Protein AF-A0A1G0E3M0-F1 (afdb_monomer)

Foldseek 3Di:
DDDDPDQDPLNLVVLVCLQQFAAQLLHPDPPVQDDQLVPRHDDDPDPPDPDPGDPSAAEEQEPADCQVVNCHRSVHHHLHHPVGHQLADPVNQAGNLCLQLDLDLVSNVVNRVVSRHFKYKYFPVNLVPNQVSCVVSPNNPFQKDWDWDWDDAPVDIDTDTDIEGGPSSCSGPSNCCFQVQVAAPQFKHWQAATDAWWKKKWKKFFPPPHTDIDIDIDTHRDQVVQQVVQVVLCVWDQPDPNSGIIIHHITHTGGRMIMMGGWLFAKEKEFEDPPQDWFFKKKKWWWKAALVGDIDIRIHIDTDDPRMDMGGHQDFQAFQDDDSRGGRMHIDAFMWMDGPNFTAGDGGDNVSRRVHHYDYDYNVRRCDDDDDDDD

Structure (mmCIF, N/CA/C/O backbone):
data_AF-A0A1G0E3M0-F1
#
_entry.id   AF-A0A1G0E3M0-F1
#
loop_
_atom_site.group_PDB
_atom_site.id
_atom_site.type_symbol
_atom_site.label_atom_id
_atom_site.label_alt_id
_atom_site.label_comp_id
_atom_site.label_asym_id
_atom_site.label_entity_id
_atom_site.label_seq_id
_atom_site.pdbx_PDB_ins_code
_atom_site.Cartn_x
_atom_site.Cartn_y
_atom_site.Cartn_z
_atom_site.occupancy
_atom_site.B_iso_or_equiv
_atom_site.auth_seq_id
_atom_site.auth_comp_id
_atom_site.auth_asym_id
_atom_site.auth_atom_id
_atom_site.pdbx_PDB_model_num
ATOM 1 N N . MET A 1 1 ? 30.347 -0.326 -20.381 1.00 42.47 1 MET A N 1
ATOM 2 C CA . MET A 1 1 ? 29.406 -1.311 -19.801 1.00 42.47 1 MET A CA 1
ATOM 3 C C . MET A 1 1 ? 28.032 -1.027 -20.376 1.00 42.47 1 MET A C 1
ATOM 5 O O . MET A 1 1 ? 27.659 0.142 -20.360 1.00 42.47 1 MET A O 1
ATOM 9 N N . PRO A 1 2 ? 27.300 -2.015 -20.911 1.00 45.75 2 PRO A N 1
ATOM 10 C CA . PRO A 1 2 ? 25.930 -1.775 -21.346 1.00 45.75 2 PRO A CA 1
ATOM 11 C C . PRO A 1 2 ? 25.078 -1.313 -20.154 1.00 45.75 2 PRO A C 1
ATOM 13 O O . PRO A 1 2 ? 25.079 -1.933 -19.091 1.00 45.75 2 PRO A O 1
ATOM 16 N N . SER A 1 3 ? 24.388 -0.186 -20.321 1.00 45.59 3 SER A N 1
ATOM 17 C CA . SER A 1 3 ? 23.486 0.404 -19.332 1.00 45.59 3 SER A CA 1
ATOM 18 C C . SER A 1 3 ? 22.111 -0.268 -19.421 1.00 45.59 3 SER A C 1
ATOM 20 O O . SER A 1 3 ? 21.230 0.200 -20.136 1.00 45.59 3 SER A O 1
ATOM 22 N N . GLY A 1 4 ? 21.939 -1.400 -18.739 1.00 54.94 4 GLY A N 1
ATOM 23 C CA . GLY A 1 4 ? 20.647 -2.079 -18.586 1.00 54.94 4 GLY A CA 1
ATOM 24 C C . GLY A 1 4 ? 20.090 -1.942 -17.167 1.00 54.94 4 GLY A C 1
ATOM 25 O O . GLY A 1 4 ? 20.835 -1.659 -16.227 1.00 54.94 4 GLY A O 1
ATOM 26 N N . ILE A 1 5 ? 18.783 -2.167 -16.991 1.00 60.44 5 ILE A N 1
ATOM 27 C CA . ILE A 1 5 ? 18.184 -2.298 -15.653 1.00 60.44 5 ILE A CA 1
ATOM 28 C C . ILE A 1 5 ? 18.837 -3.496 -14.956 1.00 60.44 5 ILE A C 1
ATOM 30 O O . ILE A 1 5 ? 18.666 -4.639 -15.377 1.00 60.44 5 ILE A O 1
ATOM 34 N N . GLN A 1 6 ? 19.573 -3.236 -13.876 1.00 70.19 6 GLN A N 1
ATOM 35 C CA . GLN A 1 6 ? 20.101 -4.292 -13.018 1.00 70.19 6 GLN A CA 1
ATOM 36 C C . GLN A 1 6 ? 18.959 -4.904 -12.203 1.00 70.19 6 GLN A C 1
ATOM 38 O O . GLN A 1 6 ? 18.204 -4.194 -11.536 1.00 70.19 6 GLN A O 1
ATOM 43 N N . ILE A 1 7 ? 18.839 -6.230 -12.245 1.00 83.62 7 ILE A N 1
ATOM 44 C CA . ILE A 1 7 ? 17.888 -6.974 -11.418 1.00 83.62 7 ILE A CA 1
ATOM 45 C C . ILE A 1 7 ? 18.633 -7.454 -10.180 1.00 83.62 7 ILE A C 1
ATOM 47 O O . ILE A 1 7 ? 19.535 -8.284 -10.266 1.00 83.62 7 ILE A O 1
ATOM 51 N N . THR A 1 8 ? 18.263 -6.928 -9.016 1.00 89.19 8 THR A N 1
ATOM 52 C CA . THR A 1 8 ? 18.783 -7.447 -7.748 1.00 89.19 8 THR A CA 1
ATOM 53 C C . THR A 1 8 ? 18.213 -8.840 -7.485 1.00 89.19 8 THR A C 1
ATOM 55 O O . THR A 1 8 ? 17.106 -9.163 -7.922 1.00 89.19 8 THR A O 1
ATOM 58 N N . ARG A 1 9 ? 18.926 -9.666 -6.708 1.00 91.06 9 ARG A N 1
ATOM 59 C CA . ARG A 1 9 ? 18.417 -10.993 -6.327 1.00 91.06 9 ARG A CA 1
ATOM 60 C C . ARG A 1 9 ? 17.053 -10.910 -5.637 1.00 91.06 9 ARG A C 1
ATOM 62 O O . ARG A 1 9 ? 16.149 -11.660 -5.976 1.00 91.06 9 ARG A O 1
ATOM 69 N N . GLN A 1 10 ? 16.887 -9.936 -4.746 1.00 91.69 10 GLN A N 1
ATOM 70 C CA . GLN A 1 10 ? 15.624 -9.671 -4.061 1.00 91.69 10 GLN A CA 1
ATOM 71 C C . GLN A 1 10 ? 14.475 -9.378 -5.036 1.00 91.69 10 GLN A C 1
ATOM 73 O O . GLN A 1 10 ? 13.381 -9.907 -4.863 1.00 91.69 10 GLN A O 1
ATOM 78 N N . ARG A 1 11 ? 14.719 -8.564 -6.072 1.00 93.94 11 ARG A N 1
ATOM 79 C CA . ARG A 1 11 ? 13.712 -8.269 -7.096 1.00 93.94 11 ARG A CA 1
ATOM 80 C C . ARG A 1 11 ? 13.359 -9.516 -7.909 1.00 93.94 11 ARG A C 1
ATOM 82 O O . ARG A 1 11 ? 12.184 -9.754 -8.177 1.00 93.94 11 ARG A O 1
ATOM 89 N N . TYR A 1 12 ? 14.356 -10.322 -8.272 1.00 95.81 12 TYR A N 1
ATOM 90 C CA . TYR A 1 12 ? 14.132 -11.600 -8.949 1.00 95.81 12 TYR A CA 1
ATOM 91 C C . TYR A 1 12 ? 13.267 -12.545 -8.103 1.00 95.81 12 TYR A C 1
ATOM 93 O O . TYR A 1 12 ? 12.285 -13.091 -8.601 1.00 95.81 12 TYR A O 1
ATOM 101 N N . ASP A 1 13 ? 13.574 -12.680 -6.810 1.00 97.12 13 ASP A N 1
ATOM 102 C CA . ASP A 1 13 ? 12.799 -13.515 -5.890 1.00 97.12 13 ASP A CA 1
ATOM 103 C C . ASP A 1 13 ? 11.342 -13.023 -5.771 1.00 97.12 13 ASP A C 1
ATOM 105 O O . ASP A 1 13 ? 10.429 -13.846 -5.726 1.00 97.12 13 ASP A O 1
ATOM 109 N N . THR A 1 14 ? 11.0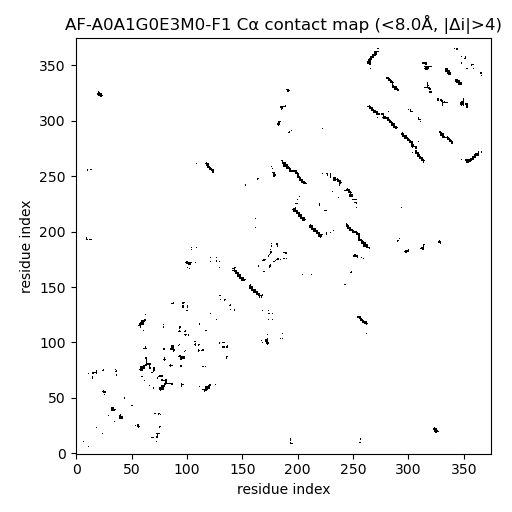96 -11.705 -5.817 1.00 98.00 14 THR A N 1
ATOM 110 C CA . THR A 1 14 ? 9.738 -11.133 -5.895 1.00 98.00 14 THR A CA 1
ATOM 111 C C . THR A 1 14 ? 8.990 -11.571 -7.159 1.00 98.00 14 THR A C 1
ATOM 113 O O . THR A 1 14 ? 7.824 -11.957 -7.074 1.00 98.00 14 THR A O 1
ATOM 116 N N . TYR A 1 15 ? 9.628 -11.554 -8.334 1.00 97.75 15 TYR A N 1
ATOM 117 C CA . TYR A 1 15 ? 8.990 -12.030 -9.569 1.00 97.75 15 TYR A CA 1
ATOM 118 C C . TYR A 1 15 ? 8.707 -13.533 -9.528 1.00 97.75 15 TYR A C 1
ATOM 120 O O . TYR A 1 15 ? 7.616 -13.967 -9.894 1.00 97.75 15 TYR A O 1
ATOM 128 N N . MET A 1 16 ? 9.650 -14.325 -9.014 1.00 97.81 16 MET A N 1
ATOM 129 C CA . MET A 1 16 ? 9.453 -15.763 -8.830 1.00 97.81 16 MET A CA 1
ATOM 130 C C . MET A 1 16 ? 8.342 -16.067 -7.826 1.00 97.81 16 MET A C 1
ATOM 132 O O . MET A 1 16 ? 7.603 -17.035 -8.005 1.00 97.81 16 MET A O 1
ATOM 136 N N . TRP A 1 17 ? 8.205 -15.247 -6.783 1.00 98.25 17 TRP A N 1
ATOM 137 C CA . TRP A 1 17 ? 7.080 -15.334 -5.864 1.00 98.25 17 TRP A CA 1
ATOM 138 C C . TRP A 1 17 ? 5.767 -15.053 -6.601 1.00 98.25 17 TRP A C 1
ATOM 140 O O . TRP A 1 17 ? 4.863 -15.882 -6.558 1.00 98.25 17 TRP A O 1
ATOM 150 N N . LEU A 1 18 ? 5.689 -13.953 -7.361 1.00 97.75 18 LEU A N 1
ATOM 151 C CA . LEU A 1 18 ? 4.491 -13.593 -8.126 1.00 97.75 18 LEU A CA 1
ATOM 152 C C . LEU A 1 18 ? 4.070 -14.723 -9.083 1.00 97.75 18 LEU A C 1
ATOM 154 O O . LEU A 1 18 ? 2.888 -15.068 -9.125 1.00 97.75 18 LEU A O 1
ATOM 158 N N . LYS A 1 19 ? 5.037 -15.359 -9.760 1.00 95.19 19 LYS A N 1
ATOM 159 C CA . LYS A 1 19 ? 4.818 -16.522 -10.635 1.00 95.19 19 LYS A CA 1
ATOM 160 C C . LYS A 1 19 ? 4.211 -17.726 -9.910 1.00 95.19 19 LYS A C 1
ATOM 162 O O . LYS A 1 19 ? 3.342 -18.396 -10.459 1.00 95.19 19 LYS A O 1
ATOM 167 N N . LYS A 1 20 ? 4.690 -18.037 -8.703 1.00 96.06 20 LYS A N 1
ATOM 168 C CA . LYS A 1 20 ? 4.331 -19.264 -7.965 1.00 96.06 20 LYS A CA 1
ATOM 169 C C . LYS A 1 20 ? 3.098 -19.117 -7.076 1.00 96.06 20 LYS A C 1
ATOM 171 O O . LYS A 1 20 ? 2.479 -20.118 -6.734 1.00 96.06 20 LYS A O 1
ATOM 176 N N . HIS A 1 21 ? 2.784 -17.893 -6.660 1.00 97.31 21 HIS A N 1
ATOM 177 C CA . HIS A 1 21 ? 1.814 -17.622 -5.598 1.00 97.31 21 HIS A CA 1
ATOM 178 C C . HIS A 1 21 ? 0.545 -16.912 -6.074 1.00 97.31 21 HIS A C 1
ATOM 180 O O . HIS A 1 21 ? -0.322 -16.623 -5.251 1.00 97.31 21 HIS A O 1
ATOM 186 N N . THR A 1 22 ? 0.410 -16.653 -7.376 1.00 96.62 22 THR A N 1
ATOM 187 C CA . THR A 1 22 ? -0.825 -16.136 -7.985 1.00 96.62 22 THR A CA 1
ATOM 188 C C . THR A 1 22 ? -1.350 -17.111 -9.036 1.00 96.62 22 THR A C 1
ATOM 190 O O . THR A 1 22 ? -0.533 -17.825 -9.621 1.00 96.62 22 THR A O 1
ATOM 193 N N . PRO A 1 23 ? -2.668 -17.155 -9.312 1.00 93.50 23 PRO A N 1
ATOM 194 C CA . PRO A 1 23 ? -3.218 -18.092 -10.287 1.00 93.50 23 PRO A CA 1
ATOM 195 C C . PRO A 1 23 ? -2.594 -17.871 -11.662 1.00 93.50 23 PRO A C 1
ATOM 197 O O . PRO A 1 23 ? -2.203 -16.757 -11.991 1.00 93.50 23 PRO A O 1
ATOM 200 N N . ASP A 1 24 ? -2.507 -18.899 -12.494 1.00 89.88 24 ASP A N 1
ATOM 201 C CA . ASP A 1 24 ? -2.136 -18.659 -13.886 1.00 89.88 24 ASP A CA 1
ATOM 202 C C . ASP A 1 24 ? -3.253 -17.829 -14.558 1.00 89.88 24 ASP A C 1
ATOM 204 O O . ASP A 1 24 ? -4.427 -18.210 -14.450 1.00 89.88 24 ASP A O 1
ATOM 208 N N . PRO A 1 25 ? -2.958 -16.698 -15.227 1.00 87.19 25 PRO A N 1
ATOM 209 C CA . PRO A 1 25 ? -3.977 -15.917 -15.930 1.00 87.19 25 PRO A CA 1
ATOM 210 C C . PRO A 1 25 ? -4.657 -16.714 -17.065 1.00 87.19 25 PRO A C 1
ATOM 212 O O . PRO A 1 25 ? -5.733 -16.342 -17.524 1.00 87.19 25 PRO A O 1
ATOM 215 N N . GLN A 1 26 ? -4.113 -17.853 -17.493 1.00 78.50 26 GLN A N 1
ATOM 216 C CA . GLN A 1 26 ? -4.742 -18.781 -18.445 1.00 78.50 26 GLN A CA 1
ATOM 217 C C . GLN A 1 26 ? -5.612 -19.852 -17.770 1.00 78.50 26 GLN A C 1
ATOM 219 O O . GLN A 1 26 ? -6.312 -20.604 -18.448 1.00 78.50 26 GLN A O 1
ATOM 224 N N . GLY A 1 27 ? -5.601 -19.941 -16.439 1.00 75.38 27 GLY A N 1
ATOM 225 C CA . GLY A 1 27 ? -6.255 -21.023 -15.708 1.00 75.38 27 GLY A CA 1
ATOM 226 C C . GLY A 1 27 ? -5.544 -22.371 -15.897 1.00 75.38 27 GLY A C 1
ATOM 227 O O . GLY A 1 27 ? -4.321 -22.438 -15.925 1.00 75.38 27 GLY A O 1
ATOM 228 N N . LYS A 1 28 ? -6.315 -23.467 -15.980 1.00 68.19 28 LYS A N 1
ATOM 229 C CA . LYS A 1 28 ? -5.797 -24.852 -16.085 1.00 68.19 28 LYS A CA 1
ATOM 230 C C . LYS A 1 28 ? -5.697 -25.382 -17.524 1.00 68.19 28 LYS A C 1
ATOM 232 O O . LYS A 1 28 ? -5.116 -26.441 -17.730 1.00 68.19 28 LYS A O 1
ATOM 237 N N . ILE A 1 29 ? -6.283 -24.687 -18.504 1.00 51.84 29 ILE A N 1
ATOM 238 C CA . ILE A 1 29 ? -6.385 -25.145 -19.897 1.00 51.84 29 ILE A CA 1
ATOM 239 C C . ILE A 1 29 ? -5.775 -24.075 -20.795 1.00 51.84 29 ILE A C 1
ATOM 241 O O . ILE A 1 29 ? -6.421 -23.081 -21.124 1.00 51.84 29 ILE A O 1
ATOM 245 N N . ILE A 1 30 ? -4.537 -24.307 -21.220 1.00 54.28 30 ILE A N 1
ATOM 246 C CA . ILE A 1 30 ? -3.961 -23.580 -22.343 1.00 54.28 30 ILE A CA 1
ATOM 247 C C . ILE A 1 30 ? -4.745 -24.019 -23.578 1.00 54.28 30 ILE A C 1
ATOM 249 O O . ILE A 1 30 ? -4.616 -25.137 -24.080 1.00 54.28 30 ILE A O 1
ATOM 253 N N . LYS A 1 31 ? -5.613 -23.128 -24.051 1.00 55.97 31 LYS A N 1
ATOM 254 C CA . LYS A 1 31 ? -5.917 -23.045 -25.475 1.00 55.97 31 LYS A CA 1
ATOM 255 C C . LYS A 1 31 ? -4.585 -23.178 -26.219 1.00 55.97 31 LYS A C 1
ATOM 257 O O . LYS A 1 31 ? -3.720 -22.343 -25.998 1.00 55.97 31 LYS A O 1
ATOM 262 N N . LYS A 1 32 ? -4.383 -24.221 -27.040 1.00 59.56 32 LYS A N 1
ATOM 263 C CA . LYS A 1 32 ? -3.099 -24.454 -27.747 1.00 59.56 32 LYS A CA 1
ATOM 264 C C . LYS A 1 32 ? -2.611 -23.218 -28.526 1.00 59.56 32 LYS A C 1
ATOM 266 O O . LYS A 1 32 ? -1.435 -23.128 -28.844 1.00 59.56 32 LYS A O 1
ATOM 271 N N . ASP A 1 33 ? -3.523 -22.304 -28.843 1.00 60.94 33 ASP A N 1
ATOM 272 C CA . ASP A 1 33 ? -3.331 -21.053 -29.565 1.00 60.94 33 ASP A CA 1
ATOM 273 C C . ASP A 1 33 ? -3.079 -19.812 -28.684 1.00 60.94 33 ASP A C 1
ATOM 275 O O . ASP A 1 33 ? -2.881 -18.742 -29.243 1.00 60.94 33 ASP A O 1
ATOM 279 N N . PHE A 1 34 ? -3.068 -19.900 -27.350 1.00 64.12 34 PHE A N 1
ATOM 280 C CA . PHE A 1 34 ? -2.730 -18.780 -26.459 1.00 64.12 34 PHE A CA 1
ATOM 281 C C . PHE A 1 34 ? -1.693 -19.242 -25.438 1.00 64.12 34 PHE A C 1
ATOM 283 O O . PHE A 1 34 ? -2.060 -19.918 -24.487 1.00 64.12 34 PHE A O 1
ATOM 290 N N . ASP A 1 35 ? -0.423 -18.885 -25.652 1.00 71.75 35 ASP A N 1
ATOM 291 C CA . ASP A 1 35 ? 0.666 -19.065 -24.687 1.00 71.75 35 ASP A CA 1
ATOM 292 C C . ASP A 1 35 ? 1.406 -17.734 -24.526 1.00 71.75 35 ASP A C 1
ATOM 294 O O . ASP A 1 35 ? 2.365 -17.407 -25.234 1.00 71.75 35 ASP A O 1
ATOM 298 N N . TYR A 1 36 ? 0.923 -16.933 -23.578 1.00 69.62 36 TYR A N 1
ATOM 299 C CA . TYR A 1 36 ? 1.452 -15.591 -23.348 1.00 69.62 36 TYR A CA 1
ATOM 300 C C . TYR A 1 36 ? 2.896 -15.607 -22.815 1.00 69.62 36 TYR A C 1
ATOM 302 O O . TYR A 1 36 ? 3.627 -14.631 -23.007 1.00 69.62 36 TYR A O 1
ATOM 310 N N . ALA A 1 37 ? 3.303 -16.698 -22.153 1.00 64.56 37 ALA A N 1
ATOM 311 C CA . ALA A 1 37 ? 4.621 -16.855 -21.549 1.00 64.56 37 ALA A CA 1
ATOM 312 C C . ALA A 1 37 ? 5.678 -17.221 -22.602 1.00 64.56 37 ALA A C 1
ATOM 314 O O . ALA A 1 37 ? 6.778 -16.671 -22.575 1.00 64.56 37 ALA A O 1
ATOM 315 N N . ALA A 1 38 ? 5.328 -18.067 -23.578 1.00 69.00 38 ALA A N 1
ATOM 316 C CA . ALA A 1 38 ? 6.173 -18.351 -24.741 1.00 69.00 38 ALA A CA 1
ATOM 317 C C . ALA A 1 38 ? 6.133 -17.244 -25.814 1.00 69.00 38 ALA A C 1
ATOM 319 O O . ALA A 1 38 ? 6.845 -17.324 -26.815 1.00 69.00 38 ALA A O 1
ATOM 320 N N . GLY A 1 39 ? 5.302 -16.212 -25.624 1.00 62.56 39 GLY A N 1
ATOM 321 C CA . GLY A 1 39 ? 5.119 -15.128 -26.590 1.00 62.56 39 GLY A CA 1
ATOM 322 C C . GLY A 1 39 ? 4.296 -15.531 -27.817 1.00 62.56 39 GLY A C 1
ATOM 323 O O . GLY A 1 39 ? 4.317 -14.822 -28.823 1.00 62.56 39 GLY A O 1
ATOM 324 N N . TYR A 1 40 ? 3.571 -16.651 -27.749 1.00 65.12 40 TYR A N 1
ATOM 325 C CA . TYR A 1 40 ? 2.723 -17.121 -28.834 1.00 65.12 40 TYR A CA 1
ATOM 326 C C . TYR A 1 40 ? 1.311 -16.551 -28.680 1.00 65.12 40 TYR A C 1
ATOM 328 O O . TYR A 1 40 ? 0.509 -17.006 -27.860 1.00 65.12 40 TYR A O 1
ATOM 336 N N . TYR A 1 41 ? 1.010 -15.547 -29.502 1.00 70.06 41 TYR A N 1
ATOM 337 C CA . TYR A 1 41 ? -0.324 -14.973 -29.627 1.00 70.06 41 TYR A CA 1
ATOM 338 C C . TYR A 1 41 ? -0.768 -15.048 -31.089 1.00 70.06 41 TYR A C 1
ATOM 340 O O . TYR A 1 41 ? 0.009 -14.682 -31.976 1.00 70.06 41 TYR A O 1
ATOM 348 N N . PRO A 1 42 ? -2.024 -15.424 -31.374 1.00 70.44 42 PRO A N 1
ATOM 349 C CA . PRO A 1 42 ? -2.624 -15.159 -32.664 1.00 70.44 42 PRO A CA 1
ATOM 350 C C . PRO A 1 42 ? -2.600 -13.649 -32.882 1.00 70.44 42 PRO A C 1
ATOM 352 O O . PRO A 1 42 ? -3.006 -12.878 -32.004 1.00 70.44 42 PRO A O 1
ATOM 355 N N . ILE A 1 43 ? -2.121 -13.230 -34.050 1.00 73.19 43 ILE A N 1
ATOM 356 C CA . ILE A 1 43 ? -2.145 -11.825 -34.447 1.00 73.19 43 ILE A CA 1
ATOM 357 C C . ILE A 1 43 ? -3.614 -11.366 -34.426 1.00 73.19 43 ILE A C 1
ATOM 359 O O . ILE A 1 43 ? -4.457 -12.007 -35.066 1.00 73.19 43 ILE A O 1
ATOM 363 N N . PRO A 1 44 ? -3.959 -10.296 -33.684 1.00 76.06 44 PRO A N 1
ATOM 364 C CA . PRO A 1 44 ? -5.319 -9.774 -33.668 1.00 76.06 44 PRO A CA 1
ATOM 365 C C . PRO A 1 44 ? -5.777 -9.409 -35.078 1.00 76.06 44 PRO A C 1
ATOM 367 O O . PRO A 1 44 ? -5.026 -8.799 -35.836 1.00 76.06 44 PRO A O 1
ATOM 370 N N . LYS A 1 45 ? -7.032 -9.732 -35.416 1.00 78.56 45 LYS A N 1
ATOM 371 C CA . LYS A 1 45 ? -7.627 -9.329 -36.703 1.00 78.56 45 LYS A CA 1
ATOM 372 C C . LYS A 1 45 ? -7.690 -7.805 -36.859 1.00 78.56 45 LYS A C 1
ATOM 374 O O . LYS A 1 45 ? -7.571 -7.310 -37.972 1.00 78.56 45 LYS A O 1
ATOM 379 N N . ASP A 1 46 ? -7.864 -7.089 -35.748 1.00 84.62 46 ASP A N 1
ATOM 380 C CA . ASP A 1 46 ? -7.769 -5.633 -35.675 1.00 84.62 46 ASP A CA 1
ATOM 381 C C . ASP A 1 46 ? -6.798 -5.248 -34.542 1.00 84.62 46 ASP A C 1
ATOM 383 O O . ASP A 1 46 ? -7.106 -5.495 -33.371 1.00 84.62 46 ASP A O 1
ATOM 387 N N . PRO A 1 47 ? -5.630 -4.654 -34.851 1.00 78.69 47 PRO A N 1
ATOM 388 C CA . PRO A 1 47 ? -4.655 -4.238 -33.845 1.00 78.69 47 PRO A CA 1
ATOM 389 C C . PRO A 1 47 ? -5.124 -3.043 -32.994 1.00 78.69 47 PRO A C 1
ATOM 391 O O . PRO A 1 47 ? -4.458 -2.693 -32.020 1.00 78.69 47 PRO A O 1
ATOM 394 N N . ASN A 1 48 ? -6.243 -2.395 -33.340 1.00 78.81 48 ASN A N 1
ATOM 395 C CA . ASN A 1 48 ? -6.800 -1.276 -32.580 1.00 78.81 48 ASN A CA 1
ATOM 396 C C . ASN A 1 48 ? -7.800 -1.693 -31.499 1.00 78.81 48 ASN A C 1
ATOM 398 O O . ASN A 1 48 ? -8.147 -0.855 -30.661 1.00 78.81 48 ASN A O 1
ATOM 402 N N . LEU A 1 49 ? -8.253 -2.949 -31.501 1.00 80.31 49 LEU A N 1
ATOM 403 C CA . LEU A 1 49 ? -9.177 -3.473 -30.500 1.00 80.31 49 LEU A CA 1
ATOM 404 C C . LEU A 1 49 ? -8.430 -4.121 -29.326 1.00 80.31 49 LEU A C 1
ATOM 406 O O . LEU A 1 49 ? -7.318 -4.627 -29.499 1.00 80.31 49 LEU A O 1
ATOM 410 N N . PRO A 1 50 ? -9.039 -4.150 -28.124 1.00 80.12 50 PRO A N 1
ATOM 411 C CA . PRO A 1 50 ? -8.529 -4.957 -27.027 1.00 80.12 50 PRO A CA 1
ATOM 412 C C . PRO A 1 50 ? -8.353 -6.414 -27.457 1.00 80.12 50 PRO A C 1
ATOM 414 O O . PRO A 1 50 ? -9.217 -6.996 -28.117 1.00 80.12 50 PRO A O 1
ATOM 417 N N . TYR A 1 51 ? -7.238 -7.012 -27.051 1.00 83.62 51 TYR A N 1
ATOM 418 C CA . TYR A 1 51 ? -6.983 -8.423 -27.299 1.00 83.62 51 TYR A CA 1
ATOM 419 C C . TYR A 1 51 ? -8.050 -9.294 -26.609 1.00 83.62 51 TYR A C 1
ATOM 421 O O . TYR A 1 51 ? -8.424 -9.045 -25.461 1.00 83.62 51 TYR A O 1
ATOM 429 N N . ASN A 1 52 ? -8.534 -10.333 -27.297 1.00 83.62 52 ASN A N 1
ATOM 430 C CA . ASN A 1 52 ? -9.567 -11.233 -26.781 1.00 83.62 52 ASN A CA 1
ATOM 431 C C . ASN A 1 52 ? -8.975 -12.275 -25.817 1.00 83.62 52 ASN A C 1
ATOM 433 O O . ASN A 1 52 ? -8.785 -13.441 -26.166 1.00 83.62 52 ASN A O 1
ATOM 437 N N . TYR A 1 53 ? -8.650 -11.829 -24.607 1.00 85.44 53 TYR A N 1
ATOM 438 C CA . TYR A 1 53 ? -8.099 -12.675 -23.556 1.00 85.44 53 TYR A CA 1
ATOM 439 C C . TYR A 1 53 ? -9.108 -13.725 -23.049 1.00 85.44 53 TYR A C 1
ATOM 441 O O . TYR A 1 53 ? -10.321 -13.490 -23.068 1.00 85.44 53 TYR A O 1
ATOM 449 N N . PRO A 1 54 ? -8.642 -14.881 -22.533 1.00 84.25 54 PRO A N 1
ATOM 450 C CA . PRO A 1 54 ? -9.519 -15.803 -21.819 1.00 84.25 54 PRO A CA 1
ATOM 451 C C . PRO A 1 54 ? -10.123 -15.131 -20.576 1.00 84.25 54 PRO A C 1
ATOM 453 O O . PRO A 1 54 ? -9.505 -14.265 -19.964 1.00 84.25 54 PRO A O 1
ATOM 456 N N . LYS A 1 55 ? -11.315 -15.571 -20.146 1.00 87.25 55 LYS A N 1
ATOM 457 C CA . LYS A 1 55 ? -12.021 -14.998 -18.977 1.00 87.25 55 LYS A CA 1
ATOM 458 C C . LYS A 1 55 ? -11.225 -15.066 -17.665 1.00 87.25 55 LYS A C 1
ATOM 460 O O . LYS A 1 55 ? -11.523 -14.320 -16.740 1.00 87.25 55 LYS A O 1
ATOM 465 N N . SER A 1 56 ? -10.265 -15.983 -17.567 1.00 87.19 56 SER A N 1
ATOM 466 C CA . SER A 1 56 ? -9.361 -16.124 -16.422 1.00 87.19 56 SER A CA 1
ATOM 467 C C . SER A 1 56 ? -8.256 -15.066 -16.383 1.00 87.19 56 SER A C 1
ATOM 469 O O . SER A 1 56 ? -7.619 -14.908 -15.340 1.00 87.19 56 SER A O 1
ATOM 471 N N . ALA A 1 57 ? -8.002 -14.376 -17.501 1.00 90.56 57 ALA A N 1
ATOM 472 C CA . ALA A 1 57 ? -6.880 -13.464 -17.625 1.00 90.56 57 ALA A CA 1
ATOM 473 C C . ALA A 1 57 ? -7.036 -12.259 -16.711 1.00 90.56 57 ALA A C 1
ATOM 475 O O . ALA A 1 57 ? -8.129 -11.737 -16.489 1.00 90.56 57 ALA A O 1
ATOM 476 N N . TYR A 1 58 ? -5.898 -11.802 -16.211 1.00 95.12 58 TYR A N 1
ATOM 477 C CA . TYR A 1 58 ? -5.809 -10.607 -15.402 1.00 95.12 58 TYR A CA 1
ATOM 478 C C . TYR A 1 58 ? -4.464 -9.918 -15.628 1.00 95.12 58 TYR A C 1
ATOM 480 O O . TYR A 1 58 ? -3.460 -10.560 -15.945 1.00 95.12 58 TYR A O 1
ATOM 488 N N . GLY A 1 59 ? -4.446 -8.607 -15.410 1.00 96.38 59 GLY A N 1
ATOM 489 C CA . GLY A 1 59 ? -3.251 -7.778 -15.461 1.00 96.38 59 GLY A CA 1
ATOM 490 C C . GLY A 1 59 ? -2.590 -7.554 -14.097 1.00 96.38 59 GLY A C 1
ATOM 491 O O . GLY A 1 59 ? -3.232 -7.624 -13.038 1.00 96.38 59 GLY A O 1
ATOM 492 N N . ILE A 1 60 ? -1.296 -7.240 -14.142 1.00 98.44 60 ILE A N 1
ATOM 493 C CA . ILE A 1 60 ? -0.519 -6.668 -13.042 1.00 98.44 60 ILE A CA 1
ATOM 494 C C . ILE A 1 60 ? -0.364 -5.167 -13.297 1.00 98.44 60 ILE A C 1
ATOM 496 O O . ILE A 1 60 ? 0.361 -4.750 -14.206 1.00 98.44 60 ILE A O 1
ATOM 500 N N . MET A 1 61 ? -1.006 -4.347 -12.468 1.00 98.81 61 MET A N 1
ATOM 501 C CA . MET A 1 61 ? -0.794 -2.906 -12.471 1.00 98.81 61 MET A CA 1
ATOM 502 C C . MET A 1 61 ? 0.567 -2.593 -11.849 1.00 98.81 61 MET A C 1
ATOM 504 O O . MET A 1 61 ? 0.802 -2.854 -10.671 1.00 98.81 61 MET A O 1
ATOM 508 N N . ALA A 1 62 ? 1.466 -2.020 -12.635 1.00 98.31 62 ALA A N 1
ATOM 509 C CA . ALA A 1 62 ? 2.802 -1.638 -12.204 1.00 98.31 62 ALA A CA 1
ATOM 510 C C . ALA A 1 62 ? 3.236 -0.357 -12.916 1.00 98.31 62 ALA A C 1
ATOM 512 O O . ALA A 1 62 ? 2.597 0.084 -13.877 1.00 98.31 62 ALA A O 1
ATOM 513 N N . TRP A 1 63 ? 4.330 0.250 -12.460 1.00 97.56 63 TRP A N 1
ATOM 514 C CA . TRP A 1 63 ? 4.971 1.294 -13.250 1.00 97.56 63 TRP A CA 1
ATOM 515 C C . TRP A 1 63 ? 5.713 0.688 -14.441 1.00 97.56 63 TRP A C 1
ATOM 517 O O . TRP A 1 63 ? 6.255 -0.414 -14.359 1.00 97.56 63 TRP A O 1
ATOM 527 N N . TRP A 1 64 ? 5.727 1.419 -15.551 1.00 95.75 64 TRP A N 1
ATOM 528 C CA . TRP A 1 64 ? 6.081 0.897 -16.871 1.00 95.75 64 TRP A CA 1
ATOM 529 C C . TRP A 1 64 ? 7.482 0.279 -16.955 1.00 95.75 64 TRP A C 1
ATOM 531 O O . TRP A 1 64 ? 7.695 -0.657 -17.722 1.00 95.75 64 TRP A O 1
ATOM 541 N N . GLU A 1 65 ? 8.426 0.752 -16.137 1.00 92.56 65 GLU A N 1
ATOM 542 C CA . GLU A 1 65 ? 9.829 0.315 -16.148 1.00 92.56 65 GLU A CA 1
ATOM 543 C C . GLU A 1 65 ? 10.002 -1.193 -15.898 1.00 92.56 65 GLU A C 1
ATOM 545 O O . GLU A 1 65 ? 10.965 -1.785 -16.381 1.00 92.56 65 GLU A O 1
ATOM 550 N N . ILE A 1 66 ? 9.077 -1.827 -15.166 1.00 94.00 66 ILE A N 1
ATOM 551 C CA . ILE A 1 66 ? 9.190 -3.239 -14.761 1.00 94.00 66 ILE A CA 1
ATOM 552 C C . ILE A 1 66 ? 8.321 -4.189 -15.594 1.00 94.00 66 ILE A C 1
ATOM 554 O O . ILE A 1 66 ? 8.348 -5.398 -15.368 1.00 94.00 66 ILE A O 1
ATOM 558 N N . GLY A 1 67 ? 7.587 -3.680 -16.590 1.00 94.81 67 GLY A N 1
ATOM 559 C CA . GLY A 1 67 ? 6.635 -4.477 -17.371 1.00 94.81 67 GLY A CA 1
ATOM 560 C C . GLY A 1 67 ? 7.258 -5.697 -18.053 1.00 94.81 67 GLY A C 1
ATOM 561 O O . GLY A 1 67 ? 6.767 -6.807 -17.884 1.00 94.81 67 GLY A O 1
ATOM 562 N N . HIS A 1 68 ? 8.397 -5.541 -18.739 1.00 92.19 68 HIS A N 1
ATOM 563 C CA . HIS A 1 68 ? 9.071 -6.685 -19.372 1.00 92.19 68 HIS A CA 1
ATOM 564 C C . HIS A 1 68 ? 9.503 -7.748 -18.357 1.00 92.19 68 HIS A C 1
ATOM 566 O O . HIS A 1 68 ? 9.419 -8.936 -18.640 1.00 92.19 68 HIS A O 1
ATOM 572 N N . GLN A 1 69 ? 9.929 -7.352 -17.159 1.00 93.25 69 GLN A N 1
ATOM 573 C CA . GLN A 1 69 ? 10.339 -8.309 -16.129 1.00 93.25 69 GLN A CA 1
ATOM 574 C C . GLN A 1 69 ? 9.133 -9.068 -15.558 1.00 93.25 69 GLN A C 1
ATOM 576 O O . GLN A 1 69 ? 9.231 -10.266 -15.296 1.00 93.25 69 GLN A O 1
ATOM 581 N N . ILE A 1 70 ? 7.980 -8.402 -15.429 1.00 94.88 70 ILE A N 1
ATOM 582 C CA . ILE A 1 70 ? 6.711 -9.062 -15.095 1.00 94.88 70 ILE A CA 1
ATOM 583 C C . ILE A 1 70 ? 6.348 -10.099 -16.170 1.00 94.88 70 ILE A C 1
ATOM 585 O O . ILE A 1 70 ? 5.979 -11.218 -15.822 1.00 94.88 70 ILE A O 1
ATOM 589 N N . THR A 1 71 ? 6.506 -9.772 -17.455 1.00 91.81 71 THR A N 1
ATOM 590 C CA . THR A 1 71 ? 6.259 -10.722 -18.550 1.00 91.81 71 THR A CA 1
ATOM 591 C C . THR A 1 71 ? 7.231 -11.896 -18.527 1.00 91.81 71 THR A C 1
ATOM 593 O O . THR A 1 71 ? 6.796 -13.036 -18.462 1.00 91.81 71 THR A O 1
ATOM 596 N N . TYR A 1 72 ? 8.539 -11.644 -18.559 1.00 89.94 72 TYR A N 1
ATOM 597 C CA . TYR A 1 72 ? 9.528 -12.691 -18.843 1.00 89.94 72 TYR A CA 1
ATOM 598 C C . TYR A 1 72 ? 10.006 -13.474 -17.617 1.00 89.94 72 TYR A C 1
ATOM 600 O O . TYR A 1 72 ? 10.549 -14.561 -17.773 1.00 89.94 72 TYR A O 1
ATOM 608 N N . ILE A 1 73 ? 9.854 -12.935 -16.403 1.00 92.62 73 ILE A N 1
ATOM 609 C CA . ILE A 1 73 ? 10.315 -13.602 -15.173 1.00 92.62 73 ILE A CA 1
ATOM 610 C C . ILE A 1 73 ? 9.125 -14.068 -14.347 1.00 92.62 73 ILE A C 1
ATOM 612 O O . ILE A 1 73 ? 9.049 -15.234 -13.961 1.00 92.62 73 ILE A O 1
ATOM 616 N N . ALA A 1 74 ? 8.191 -13.155 -14.064 1.00 93.94 74 ALA A N 1
ATOM 617 C CA . ALA A 1 74 ? 7.003 -13.517 -13.301 1.00 93.94 74 ALA A CA 1
ATOM 618 C C . ALA A 1 74 ? 5.985 -14.294 -14.142 1.00 93.94 74 ALA A C 1
ATOM 620 O O . ALA A 1 74 ? 5.055 -14.856 -13.566 1.00 93.94 74 ALA A O 1
ATOM 621 N N . GLU A 1 75 ? 6.147 -14.311 -15.472 1.00 93.00 75 GLU A N 1
ATOM 622 C CA . GLU A 1 75 ? 5.179 -14.874 -16.408 1.00 93.00 75 GLU A CA 1
ATOM 623 C C . GLU A 1 75 ? 3.789 -14.375 -16.040 1.00 93.00 75 GLU A C 1
ATOM 625 O O . GLU A 1 75 ? 2.908 -15.153 -15.707 1.00 93.00 75 GLU A O 1
ATOM 630 N N . ARG A 1 76 ? 3.581 -13.059 -16.008 1.00 93.56 76 ARG A N 1
ATOM 631 C CA . ARG A 1 76 ? 2.254 -12.446 -15.853 1.00 93.56 76 ARG A CA 1
ATOM 632 C C . ARG A 1 76 ? 2.071 -11.339 -16.882 1.00 93.56 76 ARG A C 1
ATOM 634 O O . ARG A 1 76 ? 3.035 -10.866 -17.474 1.00 93.56 76 ARG A O 1
ATOM 641 N N . ILE A 1 77 ? 0.828 -10.921 -17.092 1.00 94.00 77 ILE A N 1
ATOM 642 C CA . ILE A 1 77 ? 0.481 -9.893 -18.077 1.00 94.00 77 ILE A CA 1
ATOM 643 C C . ILE A 1 77 ? 0.618 -8.521 -17.401 1.00 94.00 77 ILE A C 1
ATOM 645 O O . ILE A 1 77 ? -0.179 -8.209 -16.515 1.00 94.00 77 ILE A O 1
ATOM 649 N N . PRO A 1 78 ? 1.614 -7.687 -17.738 1.00 95.94 78 PRO A N 1
ATOM 650 C CA . PRO A 1 78 ? 1.697 -6.352 -17.173 1.00 95.94 78 PRO A CA 1
ATOM 651 C C . PRO A 1 78 ? 0.699 -5.423 -17.872 1.00 95.94 78 PRO A C 1
ATOM 653 O O . PRO A 1 78 ? 0.523 -5.475 -19.087 1.00 95.94 78 PRO A O 1
ATOM 656 N N . ASN A 1 79 ? 0.076 -4.522 -17.117 1.00 96.44 79 ASN A N 1
ATOM 657 C CA . ASN A 1 79 ? -0.764 -3.479 -17.710 1.00 96.44 79 ASN A CA 1
ATOM 658 C C . ASN A 1 79 ? 0.044 -2.359 -18.371 1.00 96.44 79 ASN A C 1
ATOM 660 O O . ASN A 1 79 ? -0.508 -1.600 -19.159 1.00 96.44 79 ASN A O 1
ATOM 664 N N . THR A 1 80 ? 1.327 -2.236 -18.030 1.00 96.44 80 THR A N 1
ATOM 665 C CA . THR A 1 80 ? 2.238 -1.218 -18.562 1.00 96.44 80 THR A CA 1
ATOM 666 C C . THR A 1 80 ? 3.568 -1.838 -18.953 1.00 96.44 80 THR A C 1
ATOM 668 O O . THR A 1 80 ? 3.963 -2.866 -18.406 1.00 96.44 80 THR A O 1
ATOM 671 N N . ASN A 1 81 ? 4.287 -1.235 -19.899 1.00 94.19 81 ASN A N 1
ATOM 672 C CA . ASN A 1 81 ? 5.556 -1.794 -20.363 1.00 94.19 81 ASN A CA 1
ATOM 673 C C . ASN A 1 81 ? 6.602 -0.725 -20.731 1.00 94.19 81 ASN A C 1
ATOM 675 O O . ASN A 1 81 ? 6.255 0.443 -20.908 1.00 94.19 81 ASN A O 1
ATOM 679 N N . PRO A 1 82 ? 7.882 -1.114 -20.890 1.00 94.88 82 PRO A N 1
ATOM 680 C CA . PRO A 1 82 ? 8.958 -0.223 -21.331 1.00 94.88 82 PRO A CA 1
ATOM 681 C C . PRO A 1 82 ? 8.796 0.486 -22.675 1.00 94.88 82 PRO A C 1
ATOM 683 O O . PRO A 1 82 ? 9.515 1.451 -22.917 1.00 94.88 82 PRO A O 1
ATOM 686 N N . PHE A 1 83 ? 7.804 0.120 -23.488 1.00 94.62 83 PHE A N 1
ATOM 687 C CA . PHE A 1 83 ? 7.385 0.909 -24.651 1.00 94.62 83 PHE A CA 1
ATOM 688 C C . PHE A 1 83 ? 6.438 2.064 -24.287 1.00 94.62 83 PHE A C 1
ATOM 690 O O . PHE A 1 83 ? 5.836 2.671 -25.167 1.00 94.62 83 PHE A O 1
ATOM 697 N N . GLN A 1 84 ? 6.307 2.375 -22.992 1.00 94.31 84 GLN A N 1
ATOM 698 C CA . GLN A 1 84 ? 5.506 3.472 -22.438 1.00 94.31 84 GLN A CA 1
ATOM 699 C C . GLN A 1 84 ? 3.993 3.321 -22.660 1.00 94.31 84 GLN A C 1
ATOM 701 O O . GLN A 1 84 ? 3.226 4.271 -22.496 1.00 94.31 84 GLN A O 1
ATOM 706 N N . GLN A 1 85 ? 3.542 2.107 -22.969 1.00 93.25 85 GLN A N 1
ATOM 707 C CA . GLN A 1 85 ? 2.124 1.777 -23.072 1.00 93.25 85 GLN A CA 1
ATOM 708 C C . GLN A 1 85 ? 1.513 1.577 -21.681 1.00 93.25 85 GLN A C 1
ATOM 710 O O . GLN A 1 85 ? 2.203 1.185 -20.733 1.00 93.25 85 GLN A O 1
ATOM 715 N N . GLY A 1 86 ? 0.217 1.868 -21.544 1.00 95.25 86 GLY A N 1
ATOM 716 C CA . GLY A 1 86 ? -0.521 1.709 -20.289 1.00 95.25 86 GLY A CA 1
ATOM 717 C C . GLY A 1 86 ? -0.264 2.776 -19.224 1.00 95.25 86 GLY A C 1
ATOM 718 O O . GLY A 1 86 ? -0.885 2.744 -18.159 1.00 95.25 86 GLY A O 1
ATOM 719 N N . ILE A 1 87 ? 0.627 3.743 -19.478 1.00 97.56 87 ILE A N 1
ATOM 720 C CA . ILE A 1 87 ? 0.858 4.858 -18.547 1.00 97.56 87 ILE A CA 1
ATOM 721 C C . ILE A 1 87 ? -0.399 5.732 -18.459 1.00 97.56 87 ILE A C 1
ATOM 723 O O . ILE A 1 87 ? -0.892 5.988 -17.359 1.00 97.56 87 ILE A O 1
ATOM 727 N N . ILE A 1 88 ? -0.911 6.134 -19.624 1.00 96.94 88 ILE A N 1
ATOM 728 C CA . ILE A 1 88 ? -2.215 6.758 -19.854 1.00 96.94 88 ILE A CA 1
ATOM 729 C C . ILE A 1 88 ? -2.813 6.073 -21.083 1.00 96.94 88 ILE A C 1
ATOM 731 O O . ILE A 1 88 ? -2.166 6.011 -22.128 1.00 96.94 88 ILE A O 1
ATOM 735 N N . GLU A 1 89 ? -4.030 5.558 -20.961 1.00 93.62 89 GLU A N 1
ATOM 736 C CA . GLU A 1 89 ? -4.732 4.902 -22.064 1.00 93.62 89 GLU A CA 1
ATOM 737 C C . GLU A 1 89 ? -5.304 5.902 -23.076 1.00 93.62 89 GLU A C 1
ATOM 739 O O . GLU A 1 89 ? -5.455 7.093 -22.794 1.00 93.62 89 GLU A O 1
ATOM 744 N N . LYS A 1 90 ? -5.692 5.410 -24.262 1.00 89.06 90 LYS A N 1
ATOM 745 C CA . LYS A 1 90 ? -6.294 6.241 -25.329 1.00 89.06 90 LYS A CA 1
ATOM 746 C C . LYS A 1 90 ? -7.531 7.019 -24.855 1.00 89.06 90 LYS A C 1
ATOM 748 O O . LYS A 1 90 ? -7.777 8.125 -25.331 1.00 89.06 90 LYS A O 1
ATOM 753 N N . ASN A 1 91 ? -8.277 6.470 -23.894 1.00 89.44 91 ASN A N 1
ATOM 754 C CA . ASN A 1 91 ? -9.438 7.121 -23.277 1.00 89.44 91 ASN A CA 1
ATOM 755 C C . ASN A 1 91 ? -9.075 8.317 -22.369 1.00 89.44 91 ASN A C 1
ATOM 757 O O . ASN A 1 91 ? -9.971 9.036 -21.937 1.00 89.44 91 ASN A O 1
ATOM 761 N N . LYS A 1 92 ? -7.784 8.524 -22.061 1.00 91.75 92 LYS A N 1
ATOM 762 C CA . LYS A 1 92 ? -7.242 9.558 -21.159 1.00 91.75 92 LYS A CA 1
ATOM 763 C C . LYS A 1 92 ? -7.798 9.534 -19.726 1.00 91.75 92 LYS A C 1
ATOM 765 O O . LYS A 1 92 ? -7.555 10.468 -18.967 1.00 91.75 92 LYS A O 1
ATOM 770 N N . ALA A 1 93 ? -8.520 8.482 -19.354 1.00 92.94 93 ALA A N 1
ATOM 771 C CA . ALA A 1 93 ? -9.208 8.328 -18.075 1.00 92.94 93 ALA A CA 1
ATOM 772 C C . ALA A 1 93 ? -8.649 7.167 -17.237 1.00 92.94 93 ALA A C 1
ATOM 774 O O . ALA A 1 93 ? -8.854 7.135 -16.024 1.00 92.94 93 ALA A O 1
ATOM 775 N N . THR A 1 94 ? -7.914 6.238 -17.856 1.00 96.38 94 THR A N 1
ATOM 776 C CA . THR A 1 94 ? -7.301 5.081 -17.187 1.00 96.38 94 THR A CA 1
ATOM 777 C C . THR A 1 94 ? -5.812 4.954 -17.499 1.00 96.38 94 THR A C 1
ATOM 779 O O . THR A 1 94 ? -5.265 5.677 -18.333 1.00 96.38 94 THR A O 1
ATOM 782 N N . GLY A 1 95 ? -5.137 4.055 -16.784 1.00 98.00 95 GLY A N 1
ATOM 783 C CA . GLY A 1 95 ? -3.694 3.836 -16.886 1.00 98.00 95 GLY A CA 1
ATOM 784 C C . GLY A 1 95 ? -2.983 3.988 -15.544 1.00 98.00 95 GLY A C 1
ATOM 785 O O . GLY A 1 95 ? -3.550 4.493 -14.566 1.00 98.00 95 GLY A O 1
ATOM 786 N N . ALA A 1 96 ? -1.727 3.545 -15.495 1.00 98.56 96 ALA A N 1
ATOM 787 C CA . ALA A 1 96 ? -0.942 3.483 -14.265 1.00 98.56 96 ALA A CA 1
ATOM 788 C C . ALA A 1 96 ? -0.741 4.847 -13.606 1.00 98.56 96 ALA A C 1
ATOM 790 O O . ALA A 1 96 ? -0.815 4.946 -12.382 1.00 98.56 96 ALA A O 1
ATOM 791 N N . ALA A 1 97 ? -0.515 5.907 -14.390 1.00 98.44 97 ALA A N 1
ATOM 792 C CA . ALA A 1 97 ? -0.288 7.226 -13.814 1.00 98.44 97 ALA A CA 1
ATOM 793 C C . ALA A 1 97 ? -1.532 7.737 -13.077 1.00 98.44 97 ALA A C 1
ATOM 795 O O . ALA A 1 97 ? -1.403 8.192 -11.945 1.00 98.44 97 ALA A O 1
ATOM 796 N N . LEU A 1 98 ? -2.723 7.584 -13.666 1.00 98.44 98 LEU A N 1
ATOM 797 C CA . LEU A 1 98 ? -3.992 7.978 -13.042 1.00 98.44 98 LEU A CA 1
ATOM 798 C C . LEU A 1 98 ? -4.372 7.072 -11.867 1.00 98.44 98 LEU A C 1
ATOM 800 O O . LEU A 1 98 ? -4.944 7.547 -10.890 1.00 98.44 98 LEU A O 1
ATOM 804 N N . PHE A 1 99 ? -4.035 5.780 -11.929 1.00 98.75 99 PHE A N 1
ATOM 805 C CA . PHE A 1 99 ? -4.254 4.863 -10.813 1.00 98.75 99 PHE A CA 1
ATOM 806 C C . PHE A 1 99 ? -3.408 5.267 -9.600 1.00 98.75 99 PHE A C 1
ATOM 808 O O . PHE A 1 99 ? -3.952 5.518 -8.525 1.00 98.75 99 PHE A O 1
ATOM 815 N N . PHE A 1 100 ? -2.086 5.381 -9.770 1.00 98.75 100 PHE A N 1
ATOM 816 C CA . PHE A 1 100 ? -1.167 5.652 -8.663 1.00 98.75 100 PHE A CA 1
ATOM 817 C C . PHE A 1 100 ? -1.370 7.037 -8.039 1.00 98.75 100 PHE A C 1
ATOM 819 O O . PHE A 1 100 ? -1.156 7.191 -6.835 1.00 98.75 100 PHE A O 1
ATOM 826 N N . THR A 1 101 ? -1.807 8.033 -8.814 1.00 98.56 101 THR A N 1
ATOM 827 C CA . THR A 1 101 ? -2.068 9.389 -8.308 1.00 98.56 101 THR A CA 1
ATOM 828 C C . THR A 1 101 ? -3.498 9.615 -7.820 1.00 98.56 101 THR A C 1
ATOM 830 O O . THR A 1 101 ? -3.765 10.675 -7.249 1.00 98.56 101 THR A O 1
ATOM 833 N N . SER A 1 102 ? -4.412 8.652 -7.986 1.00 98.31 102 SER A N 1
ATOM 834 C CA . SER A 1 102 ? -5.796 8.805 -7.527 1.00 98.31 102 SER A CA 1
ATOM 835 C C . SER A 1 102 ? -5.861 8.980 -6.009 1.00 98.31 102 SER A C 1
ATOM 837 O O . SER A 1 102 ? -5.258 8.209 -5.266 1.00 98.31 102 SER A O 1
ATOM 839 N N . ALA A 1 103 ? -6.626 9.970 -5.546 1.00 97.69 103 ALA A N 1
ATOM 840 C CA . ALA A 1 103 ? -6.989 10.130 -4.135 1.00 97.69 103 ALA A CA 1
ATOM 841 C C . ALA A 1 103 ? -8.272 9.363 -3.757 1.00 97.69 103 ALA A C 1
ATOM 843 O O . ALA A 1 103 ? -8.579 9.181 -2.579 1.00 97.69 103 ALA A O 1
ATOM 844 N N . ASP A 1 104 ? -9.018 8.910 -4.763 1.00 98.25 104 ASP A N 1
ATOM 845 C CA . ASP A 1 104 ? -10.312 8.251 -4.634 1.00 98.25 104 ASP A CA 1
ATOM 846 C C . ASP A 1 104 ? -10.150 6.753 -4.914 1.00 98.25 104 ASP A C 1
ATOM 848 O O . ASP A 1 104 ? -9.717 6.348 -5.999 1.00 98.25 104 ASP A O 1
ATOM 852 N N . GLU A 1 105 ? -10.479 5.933 -3.915 1.00 98.62 105 GLU A N 1
ATOM 853 C CA . GLU A 1 105 ? -10.371 4.479 -4.017 1.00 98.62 105 GLU A CA 1
ATOM 854 C C . GLU A 1 105 ? -11.346 3.912 -5.052 1.00 98.62 105 GLU A C 1
ATOM 856 O O . GLU A 1 105 ? -10.973 3.013 -5.800 1.00 98.62 105 GLU A O 1
ATOM 861 N N . LYS A 1 106 ? -12.558 4.469 -5.162 1.00 98.44 106 LYS A N 1
ATOM 862 C CA . LYS A 1 106 ? -13.560 3.999 -6.122 1.00 98.44 106 LYS A CA 1
ATOM 863 C C . LYS A 1 106 ? -13.074 4.220 -7.552 1.00 98.44 106 LYS A C 1
ATOM 865 O O . LYS A 1 106 ? -13.065 3.285 -8.343 1.00 98.44 106 LYS A O 1
ATOM 870 N N . LYS A 1 107 ? -12.570 5.422 -7.856 1.00 98.38 107 LYS A N 1
ATOM 871 C CA . LYS A 1 107 ? -11.964 5.719 -9.169 1.00 98.38 107 LYS A CA 1
ATOM 872 C C . LYS A 1 107 ? -10.745 4.845 -9.454 1.00 98.38 107 LYS A C 1
ATOM 874 O O . LYS A 1 107 ? -10.504 4.469 -10.598 1.00 98.38 107 LYS A O 1
ATOM 879 N N . ALA A 1 108 ? -9.962 4.523 -8.424 1.00 98.69 108 ALA A N 1
ATOM 880 C CA . ALA A 1 108 ? -8.831 3.618 -8.568 1.00 98.69 108 ALA A CA 1
ATOM 881 C C . ALA A 1 108 ? -9.290 2.192 -8.918 1.00 98.69 108 ALA A C 1
ATOM 883 O O . ALA A 1 108 ? -8.707 1.581 -9.810 1.00 98.69 108 ALA A O 1
ATOM 884 N N . VAL A 1 109 ? -10.346 1.685 -8.273 1.00 98.75 109 VAL A N 1
ATOM 885 C CA . VAL A 1 109 ? -10.966 0.390 -8.602 1.00 98.75 109 VAL A CA 1
ATOM 886 C C . VAL A 1 109 ? -11.522 0.394 -10.026 1.00 98.75 109 VAL A C 1
ATOM 888 O O . VAL A 1 109 ? -11.175 -0.502 -10.786 1.00 98.75 109 VAL A O 1
ATOM 891 N N . GLU A 1 110 ? -12.272 1.427 -10.422 1.00 98.44 110 GLU A N 1
ATOM 892 C CA . GLU A 1 110 ? -12.815 1.577 -11.784 1.00 98.44 110 GLU A CA 1
ATOM 893 C C . GLU A 1 110 ? -11.703 1.571 -12.847 1.00 98.44 110 GLU A C 1
ATOM 895 O O . GLU A 1 110 ? -11.815 0.894 -13.869 1.00 98.44 110 GLU A O 1
ATOM 900 N N . ASN A 1 111 ? -10.587 2.265 -12.588 1.00 98.56 111 ASN A N 1
ATOM 901 C CA . ASN A 1 111 ? -9.410 2.228 -13.457 1.00 98.56 111 ASN A CA 1
ATOM 902 C C . ASN A 1 111 ? -8.874 0.793 -13.588 1.00 98.56 111 ASN A C 1
ATOM 904 O O . ASN A 1 111 ? -8.694 0.309 -14.701 1.00 98.56 111 ASN A O 1
ATOM 908 N N . LEU A 1 112 ? -8.690 0.075 -12.475 1.00 98.44 112 LEU A N 1
ATOM 909 C CA . LEU A 1 112 ? -8.235 -1.318 -12.516 1.00 98.44 112 LEU A CA 1
ATOM 910 C C . LEU A 1 112 ? -9.245 -2.274 -13.162 1.00 98.44 112 LEU A C 1
ATOM 912 O O . LEU A 1 112 ? -8.824 -3.274 -13.735 1.00 98.44 112 LEU A O 1
ATOM 916 N N . ASP A 1 113 ? -10.548 -2.024 -13.056 1.00 97.56 113 ASP A N 1
ATOM 917 C CA . ASP A 1 113 ? -11.583 -2.821 -13.724 1.00 97.56 113 ASP A CA 1
ATOM 918 C C . ASP A 1 113 ? -11.490 -2.669 -15.243 1.00 97.56 113 ASP A C 1
ATOM 920 O O . ASP A 1 113 ? -11.440 -3.671 -15.954 1.00 97.56 113 ASP A O 1
ATOM 924 N N . ILE A 1 114 ? -11.360 -1.433 -15.735 1.00 96.25 114 ILE A N 1
ATOM 925 C CA . ILE A 1 114 ? -11.180 -1.142 -17.165 1.00 96.25 114 ILE A CA 1
ATOM 926 C C . ILE A 1 114 ? -9.851 -1.707 -17.681 1.00 96.25 114 ILE A C 1
ATOM 928 O O . ILE A 1 114 ? -9.798 -2.265 -18.774 1.00 96.25 114 ILE A O 1
ATOM 932 N N . MET A 1 115 ? -8.781 -1.601 -16.889 1.00 95.44 115 MET A N 1
ATOM 933 C CA . MET A 1 115 ? -7.465 -2.156 -17.227 1.00 95.44 115 MET A CA 1
ATOM 934 C C . MET A 1 115 ? -7.405 -3.687 -17.070 1.00 95.44 115 MET A C 1
ATOM 936 O O . MET A 1 115 ? -6.391 -4.296 -17.408 1.00 95.44 115 MET A O 1
ATOM 940 N N . GLY A 1 116 ? -8.441 -4.335 -16.527 1.00 96.25 116 GLY A N 1
ATOM 941 C CA . GLY A 1 116 ? -8.441 -5.776 -16.262 1.00 96.25 116 GLY A CA 1
ATOM 942 C C . GLY A 1 116 ? -7.405 -6.217 -15.218 1.00 96.25 116 GLY A C 1
ATOM 943 O O . GLY A 1 116 ? -6.958 -7.362 -15.228 1.00 96.25 116 GLY A O 1
ATOM 944 N N . SER A 1 117 ? -6.974 -5.324 -14.326 1.00 97.56 117 SER A N 1
ATOM 945 C CA . SER A 1 117 ? -5.948 -5.606 -13.321 1.00 97.56 117 SER A CA 1
ATOM 946 C C . SER A 1 117 ? -6.527 -6.325 -12.104 1.00 97.56 117 SER A C 1
ATOM 948 O O . SER A 1 117 ? -7.543 -5.905 -11.539 1.00 97.56 117 SER A O 1
ATOM 950 N N . LYS A 1 118 ? -5.819 -7.356 -11.634 1.00 98.06 118 LYS A N 1
ATOM 951 C CA . LYS A 1 118 ? -6.112 -8.041 -10.362 1.00 98.06 118 LYS A CA 1
ATOM 952 C C . LYS A 1 118 ? -5.059 -7.773 -9.293 1.00 98.06 118 LYS A C 1
ATOM 954 O O . LYS A 1 118 ? -5.405 -7.650 -8.121 1.00 98.06 118 LYS A O 1
ATOM 959 N N . TYR A 1 119 ? -3.795 -7.642 -9.684 1.00 98.88 119 TYR A N 1
ATOM 960 C CA . TYR A 1 119 ? -2.699 -7.390 -8.751 1.00 98.88 119 TYR A CA 1
ATOM 961 C C . TYR A 1 119 ? -2.016 -6.065 -9.048 1.00 98.88 119 TYR A C 1
ATOM 963 O O . TYR A 1 119 ? -2.078 -5.556 -10.166 1.00 98.88 119 TYR A O 1
ATOM 971 N N . ILE A 1 120 ? -1.351 -5.524 -8.034 1.00 98.94 120 ILE A N 1
ATOM 972 C CA . ILE A 1 120 ? -0.607 -4.275 -8.111 1.00 98.94 120 ILE A CA 1
ATOM 973 C C . ILE A 1 120 ? 0.803 -4.537 -7.594 1.00 98.94 120 ILE A C 1
ATOM 975 O O . ILE A 1 120 ? 0.958 -4.976 -6.457 1.00 98.94 120 ILE A O 1
ATOM 979 N N . PHE A 1 121 ? 1.819 -4.256 -8.406 1.00 98.81 121 PHE A N 1
ATOM 980 C CA . PHE A 1 121 ? 3.226 -4.304 -8.011 1.00 98.81 121 PHE A CA 1
ATOM 981 C C . PHE A 1 121 ? 3.723 -2.872 -7.829 1.00 98.81 121 PHE A C 1
ATOM 983 O O . PHE A 1 121 ? 3.743 -2.090 -8.780 1.00 98.81 121 PHE A O 1
ATOM 990 N N . ILE A 1 122 ? 4.187 -2.542 -6.622 1.00 98.75 122 ILE A N 1
ATOM 991 C CA . ILE A 1 122 ? 4.852 -1.265 -6.350 1.00 98.75 122 ILE A CA 1
ATOM 992 C C . ILE A 1 122 ? 6.250 -1.530 -5.802 1.00 98.75 122 ILE A C 1
ATOM 994 O O . ILE A 1 122 ? 6.412 -2.267 -4.829 1.00 98.75 122 ILE A O 1
ATOM 998 N N . ASP A 1 123 ? 7.252 -0.895 -6.406 1.00 97.06 123 ASP A N 1
ATOM 999 C CA . ASP A 1 123 ? 8.599 -0.849 -5.854 1.00 97.06 123 ASP A CA 1
ATOM 1000 C C . ASP A 1 123 ? 8.952 0.503 -5.232 1.00 97.06 123 ASP A C 1
ATOM 1002 O O . ASP A 1 123 ? 8.295 1.524 -5.451 1.00 97.06 123 ASP A O 1
ATOM 1006 N N . ASN A 1 124 ? 10.023 0.512 -4.439 1.00 96.44 124 ASN A N 1
ATOM 1007 C CA . ASN A 1 124 ? 10.476 1.694 -3.721 1.00 96.44 124 ASN A CA 1
ATOM 1008 C C . ASN A 1 124 ? 10.846 2.849 -4.663 1.00 96.44 124 ASN A C 1
ATOM 1010 O O . ASN A 1 124 ? 10.596 4.007 -4.330 1.00 96.44 124 ASN A O 1
ATOM 1014 N N . LYS A 1 125 ? 11.394 2.557 -5.849 1.00 94.75 125 LYS A N 1
ATOM 1015 C CA . LYS A 1 125 ? 11.710 3.589 -6.845 1.00 94.75 125 LYS A CA 1
ATOM 1016 C C . LYS A 1 125 ? 10.432 4.286 -7.317 1.00 94.75 125 LYS A C 1
ATOM 1018 O O . LYS A 1 125 ? 10.350 5.511 -7.262 1.00 94.75 125 LYS A O 1
ATOM 1023 N N . THR A 1 126 ? 9.419 3.513 -7.698 1.00 96.25 126 THR A N 1
ATOM 1024 C CA . THR A 1 126 ? 8.100 4.002 -8.114 1.00 96.25 126 THR A CA 1
ATOM 1025 C C . THR A 1 126 ? 7.434 4.795 -6.994 1.00 96.25 126 THR A C 1
ATOM 1027 O O . THR A 1 126 ? 6.998 5.923 -7.214 1.00 96.25 126 THR A O 1
ATOM 1030 N N . ALA A 1 127 ? 7.420 4.254 -5.771 1.00 97.56 127 ALA A N 1
ATOM 1031 C CA . ALA A 1 127 ? 6.802 4.885 -4.605 1.00 97.56 127 ALA A CA 1
ATOM 1032 C C . ALA A 1 127 ? 7.395 6.261 -4.255 1.00 97.56 127 ALA A C 1
ATOM 1034 O O . ALA A 1 127 ? 6.703 7.132 -3.720 1.00 97.56 127 ALA A O 1
ATOM 1035 N N . ASN A 1 128 ? 8.669 6.484 -4.583 1.00 96.75 128 ASN A N 1
ATOM 1036 C CA . ASN A 1 128 ? 9.340 7.765 -4.386 1.00 96.75 128 ASN A CA 1
ATOM 1037 C C . ASN A 1 128 ? 9.213 8.731 -5.579 1.00 96.75 128 ASN A C 1
ATOM 1039 O O . ASN A 1 128 ? 9.613 9.885 -5.446 1.00 96.75 128 ASN A O 1
ATOM 1043 N N . ASN A 1 129 ? 8.627 8.319 -6.709 1.00 95.75 129 ASN A N 1
ATOM 1044 C CA . ASN A 1 129 ? 8.627 9.083 -7.961 1.00 95.75 129 ASN A CA 1
ATOM 1045 C C . ASN A 1 129 ? 7.244 9.625 -8.376 1.00 95.75 129 ASN A C 1
ATOM 1047 O O . ASN A 1 129 ? 6.939 9.733 -9.564 1.00 95.75 129 ASN A O 1
ATOM 1051 N N . ILE A 1 130 ? 6.384 10.002 -7.422 1.00 96.50 130 ILE A N 1
ATOM 1052 C CA . ILE A 1 130 ? 5.043 10.519 -7.760 1.00 96.50 130 ILE A CA 1
ATOM 1053 C C . ILE A 1 130 ? 5.092 11.756 -8.674 1.00 96.50 130 ILE A C 1
ATOM 1055 O O . ILE A 1 130 ? 4.242 11.917 -9.546 1.00 96.50 130 ILE A O 1
ATOM 1059 N N . GLY A 1 131 ? 6.121 12.598 -8.514 1.00 94.62 131 GLY A N 1
ATOM 1060 C CA . GLY A 1 131 ? 6.353 13.765 -9.362 1.00 94.62 131 GLY A CA 1
ATOM 1061 C C . GLY A 1 131 ? 6.552 13.360 -10.821 1.00 94.62 131 GLY A C 1
ATOM 1062 O O . GLY A 1 131 ? 5.813 13.834 -11.680 1.00 94.62 131 GLY A O 1
ATOM 1063 N N . GLY A 1 132 ? 7.463 12.417 -11.091 1.00 95.31 132 GLY A N 1
ATOM 1064 C CA . GLY A 1 132 ? 7.700 11.890 -12.437 1.00 95.31 132 GLY A CA 1
ATOM 1065 C C . GLY A 1 132 ? 6.493 11.154 -13.021 1.00 95.31 132 GLY A C 1
ATOM 1066 O O . GLY A 1 132 ? 6.199 11.312 -14.202 1.00 95.31 132 GLY A O 1
ATOM 1067 N N . ILE A 1 133 ? 5.739 10.420 -12.196 1.00 97.75 133 ILE A N 1
ATOM 1068 C CA . ILE A 1 133 ? 4.479 9.784 -12.615 1.00 97.75 133 ILE A CA 1
ATOM 1069 C C . ILE A 1 133 ? 3.471 10.846 -13.079 1.00 97.75 133 ILE A C 1
ATOM 1071 O O . ILE A 1 133 ? 2.826 10.690 -14.114 1.00 97.75 133 ILE A O 1
ATOM 1075 N N . SER A 1 134 ? 3.360 11.954 -12.345 1.00 97.19 134 SER A N 1
ATOM 1076 C CA . SER A 1 134 ? 2.354 12.986 -12.610 1.00 97.19 134 SER A CA 1
ATOM 1077 C C . SER A 1 134 ? 2.592 13.843 -13.856 1.00 97.19 134 SER A C 1
ATOM 1079 O O . SER A 1 134 ? 1.645 14.441 -14.373 1.00 97.19 134 SER A O 1
ATOM 1081 N N . VAL A 1 135 ? 3.823 13.869 -14.380 1.00 96.88 135 VAL A N 1
ATOM 1082 C CA . VAL A 1 135 ? 4.162 14.571 -15.631 1.00 96.88 135 VAL A CA 1
ATOM 1083 C C . VAL A 1 135 ? 3.339 14.035 -16.805 1.00 96.88 135 VAL A C 1
ATOM 1085 O O . VAL A 1 135 ? 2.876 14.816 -17.633 1.00 96.88 135 VAL A O 1
ATOM 1088 N N . TRP A 1 136 ? 3.078 12.725 -16.834 1.00 96.12 136 TRP A N 1
ATOM 1089 C CA . TRP A 1 136 ? 2.412 12.037 -17.946 1.00 96.12 136 TRP A CA 1
ATOM 1090 C C . TRP A 1 136 ? 0.984 12.505 -18.231 1.00 96.12 136 TRP A C 1
ATOM 1092 O O . TRP A 1 136 ? 0.515 12.376 -19.357 1.00 96.12 136 TRP A O 1
ATOM 1102 N N . TYR A 1 137 ? 0.306 13.085 -17.239 1.00 94.62 137 TYR A N 1
ATOM 1103 C CA . TYR A 1 137 ? -1.024 13.677 -17.407 1.00 94.62 137 TYR A CA 1
ATOM 1104 C C . TYR A 1 137 ? -1.059 15.169 -17.051 1.00 94.62 137 TYR A C 1
ATOM 1106 O O . TYR A 1 137 ? -2.133 15.731 -16.849 1.00 94.62 137 TYR A O 1
ATOM 1114 N N . LYS A 1 138 ? 0.112 15.823 -16.982 1.00 95.31 138 LYS A N 1
ATOM 1115 C CA . LYS A 1 138 ? 0.266 17.248 -16.635 1.00 95.31 138 LYS A CA 1
ATOM 1116 C C . LYS A 1 138 ? -0.302 17.615 -15.252 1.00 95.31 138 LYS A C 1
ATOM 1118 O O . LYS A 1 138 ? -0.760 18.730 -15.040 1.00 95.31 138 LYS A O 1
ATOM 1123 N N . GLY A 1 139 ? -0.259 16.688 -14.292 1.00 93.44 139 GLY A N 1
ATOM 1124 C CA . GLY A 1 139 ? -0.806 16.864 -12.940 1.00 93.44 139 GLY A CA 1
ATOM 1125 C C . GLY A 1 139 ? 0.235 17.124 -11.853 1.00 93.44 139 GLY A C 1
ATOM 1126 O O . GLY A 1 139 ? 0.074 16.622 -10.736 1.00 93.44 139 GLY A O 1
ATOM 1127 N N . THR A 1 140 ? 1.308 17.849 -12.173 1.00 92.69 140 THR A N 1
ATOM 1128 C CA . THR A 1 140 ? 2.523 18.005 -11.346 1.00 92.69 140 THR A CA 1
ATOM 1129 C C . THR A 1 140 ? 2.356 18.888 -10.112 1.00 92.69 140 THR A C 1
ATOM 1131 O O . THR A 1 140 ? 3.204 18.886 -9.219 1.00 92.69 140 THR A O 1
ATOM 1134 N N . GLU A 1 141 ? 1.253 19.619 -10.017 1.00 92.62 141 GLU A N 1
ATOM 1135 C CA . GLU A 1 141 ? 1.029 20.585 -8.950 1.00 92.62 141 GLU A CA 1
ATOM 1136 C C . GLU A 1 141 ? 0.741 19.921 -7.593 1.00 92.62 141 GLU A C 1
ATOM 1138 O O . GLU A 1 141 ? 0.074 18.885 -7.499 1.00 92.62 141 GLU A O 1
ATOM 1143 N N . ASN A 1 142 ? 1.188 20.569 -6.513 1.00 94.00 142 ASN A N 1
ATOM 1144 C CA . ASN A 1 142 ? 0.785 20.294 -5.128 1.00 94.00 142 ASN A CA 1
ATOM 1145 C C . ASN A 1 142 ? 1.108 18.892 -4.575 1.00 94.00 142 ASN A C 1
ATOM 1147 O O . ASN A 1 142 ? 0.496 18.478 -3.593 1.00 94.00 142 ASN A O 1
ATOM 1151 N N . TRP A 1 143 ? 2.072 18.150 -5.134 1.00 96.31 143 TRP A N 1
ATOM 1152 C CA . TRP A 1 143 ? 2.579 16.893 -4.537 1.00 96.31 143 TRP A CA 1
ATOM 1153 C C . TRP A 1 143 ? 3.535 17.104 -3.359 1.00 96.31 143 TRP A C 1
ATOM 1155 O O . TRP A 1 143 ? 3.738 16.221 -2.531 1.00 96.31 143 TRP A O 1
ATOM 1165 N N . THR A 1 144 ? 4.136 18.285 -3.293 1.00 95.31 144 THR A N 1
ATOM 1166 C CA . THR A 1 144 ? 4.978 18.755 -2.195 1.00 95.31 144 THR A CA 1
ATOM 1167 C C . THR A 1 144 ? 4.406 20.087 -1.729 1.00 95.31 144 THR A C 1
ATOM 1169 O O . THR A 1 144 ? 3.931 20.876 -2.544 1.00 95.31 144 THR A O 1
ATOM 1172 N N . THR A 1 145 ? 4.429 20.326 -0.424 1.00 96.12 145 THR A N 1
ATOM 1173 C CA . THR A 1 145 ? 4.120 21.631 0.171 1.00 96.12 145 THR A CA 1
ATOM 1174 C C . THR A 1 145 ? 5.326 22.121 0.967 1.00 96.12 145 THR A C 1
ATOM 1176 O O . THR A 1 145 ? 6.301 21.390 1.120 1.00 96.12 145 THR A O 1
ATOM 1179 N N . TYR A 1 146 ? 5.301 23.359 1.448 1.00 95.62 146 TYR A N 1
ATOM 1180 C CA . TYR A 1 146 ? 6.418 23.955 2.176 1.00 95.62 146 TYR A CA 1
ATOM 1181 C C . TYR A 1 146 ? 5.964 24.453 3.535 1.00 95.62 146 TYR A C 1
ATOM 1183 O O . TYR A 1 146 ? 4.968 25.166 3.643 1.00 95.62 146 TYR A O 1
ATOM 1191 N N . ILE A 1 147 ? 6.750 24.143 4.560 1.00 94.25 147 ILE A N 1
ATOM 1192 C CA . ILE A 1 147 ? 6.582 24.721 5.892 1.00 94.25 147 ILE A CA 1
ATOM 1193 C C . ILE A 1 147 ? 7.697 25.724 6.163 1.00 94.25 147 ILE A C 1
ATOM 1195 O O . ILE A 1 147 ? 8.840 25.545 5.731 1.00 94.25 147 ILE A O 1
ATOM 1199 N N . LYS A 1 148 ? 7.356 26.799 6.876 1.00 93.81 148 LYS A N 1
ATOM 1200 C CA . LYS A 1 148 ? 8.345 27.729 7.422 1.00 93.81 148 LYS A CA 1
ATOM 1201 C C . LYS A 1 148 ? 8.891 27.129 8.711 1.00 93.81 148 LYS A C 1
ATOM 1203 O O . LYS A 1 148 ? 8.117 26.804 9.607 1.00 93.81 148 LYS A O 1
ATOM 1208 N N . HIS A 1 149 ? 10.207 27.006 8.807 1.00 90.75 149 HIS A N 1
ATOM 1209 C CA . HIS A 1 149 ? 10.874 26.517 10.004 1.00 90.75 149 HIS A CA 1
ATOM 1210 C C . HIS A 1 149 ? 11.977 27.490 10.421 1.00 90.75 149 HIS A C 1
ATOM 1212 O O . HIS A 1 149 ? 12.772 27.940 9.591 1.00 90.75 149 HIS A O 1
ATOM 1218 N N . LYS A 1 150 ? 11.999 27.839 11.709 1.00 91.19 150 LYS A N 1
ATOM 1219 C CA . LYS A 1 150 ? 12.995 28.738 12.291 1.00 91.19 150 LYS A CA 1
ATOM 1220 C C . LYS A 1 150 ? 14.187 27.912 12.754 1.00 91.19 150 LYS A C 1
ATOM 1222 O O . LYS A 1 150 ? 14.034 27.013 13.572 1.00 91.19 150 LYS A O 1
ATOM 1227 N N . ILE A 1 151 ? 15.368 28.232 12.243 1.00 87.00 151 ILE A N 1
ATOM 1228 C CA . ILE A 1 151 ? 16.603 27.504 12.510 1.00 87.00 151 ILE A CA 1
ATOM 1229 C C . ILE A 1 151 ? 17.649 28.432 13.118 1.00 87.00 151 ILE A C 1
ATOM 1231 O O . ILE A 1 151 ? 17.959 29.483 12.558 1.00 87.00 151 ILE A O 1
ATOM 1235 N N . THR A 1 152 ? 18.238 27.997 14.233 1.00 85.19 152 THR A N 1
ATOM 1236 C CA . THR A 1 152 ? 19.304 28.716 14.942 1.00 85.19 152 THR A CA 1
ATOM 1237 C C . THR A 1 152 ? 20.671 28.090 14.656 1.00 85.19 152 THR A C 1
ATOM 1239 O O . THR A 1 152 ? 21.009 27.011 15.164 1.00 85.19 152 THR A O 1
ATOM 1242 N N . LEU A 1 153 ? 21.464 28.791 13.846 1.00 79.69 153 LEU A N 1
ATOM 1243 C CA . LEU A 1 153 ? 22.885 28.539 13.600 1.00 79.69 153 LEU A CA 1
ATOM 1244 C C . LEU A 1 153 ? 23.737 29.318 14.622 1.00 79.69 153 LEU A C 1
ATOM 1246 O O . LEU A 1 153 ? 23.226 30.271 15.211 1.00 79.69 153 LEU A O 1
ATOM 1250 N N . PRO A 1 154 ? 25.021 28.964 14.839 1.00 77.12 154 PRO A N 1
ATOM 1251 C CA . PRO A 1 154 ? 25.831 29.587 15.891 1.00 77.12 154 PRO A CA 1
ATOM 1252 C C . PRO A 1 154 ? 25.944 31.120 15.793 1.00 77.12 154 PRO A C 1
ATOM 1254 O O . PRO A 1 154 ? 26.035 31.777 16.820 1.00 77.12 154 PRO A O 1
ATOM 1257 N N . GLN A 1 155 ? 25.888 31.696 14.586 1.00 79.50 155 GLN A N 1
ATOM 1258 C CA . GLN A 1 155 ? 26.015 33.145 14.364 1.00 79.50 155 GLN A CA 1
ATOM 1259 C C . GLN A 1 155 ? 24.738 33.821 13.838 1.00 79.50 155 GLN A C 1
ATOM 1261 O O . GLN A 1 155 ? 24.728 35.032 13.644 1.00 79.50 155 GLN A O 1
ATOM 1266 N N . LYS A 1 156 ? 23.669 33.068 13.537 1.00 84.69 156 LYS A N 1
ATOM 1267 C CA . LYS A 1 156 ? 22.450 33.638 12.936 1.00 84.69 156 LYS A CA 1
ATOM 1268 C C . LYS A 1 156 ? 21.222 32.764 13.125 1.00 84.69 156 LYS A C 1
ATOM 1270 O O . LYS A 1 156 ? 21.304 31.540 13.150 1.00 84.69 156 LYS A O 1
ATOM 1275 N N . THR A 1 157 ? 20.061 33.405 13.141 1.00 87.56 157 THR A N 1
ATOM 1276 C CA . THR A 1 157 ? 18.772 32.718 13.055 1.00 87.56 157 THR A CA 1
ATOM 1277 C C . THR A 1 157 ? 18.164 32.948 11.679 1.00 87.56 157 THR A C 1
ATOM 1279 O O . THR A 1 157 ? 18.115 34.079 11.205 1.00 87.56 157 THR A O 1
ATOM 1282 N N . LEU A 1 158 ? 17.710 31.879 11.029 1.00 87.06 158 LEU A N 1
ATOM 1283 C CA . LEU A 1 158 ? 17.121 31.913 9.694 1.00 87.06 158 LEU A CA 1
ATOM 1284 C C . LEU A 1 158 ? 15.713 31.325 9.718 1.00 87.06 158 LEU A C 1
ATOM 1286 O O . LEU A 1 158 ? 15.474 30.305 10.359 1.00 87.06 158 LEU A O 1
ATOM 1290 N N . ASN A 1 159 ? 14.801 31.922 8.957 1.00 90.12 159 ASN A N 1
ATOM 1291 C CA . ASN A 1 159 ? 13.545 31.275 8.595 1.00 90.12 159 ASN A CA 1
ATOM 1292 C C . ASN A 1 159 ? 13.736 30.608 7.237 1.00 90.12 159 ASN A C 1
ATOM 1294 O O . ASN A 1 159 ? 13.909 31.297 6.233 1.00 90.12 159 ASN A O 1
ATOM 1298 N N . ILE A 1 160 ? 13.704 29.281 7.204 1.00 89.12 160 ILE A N 1
ATOM 1299 C CA . ILE A 1 160 ? 13.812 28.526 5.958 1.00 89.12 160 ILE A CA 1
ATOM 1300 C C . ILE A 1 160 ? 12.454 27.964 5.550 1.00 89.12 160 ILE A C 1
ATOM 1302 O O . ILE A 1 160 ? 11.595 27.695 6.391 1.00 89.12 160 ILE A O 1
ATOM 1306 N N . LYS A 1 161 ? 12.258 27.781 4.244 1.00 92.81 161 LYS A N 1
ATOM 1307 C CA . LYS A 1 161 ? 11.140 27.007 3.702 1.00 92.81 161 LYS A CA 1
ATOM 1308 C C . LYS A 1 161 ? 11.655 25.614 3.373 1.00 92.81 161 LYS A C 1
ATOM 1310 O O . LYS A 1 161 ? 12.507 25.483 2.498 1.00 92.81 161 LYS A O 1
ATOM 1315 N N . ILE A 1 162 ? 11.150 24.595 4.062 1.00 93.12 162 ILE A N 1
ATOM 1316 C CA . ILE A 1 162 ? 11.511 23.198 3.792 1.00 93.12 162 ILE A CA 1
ATOM 1317 C C . ILE A 1 162 ? 10.338 22.455 3.164 1.00 93.12 162 ILE A C 1
ATOM 1319 O O . ILE A 1 162 ? 9.198 22.645 3.599 1.00 93.12 162 ILE A O 1
ATOM 1323 N N . PRO A 1 163 ? 10.592 21.632 2.136 1.00 95.12 163 PRO A N 1
ATOM 1324 C CA . PRO A 1 163 ? 9.541 20.889 1.475 1.00 95.12 163 PRO A CA 1
ATOM 1325 C C . PRO A 1 163 ? 9.119 19.680 2.317 1.00 95.12 163 PRO A C 1
ATOM 1327 O O . PRO A 1 163 ? 9.957 18.944 2.834 1.00 95.12 163 PRO A O 1
ATOM 1330 N N . ILE A 1 164 ? 7.823 19.432 2.407 1.00 95.88 164 ILE A N 1
ATOM 1331 C CA . ILE A 1 164 ? 7.247 18.235 3.019 1.00 95.88 164 ILE A CA 1
ATOM 1332 C C . ILE A 1 164 ? 6.262 17.592 2.052 1.00 95.88 164 ILE A C 1
ATOM 1334 O O . ILE A 1 164 ? 5.793 18.223 1.097 1.00 95.88 164 ILE A O 1
ATOM 1338 N N . ASP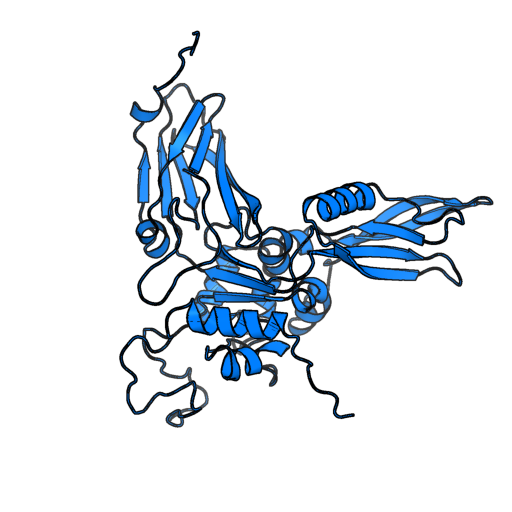 A 1 165 ? 5.954 16.326 2.286 1.00 96.81 165 ASP A N 1
ATOM 1339 C CA . ASP A 1 165 ? 4.919 15.652 1.516 1.00 96.81 165 ASP A CA 1
ATOM 1340 C C . ASP A 1 165 ? 3.551 16.312 1.777 1.00 96.81 165 ASP A C 1
ATOM 1342 O O . ASP A 1 165 ? 3.224 16.705 2.898 1.00 96.81 165 ASP A O 1
ATOM 1346 N N . SER A 1 166 ? 2.768 16.527 0.717 1.00 97.56 166 SER A N 1
ATOM 1347 C CA . SER A 1 166 ? 1.483 17.224 0.823 1.00 97.56 166 SER A CA 1
ATOM 1348 C C . SER A 1 166 ? 0.336 16.276 1.187 1.00 97.56 166 SER A C 1
ATOM 1350 O O . SER A 1 166 ? 0.428 15.058 1.017 1.00 97.56 166 SER A O 1
ATOM 1352 N N . ALA A 1 167 ? -0.812 16.835 1.587 1.00 97.50 167 ALA A N 1
ATOM 1353 C CA . ALA A 1 167 ? -2.044 16.060 1.756 1.00 97.50 167 ALA A CA 1
ATOM 1354 C C . ALA A 1 167 ? -2.424 15.285 0.478 1.00 97.50 167 ALA A C 1
ATOM 1356 O O . ALA A 1 167 ? -2.824 14.126 0.560 1.00 97.50 167 ALA A O 1
ATOM 1357 N N . LYS A 1 168 ? -2.215 15.888 -0.703 1.00 97.50 168 LYS A N 1
ATOM 1358 C CA . LYS A 1 168 ? -2.441 15.245 -2.006 1.00 97.50 168 LYS A CA 1
ATOM 1359 C C . LYS A 1 168 ? -1.568 13.996 -2.175 1.00 97.50 168 LYS A C 1
ATOM 1361 O O . LYS A 1 168 ? -2.082 12.954 -2.570 1.00 97.50 168 LYS A O 1
ATOM 1366 N N . PHE A 1 169 ? -0.277 14.061 -1.825 1.00 98.12 169 PHE A N 1
ATOM 1367 C CA . PHE A 1 169 ? 0.592 12.876 -1.819 1.00 98.12 169 PHE A CA 1
ATOM 1368 C C . PHE A 1 169 ? 0.073 11.806 -0.860 1.00 98.12 169 PHE A C 1
ATOM 1370 O O . PHE A 1 169 ? -0.079 10.654 -1.262 1.00 98.12 169 PHE A O 1
ATOM 1377 N N . HIS A 1 170 ? -0.245 12.180 0.381 1.00 98.19 170 HIS A N 1
ATOM 1378 C CA . HIS A 1 170 ? -0.700 11.221 1.386 1.00 98.19 170 HIS A CA 1
ATOM 1379 C C . HIS A 1 170 ? -2.001 10.506 0.998 1.00 98.19 170 HIS A C 1
ATOM 1381 O O . HIS A 1 170 ? -2.161 9.327 1.318 1.00 98.19 170 HIS A O 1
ATOM 1387 N N . GLN A 1 171 ? -2.896 11.192 0.283 1.00 98.31 171 GLN A N 1
ATOM 1388 C CA . GLN A 1 171 ? -4.161 10.641 -0.207 1.00 98.31 171 GLN A CA 1
ATOM 1389 C C . GLN A 1 171 ? -4.010 9.744 -1.443 1.00 98.31 171 GLN A C 1
ATOM 1391 O O . GLN A 1 171 ? -4.918 8.964 -1.720 1.00 98.31 171 GLN A O 1
ATOM 1396 N N . SER A 1 172 ? -2.891 9.823 -2.168 1.00 98.75 172 SER A N 1
ATOM 1397 C CA . SER A 1 172 ? -2.674 9.022 -3.377 1.00 98.75 172 SER A CA 1
ATOM 1398 C C . SER A 1 172 ? -2.701 7.514 -3.103 1.00 98.75 172 SER A C 1
ATOM 1400 O O . SER A 1 172 ? -2.233 7.053 -2.056 1.00 98.75 172 SER A O 1
ATOM 1402 N N . MET A 1 173 ? -3.176 6.726 -4.070 1.00 98.88 173 MET A N 1
ATOM 1403 C CA . MET A 1 173 ? -3.103 5.264 -4.014 1.00 98.88 173 MET A CA 1
ATOM 1404 C C . MET A 1 173 ? -1.665 4.771 -3.871 1.00 98.88 173 MET A C 1
ATOM 1406 O O . MET A 1 173 ? -1.429 3.819 -3.135 1.00 98.88 173 MET A O 1
ATOM 1410 N N . LEU A 1 174 ? -0.691 5.440 -4.498 1.00 98.75 174 LEU A N 1
ATOM 1411 C CA . LEU A 1 174 ? 0.724 5.101 -4.352 1.00 98.75 174 LEU A CA 1
ATOM 1412 C C . LEU A 1 174 ? 1.165 5.121 -2.881 1.00 98.75 174 LEU A C 1
ATOM 1414 O O . LEU A 1 174 ? 1.757 4.154 -2.401 1.00 98.75 174 LEU A O 1
ATOM 1418 N N . ASN A 1 175 ? 0.838 6.192 -2.148 1.00 98.75 175 ASN A N 1
ATOM 1419 C CA . ASN A 1 175 ? 1.169 6.304 -0.729 1.00 98.75 175 ASN A CA 1
ATOM 1420 C C . ASN A 1 175 ? 0.334 5.346 0.135 1.00 98.75 175 ASN A C 1
ATOM 1422 O O . ASN A 1 175 ? 0.887 4.627 0.970 1.00 98.75 175 ASN A O 1
ATOM 1426 N N . ARG A 1 176 ? -0.989 5.316 -0.081 1.00 98.88 176 ARG A N 1
ATOM 1427 C CA . ARG A 1 176 ? -1.929 4.495 0.702 1.00 98.88 176 ARG A CA 1
ATOM 1428 C C . ARG A 1 176 ? -1.647 2.998 0.573 1.00 98.88 176 ARG A C 1
ATOM 1430 O O . ARG A 1 176 ? -1.778 2.276 1.555 1.00 98.88 176 ARG A O 1
ATOM 1437 N N . LEU A 1 177 ? -1.211 2.534 -0.595 1.00 98.88 177 LEU A N 1
ATOM 1438 C CA . LEU A 1 177 ? -0.762 1.157 -0.783 1.00 98.88 177 LEU A CA 1
ATOM 1439 C C . LEU A 1 177 ? 0.639 0.967 -0.193 1.00 98.88 177 LEU A C 1
ATOM 1441 O O . LEU A 1 177 ? 0.816 0.184 0.737 1.00 98.88 177 LEU A O 1
ATOM 1445 N N . PHE A 1 178 ? 1.643 1.692 -0.693 1.00 98.81 178 PHE A N 1
ATOM 1446 C CA . PHE A 1 178 ? 3.037 1.339 -0.425 1.00 98.81 178 PHE A CA 1
ATOM 1447 C C . PHE A 1 178 ? 3.526 1.715 0.976 1.00 98.81 178 PHE A C 1
ATOM 1449 O O . PHE A 1 178 ? 4.129 0.879 1.645 1.00 98.81 178 PHE A O 1
ATOM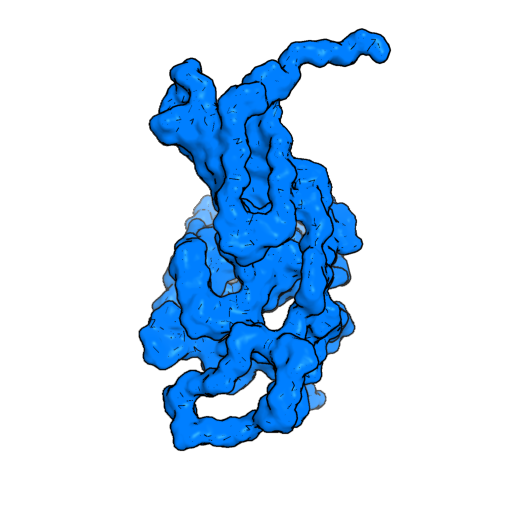 1456 N N . TYR A 1 179 ? 3.279 2.940 1.446 1.00 98.62 179 TYR A N 1
ATOM 1457 C CA . TYR A 1 179 ? 3.769 3.404 2.755 1.00 98.62 179 TYR A CA 1
ATOM 1458 C C . TYR A 1 179 ? 2.806 3.112 3.905 1.00 98.62 179 TYR A C 1
ATOM 1460 O O . TYR A 1 179 ? 3.238 3.080 5.058 1.00 98.62 179 TYR A O 1
ATOM 1468 N N . ASN A 1 180 ? 1.529 2.877 3.593 1.00 98.56 180 ASN A N 1
ATOM 1469 C CA . ASN A 1 180 ? 0.496 2.600 4.590 1.00 98.56 180 ASN A CA 1
ATOM 1470 C C . ASN A 1 180 ? -0.026 1.155 4.543 1.00 98.56 180 ASN A C 1
ATOM 1472 O O . ASN A 1 180 ? -1.011 0.865 5.206 1.00 98.56 180 ASN A O 1
ATOM 1476 N N . ASP A 1 181 ? 0.596 0.249 3.780 1.00 98.69 181 ASP A N 1
ATOM 1477 C CA . ASP A 1 181 ? 0.223 -1.178 3.718 1.00 98.69 181 ASP A CA 1
ATOM 1478 C C . ASP A 1 181 ? -1.255 -1.435 3.355 1.00 98.69 181 ASP A C 1
ATOM 1480 O O . ASP A 1 181 ? -1.870 -2.387 3.838 1.00 98.69 181 ASP A O 1
ATOM 1484 N N . ALA A 1 182 ? -1.844 -0.581 2.511 1.00 98.69 182 ALA A N 1
ATOM 1485 C CA . ALA A 1 182 ? -3.274 -0.600 2.187 1.00 98.69 182 ALA A CA 1
ATOM 1486 C C . ALA A 1 182 ? -4.206 -0.382 3.401 1.00 98.69 182 ALA A C 1
ATOM 1488 O O . ALA A 1 182 ? -5.389 -0.721 3.349 1.00 98.69 182 ALA A O 1
ATOM 1489 N N . ASN A 1 183 ? -3.704 0.198 4.496 1.00 98.75 183 ASN A N 1
ATOM 1490 C CA . ASN A 1 183 ? -4.501 0.466 5.688 1.00 98.75 183 ASN A CA 1
ATOM 1491 C C . ASN A 1 183 ? -5.715 1.358 5.366 1.00 98.75 183 ASN A C 1
ATOM 1493 O O . ASN A 1 183 ? -5.590 2.384 4.690 1.00 98.75 183 ASN A O 1
ATOM 1497 N N . GLY A 1 184 ? -6.892 0.951 5.843 1.00 98.50 184 GLY A N 1
ATOM 1498 C CA . GLY A 1 184 ? -8.165 1.629 5.605 1.00 98.50 184 GLY A CA 1
ATOM 1499 C C . GLY A 1 184 ? -8.806 1.396 4.235 1.00 98.50 184 GLY A C 1
ATOM 1500 O O . GLY A 1 184 ? -9.979 1.731 4.079 1.00 98.50 184 GLY A O 1
ATOM 1501 N N . LEU A 1 185 ? -8.103 0.801 3.263 1.00 98.88 185 LEU A N 1
ATOM 1502 C CA . LEU A 1 185 ? -8.677 0.480 1.951 1.00 98.88 185 LEU A CA 1
ATOM 1503 C C . LEU A 1 185 ? -9.709 -0.651 2.059 1.00 98.88 185 LEU A C 1
ATOM 1505 O O . LEU A 1 185 ? -9.565 -1.562 2.872 1.00 98.88 185 LEU A O 1
ATOM 1509 N N . GLN A 1 186 ? -10.764 -0.578 1.256 1.00 98.81 186 GLN A N 1
ATOM 1510 C CA . GLN A 1 186 ? -11.873 -1.536 1.212 1.00 98.81 186 GLN A CA 1
ATOM 1511 C C . GLN A 1 186 ? -11.626 -2.668 0.212 1.00 98.81 186 GLN A C 1
ATOM 1513 O O . GLN A 1 186 ? -12.049 -3.801 0.439 1.00 98.81 186 GLN A O 1
ATOM 1518 N N . HIS A 1 187 ? -10.916 -2.366 -0.875 1.00 98.81 187 HIS A N 1
ATOM 1519 C CA . HIS A 1 187 ? -10.779 -3.252 -2.032 1.00 98.81 187 HIS A CA 1
ATOM 1520 C C . HIS A 1 187 ? -9.336 -3.672 -2.313 1.00 98.81 187 HIS A C 1
ATOM 1522 O O . HIS A 1 187 ? -9.069 -4.298 -3.335 1.00 98.81 187 HIS A O 1
ATOM 1528 N N . PHE A 1 188 ? -8.398 -3.352 -1.420 1.00 98.88 188 PHE A N 1
ATOM 1529 C CA . PHE A 1 188 ? -6.977 -3.638 -1.599 1.00 98.88 188 PHE A CA 1
ATOM 1530 C C . PHE A 1 188 ? -6.384 -4.298 -0.361 1.00 98.88 188 PHE A C 1
ATOM 1532 O O . PHE A 1 188 ? -6.569 -3.817 0.755 1.00 98.88 188 PHE A O 1
ATOM 1539 N N . ARG A 1 189 ? -5.612 -5.364 -0.570 1.00 98.81 189 ARG A N 1
ATOM 1540 C CA . ARG A 1 189 ? -4.873 -6.054 0.493 1.00 98.81 189 ARG A CA 1
ATOM 1541 C C . ARG A 1 189 ? -3.424 -6.287 0.109 1.00 98.81 189 ARG A C 1
ATOM 1543 O O . ARG A 1 189 ? -3.142 -6.646 -1.031 1.00 98.81 189 ARG A O 1
ATOM 1550 N N . LEU A 1 190 ? -2.512 -6.106 1.058 1.00 98.88 190 LEU A N 1
ATOM 1551 C CA . LEU A 1 190 ? -1.120 -6.523 0.937 1.00 98.88 190 LEU A CA 1
ATOM 1552 C C . LEU A 1 190 ? -1.068 -8.053 0.956 1.00 98.88 190 LEU A C 1
ATOM 1554 O O . LEU A 1 190 ? -1.600 -8.679 1.872 1.00 98.88 190 LEU A O 1
ATOM 1558 N N . ILE A 1 191 ? -0.408 -8.648 -0.035 1.00 98.81 191 ILE A N 1
ATOM 1559 C CA . ILE A 1 191 ? -0.259 -10.109 -0.145 1.00 98.81 191 ILE A CA 1
ATOM 1560 C C . ILE A 1 191 ? 1.201 -10.562 -0.077 1.00 98.81 191 ILE A C 1
ATOM 1562 O O . ILE A 1 191 ? 1.474 -11.719 0.246 1.00 98.81 191 ILE A O 1
ATOM 1566 N N . TYR A 1 192 ? 2.133 -9.640 -0.322 1.00 98.75 192 TYR A N 1
ATOM 1567 C CA . TYR A 1 192 ? 3.567 -9.883 -0.258 1.00 98.75 192 TYR A CA 1
ATOM 1568 C C . TYR A 1 192 ? 4.342 -8.592 -0.013 1.00 98.75 192 TYR A C 1
ATOM 1570 O O . TYR A 1 192 ? 4.017 -7.535 -0.557 1.00 98.75 192 TYR A O 1
ATOM 1578 N N . GLU A 1 193 ? 5.427 -8.712 0.742 1.00 97.69 193 GLU A N 1
ATOM 1579 C CA . GLU A 1 193 ? 6.519 -7.746 0.767 1.00 97.69 193 GLU A CA 1
ATOM 1580 C C . GLU A 1 193 ? 7.835 -8.489 0.540 1.00 97.69 193 GLU A C 1
ATOM 1582 O O . GLU A 1 193 ? 7.985 -9.636 0.958 1.00 97.69 193 GLU A O 1
ATOM 1587 N N . SER A 1 194 ? 8.796 -7.847 -0.118 1.00 97.81 194 SER A N 1
ATOM 1588 C CA . SER A 1 194 ? 10.102 -8.457 -0.381 1.00 97.81 194 SER A CA 1
ATOM 1589 C C . SER A 1 194 ? 10.963 -8.599 0.878 1.00 97.81 194 SER A C 1
ATOM 1591 O O . SER A 1 194 ? 10.742 -7.899 1.864 1.00 97.81 194 SER A O 1
ATOM 1593 N N . GLY A 1 195 ? 12.003 -9.436 0.807 1.00 96.00 195 GLY A N 1
ATOM 1594 C CA . GLY A 1 195 ? 13.045 -9.524 1.838 1.00 96.00 195 GLY A CA 1
ATOM 1595 C C . GLY A 1 195 ? 13.940 -8.281 1.935 1.00 96.00 195 GLY A C 1
ATOM 1596 O O . GLY A 1 195 ? 13.514 -7.161 1.665 1.00 96.00 195 GLY A O 1
ATOM 1597 N N . GLY A 1 196 ? 15.196 -8.470 2.342 1.00 94.62 196 GLY A N 1
ATOM 1598 C CA . GLY A 1 196 ? 16.176 -7.382 2.446 1.00 94.62 196 GLY A CA 1
ATOM 1599 C C . GLY A 1 196 ? 15.905 -6.404 3.592 1.00 94.62 196 GLY A C 1
ATOM 1600 O O . GLY A 1 196 ? 15.164 -6.707 4.530 1.00 94.62 196 GLY A O 1
ATOM 1601 N N . ASP A 1 197 ? 16.520 -5.228 3.528 1.00 97.31 197 ASP A N 1
ATOM 1602 C CA . ASP A 1 197 ? 16.465 -4.224 4.594 1.00 97.31 197 ASP A CA 1
ATOM 1603 C C . ASP A 1 197 ? 15.176 -3.392 4.515 1.00 97.31 197 ASP A C 1
ATOM 1605 O O . ASP A 1 197 ? 14.527 -3.291 3.473 1.00 97.31 197 ASP A O 1
ATOM 1609 N N . TYR A 1 198 ? 14.780 -2.802 5.640 1.00 98.38 198 TYR A N 1
ATOM 1610 C CA . TYR A 1 198 ? 13.778 -1.743 5.661 1.00 98.38 198 TYR A CA 1
ATOM 1611 C C . TYR A 1 198 ? 14.396 -0.439 5.172 1.00 98.38 198 TYR A C 1
ATOM 1613 O O . TYR A 1 198 ? 15.449 -0.016 5.641 1.00 98.38 198 TYR A O 1
ATOM 1621 N N . LEU A 1 199 ? 13.707 0.202 4.244 1.00 98.44 199 LEU A N 1
ATOM 1622 C CA . LEU A 1 199 ? 14.081 1.443 3.601 1.00 98.44 199 LEU A CA 1
ATOM 1623 C C . LEU A 1 199 ? 13.298 2.583 4.243 1.00 98.44 199 LEU A C 1
ATOM 1625 O O . LEU A 1 199 ? 12.069 2.528 4.324 1.00 98.44 199 LEU A O 1
ATOM 1629 N N . VAL A 1 200 ? 14.001 3.635 4.648 1.00 98.69 200 VAL A N 1
ATOM 1630 C CA . VAL A 1 200 ? 13.396 4.897 5.082 1.00 98.69 200 VAL A CA 1
ATOM 1631 C C . VAL A 1 200 ? 13.886 5.994 4.157 1.00 98.69 200 VAL A C 1
ATOM 1633 O O . VAL A 1 200 ? 15.077 6.303 4.139 1.00 98.69 200 VAL A O 1
ATOM 1636 N N . MET A 1 201 ? 12.970 6.588 3.393 1.00 98.12 201 MET A N 1
ATOM 1637 C CA . MET A 1 201 ? 13.258 7.833 2.687 1.00 98.12 201 MET A CA 1
ATOM 1638 C C . MET A 1 201 ? 13.042 9.003 3.644 1.00 98.12 201 MET A C 1
ATOM 1640 O O . MET A 1 201 ? 11.996 9.085 4.285 1.00 98.12 201 MET A O 1
ATOM 1644 N N . LEU A 1 202 ? 14.017 9.902 3.720 1.00 97.50 202 LEU A N 1
ATOM 1645 C CA . LEU A 1 202 ? 13.916 11.180 4.415 1.00 97.50 202 LEU A CA 1
ATOM 1646 C C . LEU A 1 202 ? 14.363 12.326 3.511 1.00 97.50 202 LEU A C 1
ATOM 1648 O O . LEU A 1 202 ? 15.069 12.105 2.523 1.00 97.50 202 LEU A O 1
ATOM 1652 N N . ARG A 1 203 ? 14.021 13.554 3.899 1.00 97.31 203 ARG A N 1
ATOM 1653 C CA . ARG A 1 203 ? 14.570 14.768 3.296 1.00 97.31 203 ARG A CA 1
ATOM 1654 C C . ARG A 1 203 ? 15.622 15.398 4.203 1.00 97.31 203 ARG A C 1
ATOM 1656 O O . ARG A 1 203 ? 15.585 15.258 5.429 1.00 97.31 203 ARG A O 1
ATOM 1663 N N . ARG A 1 204 ? 16.583 16.084 3.591 1.00 96.44 204 ARG A N 1
ATOM 1664 C CA . ARG A 1 204 ? 17.640 16.799 4.308 1.00 96.44 204 ARG A CA 1
ATOM 1665 C C . ARG A 1 204 ? 17.781 18.200 3.750 1.00 96.44 204 ARG A C 1
ATOM 1667 O O . ARG A 1 204 ? 17.958 18.359 2.548 1.00 96.44 204 ARG A O 1
ATOM 1674 N N . ALA A 1 205 ? 17.762 19.195 4.626 1.00 95.06 205 ALA A N 1
ATOM 1675 C CA . ALA A 1 205 ? 18.215 20.539 4.309 1.00 95.06 205 ALA A CA 1
ATOM 1676 C C . ALA A 1 205 ? 19.713 20.635 4.621 1.00 95.06 205 ALA A C 1
ATOM 1678 O O . ALA A 1 205 ? 20.137 20.503 5.772 1.00 95.06 205 ALA A O 1
ATOM 1679 N N . ILE A 1 206 ? 20.510 20.817 3.576 1.00 94.38 206 ILE A N 1
ATOM 1680 C CA . ILE A 1 206 ? 21.965 20.892 3.635 1.00 94.38 206 ILE A CA 1
ATOM 1681 C C . ILE A 1 206 ? 22.367 22.357 3.544 1.00 94.38 206 ILE A C 1
ATOM 1683 O O . ILE A 1 206 ? 21.846 23.071 2.699 1.00 94.38 206 ILE A O 1
ATOM 1687 N N . PHE A 1 207 ? 23.272 22.812 4.413 1.00 91.31 207 PHE A N 1
ATOM 1688 C CA . PHE A 1 207 ? 23.683 24.222 4.508 1.00 91.31 207 PHE A CA 1
ATOM 1689 C C . PHE A 1 207 ? 25.116 24.491 4.039 1.00 91.31 207 PHE A C 1
ATOM 1691 O O . PHE A 1 207 ? 25.489 25.653 3.886 1.00 91.31 207 PHE A O 1
ATOM 1698 N N . LYS A 1 208 ? 25.928 23.445 3.839 1.00 89.00 208 LYS A N 1
ATOM 1699 C CA . LYS A 1 208 ? 27.296 23.549 3.312 1.00 89.00 208 LYS A CA 1
ATOM 1700 C C . LYS A 1 208 ? 27.504 22.562 2.154 1.00 89.00 208 LYS A C 1
ATOM 1702 O O . LYS A 1 208 ? 27.049 21.426 2.273 1.00 89.00 208 LYS A O 1
ATOM 1707 N N . PRO A 1 209 ? 28.217 22.948 1.077 1.00 88.06 209 PRO A N 1
ATOM 1708 C CA . PRO A 1 209 ? 28.861 24.254 0.864 1.00 88.06 209 PRO A CA 1
ATOM 1709 C C . PRO A 1 209 ? 27.879 25.401 0.558 1.00 88.06 209 PRO A C 1
ATOM 1711 O O . PRO A 1 209 ? 28.195 26.553 0.827 1.00 88.06 209 PRO A O 1
ATOM 1714 N N . TYR A 1 210 ? 26.672 2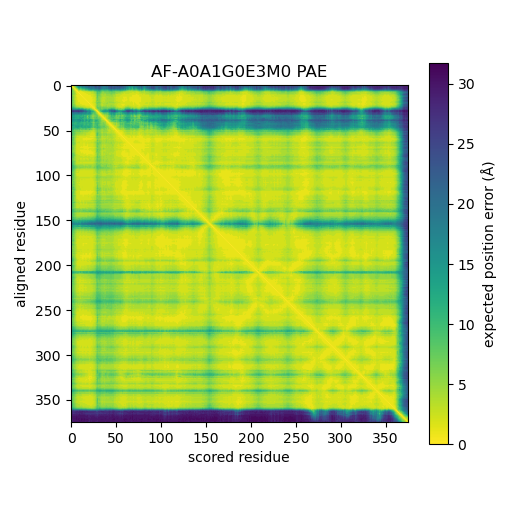5.091 0.087 1.00 89.62 210 TYR A N 1
ATOM 1715 C CA . TYR A 1 210 ? 25.560 26.027 -0.106 1.00 89.62 210 TYR A CA 1
ATOM 1716 C C . TYR A 1 210 ? 24.241 25.365 0.311 1.00 89.62 210 TYR A C 1
ATOM 1718 O O . TYR A 1 210 ? 24.210 24.163 0.587 1.00 89.62 210 TYR A O 1
ATOM 1726 N N . PHE A 1 211 ? 23.158 26.145 0.384 1.00 91.25 211 PHE A N 1
ATOM 1727 C CA . PHE A 1 211 ? 21.854 25.621 0.781 1.00 91.25 211 PHE A CA 1
ATOM 1728 C C . PHE A 1 211 ? 21.190 24.820 -0.343 1.00 91.25 211 PHE A C 1
ATOM 1730 O O . PHE A 1 211 ? 20.977 25.349 -1.431 1.00 91.25 211 PHE A O 1
ATOM 1737 N N . TYR A 1 212 ? 20.803 23.578 -0.063 1.00 94.19 212 TYR A N 1
ATOM 1738 C CA . TYR A 1 212 ? 19.937 22.782 -0.933 1.00 94.19 212 TYR A CA 1
ATOM 1739 C C . TYR A 1 212 ? 19.133 21.770 -0.115 1.00 94.19 212 TYR A C 1
ATOM 1741 O O . TYR A 1 212 ? 19.432 21.510 1.051 1.00 94.19 212 TYR A O 1
ATOM 1749 N N . VAL A 1 213 ? 18.098 21.197 -0.730 1.00 94.62 213 VAL A N 1
ATOM 1750 C CA . VAL A 1 213 ? 17.342 20.089 -0.143 1.00 94.62 213 VAL A CA 1
ATOM 1751 C C . VAL A 1 213 ? 17.479 18.867 -1.026 1.00 94.62 213 VAL A C 1
ATOM 1753 O O . VAL A 1 213 ? 17.297 18.956 -2.238 1.00 94.62 213 VAL A O 1
ATOM 1756 N N . ASP A 1 214 ? 17.760 17.726 -0.411 1.00 95.25 214 ASP A N 1
ATOM 1757 C CA . ASP A 1 214 ? 17.757 16.437 -1.088 1.00 95.25 214 ASP A CA 1
ATOM 1758 C C . ASP A 1 214 ? 16.869 15.415 -0.374 1.00 95.25 214 ASP A C 1
ATOM 1760 O O . ASP A 1 214 ? 16.299 15.675 0.691 1.00 95.25 214 ASP A O 1
ATOM 1764 N N . ALA A 1 215 ? 16.725 14.254 -1.009 1.00 95.56 215 ALA A N 1
ATOM 1765 C CA . ALA A 1 215 ? 16.142 13.067 -0.412 1.00 95.56 215 ALA A CA 1
ATOM 1766 C C . ALA A 1 215 ? 17.209 11.975 -0.309 1.00 95.56 215 ALA A C 1
ATOM 1768 O O . ALA A 1 215 ? 18.028 11.793 -1.214 1.00 95.56 215 ALA A O 1
ATOM 1769 N N . LYS A 1 216 ? 17.182 11.216 0.784 1.00 96.69 216 LYS A N 1
ATOM 1770 C CA . LYS A 1 216 ? 18.090 10.093 1.017 1.00 96.69 216 LYS A CA 1
ATOM 1771 C C . LYS A 1 216 ? 17.305 8.885 1.499 1.00 96.69 216 LYS A C 1
ATOM 1773 O O . LYS A 1 216 ? 16.383 9.024 2.294 1.00 96.69 216 LYS A O 1
ATOM 1778 N N . ILE A 1 217 ? 17.701 7.705 1.032 1.00 97.81 217 ILE A N 1
ATOM 1779 C CA . ILE A 1 217 ? 17.200 6.427 1.537 1.00 97.81 217 ILE A CA 1
ATOM 1780 C C . ILE A 1 217 ? 18.243 5.849 2.492 1.00 97.81 217 ILE A C 1
ATOM 1782 O O . ILE A 1 217 ? 19.424 5.766 2.146 1.00 97.81 217 ILE A O 1
ATOM 1786 N N . LEU A 1 218 ? 17.797 5.469 3.685 1.00 98.06 218 LEU A N 1
ATOM 1787 C CA . LEU A 1 218 ? 18.576 4.746 4.686 1.00 98.06 218 LEU A CA 1
ATOM 1788 C C . LEU A 1 218 ? 18.057 3.314 4.818 1.00 98.06 218 LEU A C 1
ATOM 1790 O O . LEU A 1 218 ? 16.862 3.071 4.645 1.00 98.06 218 LEU A O 1
ATOM 1794 N N . ASN A 1 219 ? 18.960 2.392 5.149 1.00 98.25 219 ASN A N 1
ATOM 1795 C CA . ASN A 1 219 ? 18.670 0.970 5.307 1.00 98.25 219 ASN A CA 1
ATOM 1796 C C . ASN A 1 219 ? 18.703 0.581 6.786 1.00 98.25 219 ASN A C 1
ATOM 1798 O O . ASN A 1 219 ? 19.617 0.966 7.512 1.00 98.25 219 ASN A O 1
ATOM 1802 N N . PHE A 1 220 ? 17.739 -0.228 7.209 1.00 98.38 220 PHE A N 1
ATOM 1803 C CA . PHE A 1 220 ? 17.615 -0.736 8.569 1.00 98.38 220 PHE A CA 1
ATOM 1804 C C . PHE A 1 220 ? 17.332 -2.235 8.537 1.00 98.38 220 PHE A C 1
ATOM 1806 O O . PHE A 1 220 ? 16.396 -2.689 7.882 1.00 98.38 220 PHE A O 1
ATOM 1813 N N . LYS A 1 221 ? 18.094 -3.027 9.293 1.00 96.81 221 LYS A N 1
ATOM 1814 C CA . LYS A 1 221 ? 17.839 -4.472 9.417 1.00 96.81 221 LYS A CA 1
ATOM 1815 C C . LYS A 1 221 ? 16.543 -4.759 10.181 1.00 96.81 221 LYS A C 1
ATOM 1817 O O . LYS A 1 221 ? 15.827 -5.702 9.854 1.00 96.81 221 LYS A O 1
ATOM 1822 N N . ASN A 1 222 ? 16.222 -3.923 11.167 1.00 96.12 222 ASN A N 1
ATOM 1823 C CA . ASN A 1 222 ? 15.090 -4.099 12.070 1.00 96.12 222 ASN A CA 1
ATOM 1824 C C . ASN A 1 222 ? 13.997 -3.043 11.831 1.00 96.12 222 ASN A C 1
ATOM 1826 O O . ASN A 1 222 ? 14.281 -1.852 11.703 1.00 96.12 222 ASN A O 1
ATOM 1830 N N . TYR A 1 223 ? 12.733 -3.477 11.813 1.00 97.06 223 TYR A N 1
ATOM 1831 C CA . TYR A 1 223 ? 11.586 -2.586 11.606 1.00 97.06 223 TYR A CA 1
ATOM 1832 C C . TYR A 1 223 ? 11.379 -1.591 12.757 1.00 97.06 223 TYR A C 1
ATOM 1834 O O . TYR A 1 223 ? 11.060 -0.431 12.512 1.00 97.06 223 TYR A O 1
ATOM 1842 N N . LYS A 1 224 ? 11.562 -2.026 14.011 1.00 96.88 224 LYS A N 1
ATOM 1843 C CA . LYS A 1 224 ? 11.371 -1.179 15.199 1.00 96.88 224 LYS A CA 1
ATOM 1844 C C . LYS A 1 224 ? 12.401 -0.054 15.244 1.00 96.88 224 LYS A C 1
ATOM 1846 O O . LYS A 1 224 ? 12.031 1.082 15.526 1.00 96.88 224 LYS A O 1
ATOM 1851 N N . ASP A 1 225 ? 13.653 -0.348 14.898 1.00 98.12 225 ASP A N 1
ATOM 1852 C CA . ASP A 1 225 ? 14.714 0.663 14.820 1.00 98.12 225 ASP A CA 1
ATOM 1853 C C . ASP A 1 225 ? 14.419 1.687 13.722 1.00 98.12 225 ASP A C 1
ATOM 1855 O O . ASP A 1 225 ? 14.527 2.893 13.947 1.00 98.12 225 ASP A O 1
ATOM 1859 N N . ALA A 1 226 ? 13.963 1.217 12.557 1.00 98.19 226 ALA A N 1
ATOM 1860 C CA . ALA A 1 226 ? 13.544 2.091 11.469 1.00 98.19 226 ALA A CA 1
ATOM 1861 C C . ALA A 1 226 ? 12.370 2.994 11.884 1.00 98.19 226 ALA A C 1
ATOM 1863 O O . ALA A 1 226 ? 12.373 4.190 11.602 1.00 98.19 226 ALA A O 1
ATOM 1864 N N . LEU A 1 227 ? 11.376 2.444 12.590 1.00 97.25 227 LEU A N 1
ATOM 1865 C CA . LEU A 1 227 ? 10.217 3.196 13.070 1.00 97.25 227 LEU A CA 1
ATOM 1866 C C . LEU A 1 227 ? 10.605 4.239 14.129 1.00 97.25 227 LEU A C 1
ATOM 1868 O O . LEU A 1 227 ? 10.107 5.369 14.100 1.00 97.25 227 LEU A O 1
ATOM 1872 N N . LYS A 1 228 ? 11.524 3.886 15.036 1.00 97.62 228 LYS A N 1
ATOM 1873 C CA . LYS A 1 228 ? 12.099 4.823 16.007 1.00 97.62 228 LYS A CA 1
ATOM 1874 C C . LYS A 1 228 ? 12.803 5.972 15.287 1.00 97.62 228 LYS A C 1
ATOM 1876 O O . LYS A 1 228 ? 12.500 7.129 15.564 1.00 97.62 228 LYS A O 1
ATOM 1881 N N . PHE A 1 229 ? 13.647 5.659 14.302 1.00 97.94 229 PHE A N 1
ATOM 1882 C CA . PHE A 1 229 ? 14.310 6.673 13.487 1.00 97.94 229 PHE A CA 1
ATOM 1883 C C . PHE A 1 229 ? 13.309 7.596 12.781 1.00 97.94 229 PHE A C 1
ATOM 1885 O O . PHE A 1 229 ? 13.479 8.807 12.831 1.00 97.94 229 PHE A O 1
ATOM 1892 N N . VAL A 1 230 ? 12.250 7.062 12.160 1.00 98.00 230 VAL A N 1
ATOM 1893 C CA . VAL A 1 230 ? 11.212 7.881 11.501 1.00 98.00 230 VAL A CA 1
ATOM 1894 C C . VAL A 1 230 ? 10.533 8.827 12.490 1.00 98.00 230 VAL A C 1
ATOM 1896 O O . VAL A 1 230 ? 10.322 9.999 12.175 1.00 98.00 230 VAL A O 1
ATOM 1899 N N . THR A 1 231 ? 10.230 8.343 13.696 1.00 96.50 231 THR A N 1
ATOM 1900 C CA . THR A 1 231 ? 9.632 9.158 14.763 1.00 96.50 231 THR A CA 1
ATOM 1901 C C . THR A 1 231 ? 10.549 10.320 15.147 1.00 96.50 231 THR A C 1
ATOM 1903 O O . THR A 1 231 ? 10.096 11.462 15.207 1.00 96.50 231 THR A O 1
ATOM 1906 N N . ASP A 1 232 ? 11.840 10.054 15.346 1.00 95.25 232 ASP A N 1
ATOM 1907 C CA . ASP A 1 232 ? 12.823 11.081 15.700 1.00 95.25 232 ASP A CA 1
ATOM 1908 C C . ASP A 1 232 ? 13.086 12.049 14.533 1.00 95.25 232 ASP A C 1
ATOM 1910 O O . ASP A 1 232 ? 13.071 13.265 14.715 1.00 95.25 232 ASP A O 1
ATOM 1914 N N . ALA A 1 233 ? 13.239 11.541 13.308 1.00 95.69 233 ALA A N 1
ATOM 1915 C CA . ALA A 1 233 ? 13.448 12.334 12.094 1.00 95.69 233 ALA A CA 1
ATOM 1916 C C . ALA A 1 233 ? 12.297 13.308 11.815 1.00 95.69 233 ALA A C 1
ATOM 1918 O O . ALA A 1 233 ? 12.530 14.432 11.366 1.00 95.69 233 ALA A O 1
ATOM 1919 N N . ASN A 1 234 ? 11.061 12.920 12.129 1.00 95.44 234 ASN A N 1
ATOM 1920 C CA . ASN A 1 234 ? 9.894 13.784 11.966 1.00 95.44 234 ASN A CA 1
ATOM 1921 C C . ASN A 1 234 ? 9.720 14.822 13.086 1.00 95.44 234 ASN A C 1
ATOM 1923 O O . ASN A 1 234 ? 8.953 15.764 12.901 1.00 95.44 234 ASN A O 1
ATOM 1927 N N . ARG A 1 235 ? 10.479 14.733 14.190 1.00 94.31 235 ARG A N 1
ATOM 1928 C CA . ARG A 1 235 ? 10.634 15.845 15.152 1.00 94.31 235 ARG A CA 1
ATOM 1929 C C . ARG A 1 235 ? 11.552 16.952 14.637 1.00 94.31 235 ARG A C 1
ATOM 1931 O O . ARG A 1 235 ? 11.551 18.032 15.213 1.00 94.31 235 ARG A O 1
ATOM 1938 N N . MET A 1 236 ? 12.256 16.687 13.534 1.00 94.06 236 MET A N 1
ATOM 1939 C CA . MET A 1 236 ? 13.174 17.582 12.835 1.00 94.06 236 MET A CA 1
ATOM 1940 C C . MET A 1 236 ? 14.380 17.988 13.690 1.00 94.06 236 MET A C 1
ATOM 1942 O O . MET A 1 236 ? 14.256 18.669 14.705 1.00 94.06 236 MET A O 1
ATOM 1946 N N . TYR A 1 237 ? 15.580 17.574 13.289 1.00 93.88 237 TYR A N 1
ATOM 1947 C CA . TYR A 1 237 ? 16.780 17.799 14.095 1.00 93.88 237 TYR A CA 1
ATOM 1948 C C . TYR A 1 237 ? 18.050 17.925 13.251 1.00 93.88 237 TYR A C 1
ATOM 1950 O O . TYR A 1 237 ? 18.104 17.547 12.079 1.00 93.88 237 TYR A O 1
ATOM 1958 N N . TRP A 1 238 ? 19.100 18.461 13.872 1.00 94.25 238 TRP A N 1
ATOM 1959 C CA . TRP A 1 238 ? 20.437 18.527 13.289 1.00 94.25 238 TRP A CA 1
ATOM 1960 C C . TRP A 1 238 ? 21.132 17.171 13.362 1.00 94.25 238 TRP A C 1
ATOM 1962 O O . TRP A 1 238 ? 21.399 16.670 14.450 1.00 94.25 238 TRP A O 1
ATOM 1972 N N . ALA A 1 239 ? 21.476 16.597 12.212 1.00 94.25 239 ALA A N 1
ATOM 1973 C CA . ALA A 1 239 ? 22.136 15.296 12.135 1.00 94.25 239 ALA A CA 1
ATOM 1974 C C . ALA A 1 239 ? 23.603 15.325 12.596 1.00 94.25 239 ALA A C 1
ATOM 1976 O O . ALA A 1 239 ? 24.194 14.272 12.817 1.00 94.25 239 ALA A O 1
ATOM 1977 N N . ASN A 1 240 ? 24.200 16.515 12.708 1.00 93.00 240 ASN A N 1
ATOM 1978 C CA . ASN A 1 240 ? 25.605 16.705 13.046 1.00 93.00 240 ASN A CA 1
ATOM 1979 C C . ASN A 1 240 ? 25.833 17.939 13.932 1.00 93.00 240 ASN A C 1
ATOM 1981 O O . ASN A 1 240 ? 25.054 18.897 13.910 1.00 93.00 240 ASN A O 1
ATOM 1985 N N . LYS A 1 241 ? 26.935 17.927 14.694 1.00 91.12 241 LYS A N 1
ATOM 1986 C CA . LYS A 1 241 ? 27.277 18.977 15.671 1.00 91.12 241 LYS A CA 1
ATOM 1987 C C . LYS A 1 241 ? 27.534 20.331 15.012 1.00 91.12 241 LYS A C 1
ATOM 1989 O O . LYS A 1 241 ? 27.185 21.361 15.580 1.00 91.12 241 LYS A O 1
ATOM 1994 N N . GLU A 1 242 ? 28.077 20.333 13.797 1.00 91.31 242 GLU A N 1
ATOM 1995 C CA . GLU A 1 242 ? 28.374 21.545 13.026 1.00 91.31 242 GLU A CA 1
ATOM 1996 C C . GLU A 1 242 ? 27.111 22.215 12.465 1.00 91.31 242 GLU A C 1
ATOM 1998 O O . GLU A 1 242 ? 27.211 23.281 11.856 1.00 91.31 242 GLU A O 1
ATOM 2003 N N . LYS A 1 243 ? 25.928 21.608 12.659 1.00 91.88 243 LYS A N 1
ATOM 2004 C CA . LYS A 1 243 ? 24.631 22.116 12.194 1.00 91.88 243 LYS A CA 1
ATOM 2005 C C . LYS A 1 243 ? 24.631 22.426 10.693 1.00 91.88 243 LYS A C 1
ATOM 2007 O O . LYS A 1 243 ? 24.272 23.521 10.260 1.00 91.88 243 LYS A O 1
ATOM 2012 N N . THR A 1 244 ? 25.062 21.456 9.887 1.00 92.38 244 THR A N 1
ATOM 2013 C CA . THR A 1 244 ? 25.102 21.589 8.418 1.00 92.38 244 THR A CA 1
ATOM 2014 C C . THR A 1 244 ? 24.101 20.691 7.705 1.00 92.38 244 THR A C 1
ATOM 2016 O O . THR A 1 244 ? 23.808 20.941 6.537 1.00 92.38 244 THR A O 1
ATOM 2019 N N . VAL A 1 245 ? 23.555 19.685 8.393 1.00 94.75 245 VAL A N 1
ATOM 2020 C CA . VAL A 1 245 ? 22.568 18.740 7.863 1.00 94.75 245 VAL A CA 1
ATOM 2021 C C . VAL A 1 245 ? 21.363 18.704 8.793 1.00 94.75 245 VAL A C 1
ATOM 2023 O O . VAL A 1 245 ? 21.463 18.255 9.933 1.00 94.75 245 VAL A O 1
ATOM 2026 N N . PHE A 1 246 ? 20.217 19.165 8.308 1.00 94.75 246 PHE A N 1
ATOM 2027 C CA . PHE A 1 246 ? 18.963 19.179 9.054 1.00 94.75 246 PHE A CA 1
ATOM 2028 C C . PHE A 1 246 ? 17.992 18.149 8.472 1.00 94.75 246 PHE A C 1
ATOM 2030 O O . PHE A 1 246 ? 17.626 18.232 7.300 1.00 94.75 246 PHE A O 1
ATOM 2037 N N . ILE A 1 247 ? 17.601 17.162 9.276 1.00 96.31 247 ILE A N 1
ATOM 2038 C CA . ILE A 1 247 ? 16.720 16.060 8.873 1.00 96.31 247 ILE A CA 1
ATOM 2039 C C . ILE A 1 247 ? 15.262 16.469 9.066 1.00 96.31 247 ILE A C 1
ATOM 2041 O O . ILE A 1 247 ? 14.910 17.033 10.099 1.00 96.31 247 ILE A O 1
ATOM 2045 N N . HIS A 1 248 ? 14.413 16.153 8.088 1.00 95.88 248 HIS A N 1
ATOM 2046 C CA . HIS A 1 248 ? 12.962 16.303 8.189 1.00 95.88 248 HIS A CA 1
ATOM 2047 C C . HIS A 1 248 ? 12.232 15.345 7.231 1.00 95.88 248 HIS A C 1
ATOM 2049 O O . HIS A 1 248 ? 12.835 14.767 6.326 1.00 95.88 248 HIS A O 1
ATOM 2055 N N . ASN A 1 249 ? 10.910 15.222 7.394 1.00 96.50 249 ASN A N 1
ATOM 2056 C CA . ASN A 1 249 ? 10.010 14.529 6.461 1.00 96.50 249 ASN A CA 1
ATOM 2057 C C . ASN A 1 249 ? 10.495 13.113 6.092 1.00 96.50 249 ASN A C 1
ATOM 2059 O O . ASN A 1 249 ? 10.776 12.816 4.927 1.00 96.50 249 ASN A O 1
ATOM 2063 N N . ALA A 1 250 ? 10.619 12.258 7.105 1.00 98.06 250 ALA A N 1
ATOM 2064 C CA . ALA A 1 250 ? 10.868 10.835 6.940 1.00 98.06 250 ALA A CA 1
ATOM 2065 C C . ALA A 1 250 ? 9.551 10.082 6.706 1.00 98.06 250 ALA A C 1
ATOM 2067 O O . ALA A 1 250 ? 8.577 10.259 7.440 1.00 98.06 250 ALA A O 1
ATOM 2068 N N . ARG A 1 251 ? 9.528 9.224 5.686 1.00 97.94 251 ARG A N 1
ATOM 2069 C CA . ARG A 1 251 ? 8.393 8.344 5.379 1.00 97.94 251 ARG A CA 1
ATOM 2070 C C . ARG A 1 251 ? 8.463 7.053 6.188 1.00 97.94 251 ARG A C 1
ATOM 2072 O O . ARG A 1 251 ? 9.535 6.661 6.642 1.00 97.94 251 ARG A O 1
ATOM 2079 N N . ASN A 1 252 ? 7.324 6.373 6.318 1.00 98.12 252 ASN A N 1
ATOM 2080 C CA . ASN A 1 252 ? 7.235 5.088 7.013 1.00 98.12 252 ASN A CA 1
ATOM 2081 C C . ASN A 1 252 ? 8.255 4.068 6.469 1.00 98.12 252 ASN A C 1
ATOM 2083 O O . ASN A 1 252 ? 8.493 4.043 5.255 1.00 98.12 252 ASN A O 1
ATOM 2087 N N . PRO A 1 253 ? 8.825 3.198 7.327 1.00 98.25 253 PRO A N 1
ATOM 2088 C CA . PRO A 1 253 ? 9.741 2.159 6.877 1.00 98.25 253 PRO A CA 1
ATOM 2089 C C . PRO A 1 253 ? 9.032 1.136 5.986 1.00 98.25 253 PRO A C 1
ATOM 2091 O O . PRO A 1 253 ? 7.952 0.648 6.316 1.00 98.25 253 PRO A O 1
ATOM 2094 N N . VAL A 1 254 ? 9.660 0.764 4.875 1.00 98.19 254 VAL A N 1
ATOM 2095 C CA . VAL A 1 254 ? 9.088 -0.154 3.875 1.00 98.19 254 VAL A CA 1
ATOM 2096 C C . VAL A 1 254 ? 10.138 -1.121 3.347 1.00 98.19 254 VAL A C 1
ATOM 2098 O O . VAL A 1 254 ? 11.327 -0.837 3.400 1.00 98.19 254 VAL A O 1
ATOM 2101 N N . LYS A 1 255 ? 9.721 -2.269 2.813 1.00 97.31 255 LYS A N 1
ATOM 2102 C CA . LYS A 1 255 ? 10.602 -3.133 2.015 1.00 97.31 255 LYS A CA 1
ATOM 2103 C C . LYS A 1 255 ? 10.748 -2.601 0.584 1.00 97.31 255 LYS A C 1
ATOM 2105 O O . LYS A 1 255 ? 10.058 -1.659 0.195 1.00 97.31 255 LYS A O 1
ATOM 2110 N N . GLY A 1 256 ? 11.661 -3.201 -0.181 1.00 96.81 256 GLY A N 1
ATOM 2111 C CA . GLY A 1 256 ? 11.951 -2.807 -1.563 1.00 96.81 256 GLY A CA 1
ATOM 2112 C C . GLY A 1 256 ? 10.747 -2.925 -2.497 1.00 96.81 256 GLY A C 1
ATOM 2113 O O . GLY A 1 256 ? 10.460 -1.980 -3.227 1.00 96.81 256 GLY A O 1
ATOM 2114 N N . ASP A 1 257 ? 10.018 -4.039 -2.415 1.00 98.06 257 ASP A N 1
ATOM 2115 C CA . ASP A 1 257 ? 8.857 -4.330 -3.256 1.00 98.06 257 ASP A CA 1
ATOM 2116 C C . ASP A 1 257 ? 7.653 -4.751 -2.407 1.00 98.06 257 ASP A C 1
ATOM 2118 O O . ASP A 1 257 ? 7.808 -5.415 -1.374 1.00 98.06 257 ASP A O 1
ATOM 2122 N N . LYS A 1 258 ? 6.450 -4.404 -2.870 1.00 98.81 258 LYS A N 1
ATOM 2123 C CA . LYS A 1 258 ? 5.174 -4.865 -2.313 1.00 98.81 258 LYS A CA 1
ATOM 2124 C C . LYS A 1 258 ? 4.218 -5.253 -3.431 1.00 98.81 258 LYS A C 1
ATOM 2126 O O . LYS A 1 258 ? 4.155 -4.581 -4.462 1.00 98.81 258 LYS A O 1
ATOM 2131 N N . ILE A 1 259 ? 3.456 -6.316 -3.193 1.00 98.94 259 ILE A N 1
ATOM 2132 C CA . ILE A 1 259 ? 2.390 -6.757 -4.092 1.00 98.94 259 ILE A CA 1
ATOM 2133 C C . ILE A 1 259 ? 1.071 -6.721 -3.332 1.00 98.94 259 ILE A C 1
ATOM 2135 O O . ILE A 1 259 ? 0.973 -7.192 -2.193 1.00 98.94 259 ILE A O 1
ATOM 2139 N N . PHE A 1 260 ? 0.060 -6.167 -3.988 1.00 98.94 260 PHE A N 1
ATOM 2140 C CA . PHE A 1 260 ? -1.302 -6.068 -3.490 1.00 98.94 260 PHE A CA 1
ATOM 2141 C C . PHE A 1 260 ? -2.254 -6.811 -4.418 1.00 98.94 260 PHE A C 1
ATOM 2143 O O . PHE A 1 260 ? -1.996 -6.936 -5.615 1.00 98.94 260 PHE A O 1
ATOM 2150 N N . GLU A 1 261 ? -3.375 -7.259 -3.873 1.00 98.88 261 GLU A N 1
ATOM 2151 C CA . GLU A 1 261 ? -4.494 -7.792 -4.644 1.00 98.88 261 GLU A CA 1
ATOM 2152 C C . GLU A 1 261 ? -5.698 -6.858 -4.530 1.00 98.88 261 GLU A C 1
ATOM 2154 O O . GLU A 1 261 ? -6.023 -6.384 -3.436 1.00 98.88 261 GLU A O 1
ATOM 2159 N N . LYS A 1 262 ? -6.359 -6.623 -5.666 1.00 98.81 262 LYS A N 1
ATOM 2160 C CA . LYS A 1 262 ? -7.686 -6.021 -5.738 1.00 98.81 262 LYS A CA 1
ATOM 2161 C C . LYS A 1 262 ? -8.734 -7.098 -5.460 1.00 98.81 262 LYS A C 1
ATOM 2163 O O . LYS A 1 262 ? -8.803 -8.094 -6.180 1.00 98.81 262 LYS A O 1
ATOM 2168 N N . VAL A 1 263 ? -9.576 -6.881 -4.458 1.00 98.69 263 VAL A N 1
ATOM 2169 C CA . VAL A 1 263 ? -10.654 -7.796 -4.057 1.00 98.69 263 VAL A CA 1
ATOM 2170 C C . VAL A 1 263 ? -11.992 -7.074 -3.993 1.00 98.69 263 VAL A C 1
ATOM 2172 O O . VAL A 1 263 ? -12.048 -5.857 -3.830 1.00 98.69 263 VAL A O 1
ATOM 2175 N N . LYS A 1 264 ? -13.091 -7.831 -4.067 1.00 98.56 264 LYS A N 1
ATOM 2176 C CA . LYS A 1 264 ? -14.427 -7.273 -3.820 1.00 98.56 264 LYS A CA 1
ATOM 2177 C C . LYS A 1 264 ? -14.568 -6.781 -2.379 1.00 98.56 264 LYS A C 1
ATOM 2179 O O . LYS A 1 264 ? -15.126 -5.713 -2.168 1.00 98.56 264 LYS A O 1
ATOM 2184 N N . GLY A 1 265 ? -14.003 -7.521 -1.426 1.00 98.62 265 GLY A N 1
ATOM 2185 C CA . GLY A 1 265 ? -14.068 -7.211 0.000 1.00 98.62 265 GLY A CA 1
ATOM 2186 C C . GLY A 1 265 ? -15.372 -7.708 0.623 1.00 98.62 265 GLY A C 1
ATOM 2187 O O . GLY A 1 265 ? -16.447 -7.553 0.050 1.00 98.62 265 GLY A O 1
ATOM 2188 N N . ALA A 1 266 ? -15.292 -8.327 1.799 1.00 98.75 266 ALA A N 1
ATOM 2189 C CA . ALA A 1 266 ? -16.471 -8.820 2.505 1.00 98.75 266 ALA A CA 1
ATOM 2190 C C . ALA A 1 266 ? -17.204 -7.650 3.169 1.00 98.75 266 ALA A C 1
ATOM 2192 O O . ALA A 1 266 ? -16.571 -6.789 3.781 1.00 98.75 266 ALA A O 1
ATOM 2193 N N . THR A 1 267 ? -18.534 -7.629 3.097 1.00 98.56 267 THR A N 1
ATOM 2194 C CA . THR A 1 267 ? -19.328 -6.623 3.814 1.00 98.56 267 THR A CA 1
ATOM 2195 C C . THR A 1 267 ? -19.659 -7.133 5.210 1.00 98.56 267 THR A C 1
ATOM 2197 O O . THR A 1 267 ? -20.349 -8.138 5.341 1.00 98.56 267 THR A O 1
ATOM 2200 N N . ILE A 1 268 ? -19.231 -6.439 6.257 1.00 98.31 268 ILE A N 1
ATOM 2201 C CA . ILE A 1 268 ? -19.663 -6.712 7.631 1.00 98.31 268 ILE A CA 1
ATOM 2202 C C . ILE A 1 268 ? -20.773 -5.725 7.972 1.00 98.31 268 ILE A C 1
ATOM 2204 O O . ILE A 1 268 ? -20.524 -4.523 8.024 1.00 98.31 268 ILE A O 1
ATOM 2208 N N . ASN A 1 269 ? -21.978 -6.232 8.221 1.00 96.62 269 ASN A N 1
ATOM 2209 C CA . ASN A 1 269 ? -23.128 -5.436 8.637 1.00 96.62 269 ASN A CA 1
ATOM 2210 C C . ASN A 1 269 ? -23.485 -5.771 10.080 1.00 96.62 269 ASN A C 1
ATOM 2212 O O . ASN A 1 269 ? -23.763 -6.930 10.388 1.00 96.62 269 ASN A O 1
ATOM 2216 N N . GLY A 1 270 ? -23.527 -4.756 10.937 1.00 94.19 270 GLY A N 1
ATOM 2217 C CA . GLY A 1 270 ? -23.975 -4.905 12.315 1.00 94.19 270 GLY A CA 1
ATOM 2218 C C . GLY A 1 270 ? -25.073 -3.920 12.679 1.00 94.19 270 GLY A C 1
ATOM 2219 O O . GLY A 1 270 ? -25.210 -2.846 12.089 1.00 94.19 270 GLY A O 1
ATOM 2220 N N . GLU A 1 271 ? -25.860 -4.311 13.671 1.00 93.44 271 GLU A N 1
ATOM 2221 C CA . GLU A 1 271 ? -26.884 -3.480 14.297 1.00 93.44 271 GLU A CA 1
ATOM 2222 C C . GLU A 1 271 ? -26.452 -3.174 15.728 1.00 93.44 271 GLU A C 1
ATOM 2224 O O . GLU A 1 271 ? -25.802 -4.003 16.367 1.00 93.44 271 GLU A O 1
ATOM 2229 N N . VAL A 1 272 ? -26.786 -1.987 16.222 1.00 90.69 272 VAL A N 1
ATOM 2230 C CA . VAL A 1 272 ? -26.545 -1.586 17.611 1.00 90.69 272 VAL A CA 1
ATOM 2231 C C . VAL A 1 272 ? -27.860 -1.488 18.370 1.00 90.69 272 VAL A C 1
ATOM 2233 O O . VAL A 1 272 ? -28.933 -1.341 17.785 1.00 90.69 272 VAL A O 1
ATOM 2236 N N . SER A 1 273 ? -27.782 -1.607 19.691 1.00 87.31 273 SER A N 1
ATOM 2237 C CA . SER A 1 273 ? -28.927 -1.413 20.572 1.00 87.31 273 SER A CA 1
ATOM 2238 C C . SER A 1 273 ? -29.410 0.045 20.541 1.00 87.31 273 SER A C 1
ATOM 2240 O O . SER A 1 273 ? -28.658 0.954 20.187 1.00 87.31 273 SER A O 1
ATOM 2242 N N . LYS A 1 274 ? -30.686 0.269 20.886 1.00 85.38 274 LYS A N 1
ATOM 2243 C CA . LYS A 1 274 ? -31.356 1.581 20.760 1.00 85.38 274 LYS A CA 1
ATOM 2244 C C . LYS A 1 274 ? -30.723 2.693 21.610 1.00 85.38 274 LYS A C 1
ATOM 2246 O O . LYS A 1 274 ? -30.956 3.861 21.330 1.00 85.38 274 LYS A O 1
ATOM 2251 N N . ASP A 1 275 ? -29.960 2.336 22.639 1.00 87.75 275 ASP A N 1
ATOM 2252 C CA . ASP A 1 275 ? -29.200 3.255 23.493 1.00 87.75 275 ASP A CA 1
ATOM 2253 C C . ASP A 1 275 ? -27.952 3.831 22.804 1.00 87.75 275 ASP A C 1
ATOM 2255 O O . ASP A 1 275 ? -27.436 4.863 23.229 1.00 87.75 275 ASP A O 1
ATOM 2259 N N . ILE A 1 276 ? -27.475 3.207 21.722 1.00 89.81 276 ILE A N 1
ATOM 2260 C CA . ILE A 1 276 ? -26.356 3.731 20.943 1.00 89.81 276 ILE A CA 1
ATOM 2261 C C . ILE A 1 276 ? -26.880 4.749 19.932 1.00 89.81 276 ILE A C 1
ATOM 2263 O O . ILE A 1 276 ? -27.550 4.405 18.958 1.00 89.81 276 ILE A O 1
ATOM 2267 N N . ALA A 1 277 ? -26.525 6.012 20.157 1.00 92.94 277 ALA A N 1
ATOM 2268 C CA . ALA A 1 277 ? -26.921 7.117 19.300 1.00 92.94 277 ALA A CA 1
ATOM 2269 C C . ALA A 1 277 ? -26.327 7.012 17.890 1.00 92.94 277 ALA A C 1
ATOM 2271 O O . ALA A 1 277 ? -25.181 6.578 17.694 1.00 92.94 277 ALA A O 1
ATOM 2272 N N . ASP A 1 278 ? -27.076 7.520 16.915 1.00 95.12 278 ASP A N 1
ATOM 2273 C CA . ASP A 1 278 ? -26.556 7.756 15.575 1.00 95.12 278 ASP A CA 1
ATOM 2274 C C . ASP A 1 278 ? -25.347 8.704 15.626 1.00 95.12 278 ASP A C 1
ATOM 2276 O O . ASP A 1 278 ? -25.221 9.574 16.487 1.00 95.12 278 ASP A O 1
ATOM 2280 N N . GLY A 1 279 ? -24.405 8.509 14.708 1.00 95.44 279 GLY A N 1
ATOM 2281 C CA . GLY A 1 279 ? -23.134 9.227 14.698 1.00 95.44 279 GLY A CA 1
ATOM 2282 C C . GLY A 1 279 ? -22.057 8.647 15.621 1.00 95.44 279 GLY A C 1
ATOM 2283 O O . GLY A 1 279 ? -20.892 9.026 15.462 1.00 95.44 279 GLY A O 1
ATOM 2284 N N . THR A 1 280 ? -22.393 7.699 16.511 1.00 96.00 280 THR A N 1
ATOM 2285 C CA . THR A 1 280 ? -21.408 6.990 17.345 1.00 96.00 280 THR A CA 1
ATOM 2286 C C . THR A 1 280 ? -20.346 6.334 16.469 1.00 96.00 280 THR A C 1
ATOM 2288 O O . THR A 1 280 ? -20.656 5.651 15.490 1.00 96.00 280 THR A O 1
ATOM 2291 N N . ARG A 1 281 ? -19.074 6.552 16.813 1.00 97.00 281 ARG A N 1
ATOM 2292 C CA . ARG A 1 281 ? -17.933 6.013 16.073 1.00 97.00 281 ARG A CA 1
ATOM 2293 C C . ARG A 1 281 ? -17.806 4.509 16.314 1.00 97.00 281 ARG A C 1
ATOM 2295 O O . ARG A 1 281 ? -17.828 4.065 17.459 1.00 97.00 281 ARG A O 1
ATOM 2302 N N . VAL A 1 282 ? -17.606 3.759 15.236 1.00 97.94 282 VAL A N 1
ATOM 2303 C CA . VAL A 1 282 ? -17.308 2.326 15.271 1.00 97.94 282 VAL A CA 1
ATOM 2304 C C . VAL A 1 282 ? -15.942 2.116 14.634 1.00 97.94 282 VAL A C 1
ATOM 2306 O O . VAL A 1 282 ? -15.726 2.515 13.487 1.00 97.94 282 VAL A O 1
ATOM 2309 N N . ASN A 1 283 ? -15.014 1.516 15.376 1.00 98.31 283 ASN A N 1
ATOM 2310 C CA . ASN A 1 283 ? -13.664 1.228 14.897 1.00 98.31 283 ASN A CA 1
ATOM 2311 C C . ASN A 1 283 ? -13.526 -0.271 14.648 1.00 98.31 283 ASN A C 1
ATOM 2313 O O . ASN A 1 283 ? -13.941 -1.069 15.478 1.00 98.31 283 ASN A O 1
ATOM 2317 N N . LEU A 1 284 ? -12.924 -0.654 13.531 1.00 98.62 284 LEU A N 1
ATOM 2318 C CA . LEU A 1 284 ? -12.626 -2.040 13.199 1.00 98.62 284 LEU A CA 1
ATOM 2319 C C . LEU A 1 284 ? -11.119 -2.189 13.043 1.00 98.62 284 LEU A C 1
ATOM 2321 O O . LEU A 1 284 ? -10.498 -1.364 12.378 1.00 98.62 284 LEU A O 1
ATOM 2325 N N . THR A 1 285 ? -10.542 -3.235 13.633 1.00 98.81 285 THR A N 1
ATOM 2326 C CA . THR A 1 285 ? -9.107 -3.528 13.535 1.00 98.81 285 THR A CA 1
ATOM 2327 C C . THR A 1 285 ? -8.841 -5.003 13.241 1.00 98.81 285 THR A C 1
ATOM 2329 O O . THR A 1 285 ? -9.604 -5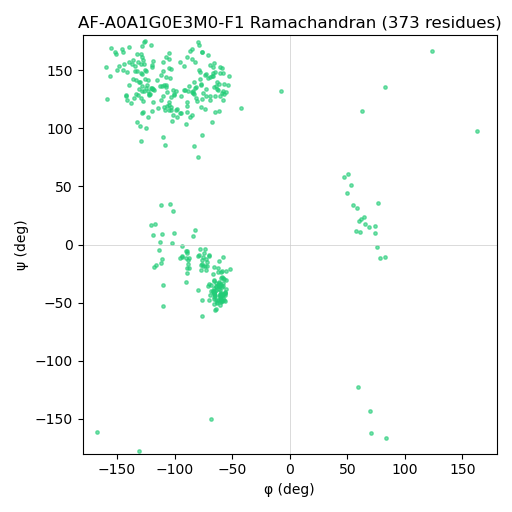.874 13.656 1.00 98.81 285 THR A O 1
ATOM 2332 N N . LEU A 1 286 ? -7.747 -5.291 12.536 1.00 98.88 286 LEU A N 1
ATOM 2333 C CA . LEU A 1 286 ? -7.188 -6.630 12.350 1.00 98.88 286 LEU A CA 1
ATOM 2334 C C . LEU A 1 286 ? -5.666 -6.544 12.377 1.00 98.88 286 LEU A C 1
ATOM 2336 O O . LEU A 1 286 ? -5.066 -5.771 11.631 1.00 98.88 286 LEU A O 1
ATOM 2340 N N . LYS A 1 287 ? -5.029 -7.367 13.210 1.00 98.75 287 LYS A N 1
ATOM 2341 C CA . LYS A 1 287 ? -3.572 -7.505 13.204 1.00 98.75 287 LYS A CA 1
ATOM 2342 C C . LYS A 1 287 ? -3.157 -8.470 12.101 1.00 98.75 287 LYS A C 1
ATOM 2344 O O . LYS A 1 287 ? -3.730 -9.546 11.962 1.00 98.75 287 LYS A O 1
ATOM 2349 N N . LEU A 1 288 ? -2.139 -8.096 11.342 1.00 98.75 288 LEU A N 1
ATOM 2350 C CA . LEU A 1 288 ? -1.579 -8.867 10.239 1.00 98.75 288 LEU A CA 1
ATOM 2351 C C . LEU A 1 288 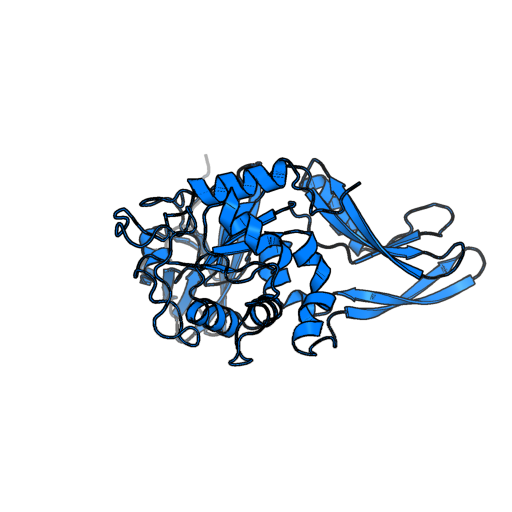? -0.081 -9.053 10.465 1.00 98.75 288 LEU A C 1
ATOM 2353 O O . LEU A 1 288 ? 0.585 -8.204 11.060 1.00 98.75 288 LEU A O 1
ATOM 2357 N N . LYS A 1 289 ? 0.448 -10.174 9.985 1.00 98.44 289 LYS A N 1
ATOM 2358 C CA . LYS A 1 289 ? 1.856 -10.549 10.078 1.00 98.44 289 LYS A CA 1
ATOM 2359 C C . LYS A 1 289 ? 2.419 -10.800 8.690 1.00 98.44 289 LYS A C 1
ATOM 2361 O O . LYS A 1 289 ? 1.822 -11.542 7.913 1.00 98.44 289 LYS A O 1
ATOM 2366 N N . THR A 1 290 ? 3.572 -10.220 8.392 1.00 98.12 290 THR A N 1
ATOM 2367 C CA . THR A 1 290 ? 4.313 -10.516 7.163 1.00 98.12 290 THR A CA 1
ATOM 2368 C C . THR A 1 290 ? 5.190 -11.757 7.342 1.00 98.12 290 THR A C 1
ATOM 2370 O O . THR A 1 290 ? 5.410 -12.230 8.460 1.00 98.12 290 THR A O 1
ATOM 2373 N N . LYS A 1 291 ? 5.740 -12.280 6.241 1.00 96.31 291 LYS A N 1
ATOM 2374 C CA . LYS A 1 291 ? 6.695 -13.400 6.265 1.00 96.31 291 LYS A CA 1
ATOM 2375 C C . LYS A 1 291 ? 7.965 -13.113 7.075 1.00 96.31 291 LYS A C 1
ATOM 2377 O O . LYS A 1 291 ? 8.589 -14.052 7.552 1.00 96.31 291 LYS A O 1
ATOM 2382 N N . PHE A 1 292 ? 8.325 -11.841 7.252 1.00 95.31 292 PHE A N 1
ATOM 2383 C CA . PHE A 1 292 ? 9.511 -11.399 7.997 1.00 95.31 292 PHE A CA 1
ATOM 2384 C C . PHE A 1 292 ? 9.168 -10.913 9.411 1.00 95.31 292 PHE A C 1
ATOM 2386 O O . PHE A 1 292 ? 9.816 -10.012 9.942 1.00 95.31 292 PHE A O 1
ATOM 2393 N N . ASP A 1 293 ? 8.097 -11.463 9.987 1.00 95.38 293 ASP A N 1
ATOM 2394 C CA . ASP A 1 293 ? 7.624 -11.215 11.350 1.00 95.38 293 ASP A CA 1
ATOM 2395 C C . ASP A 1 293 ? 7.218 -9.770 11.678 1.00 95.38 293 ASP A C 1
ATOM 2397 O O . ASP A 1 293 ? 6.932 -9.450 12.836 1.00 95.38 293 ASP A O 1
ATOM 2401 N N . ARG A 1 294 ? 7.105 -8.894 10.673 1.00 97.50 294 ARG A N 1
ATOM 2402 C CA . ARG A 1 294 ? 6.545 -7.556 10.866 1.00 97.50 294 ARG A CA 1
ATOM 2403 C C . ARG A 1 294 ? 5.056 -7.672 11.159 1.00 97.50 294 ARG A C 1
ATOM 2405 O O . ARG A 1 294 ? 4.311 -8.247 10.369 1.00 97.50 294 ARG A O 1
ATOM 2412 N N . ILE A 1 295 ? 4.630 -7.102 12.281 1.00 97.81 295 ILE A N 1
ATOM 2413 C CA . ILE A 1 295 ? 3.216 -6.974 12.633 1.00 97.81 295 ILE A CA 1
ATOM 2414 C C . ILE A 1 295 ? 2.758 -5.564 12.276 1.00 97.81 295 ILE A C 1
ATOM 2416 O O . ILE A 1 295 ? 3.423 -4.588 12.626 1.00 97.81 295 ILE A O 1
ATOM 2420 N N . PHE A 1 296 ? 1.621 -5.464 11.597 1.00 98.06 296 PHE A N 1
ATOM 2421 C CA . PHE A 1 296 ? 0.941 -4.206 11.311 1.00 98.06 296 PHE A CA 1
ATOM 2422 C C . PHE A 1 296 ? -0.561 -4.361 11.554 1.00 98.06 296 PHE A C 1
ATOM 2424 O O . PHE A 1 296 ? -1.082 -5.477 11.590 1.00 98.06 296 PHE A O 1
ATOM 2431 N N . THR A 1 297 ? -1.251 -3.243 11.756 1.00 98.56 297 THR A N 1
ATOM 2432 C CA . THR A 1 297 ? -2.692 -3.231 12.012 1.00 98.56 297 THR A CA 1
ATOM 2433 C C . THR A 1 297 ? -3.403 -2.632 10.809 1.00 98.56 297 THR A C 1
ATOM 2435 O O . THR A 1 297 ? -3.054 -1.544 10.358 1.00 98.56 297 THR A O 1
ATOM 2438 N N . TYR A 1 298 ? -4.392 -3.356 10.296 1.00 98.88 298 TYR A N 1
ATOM 2439 C CA . TYR A 1 298 ? -5.395 -2.824 9.389 1.00 98.88 298 TYR A CA 1
ATOM 2440 C C . TYR A 1 298 ? -6.558 -2.261 10.203 1.00 98.88 298 TYR A C 1
ATOM 2442 O O . TYR A 1 298 ? -7.056 -2.932 11.105 1.00 98.88 298 TYR A O 1
ATOM 2450 N N . GLU A 1 299 ? -6.999 -1.054 9.878 1.00 98.75 299 GLU A N 1
ATOM 2451 C CA . GLU A 1 299 ? -7.971 -0.289 10.642 1.00 98.75 299 GLU A CA 1
ATOM 2452 C C . GLU A 1 299 ? -8.953 0.426 9.711 1.00 98.75 299 GLU A C 1
ATOM 2454 O O . GLU A 1 299 ? -8.563 1.036 8.716 1.00 98.75 299 GLU A O 1
ATOM 2459 N N . GLN A 1 300 ? -10.235 0.397 10.064 1.00 98.69 300 GLN A N 1
ATOM 2460 C CA . GLN A 1 300 ? -11.268 1.232 9.458 1.00 98.69 300 GLN A CA 1
ATOM 2461 C C . GLN A 1 300 ? -12.108 1.905 10.538 1.00 98.69 300 GLN A C 1
ATOM 2463 O O . GLN A 1 300 ? -12.232 1.439 11.670 1.00 98.69 300 GLN A O 1
ATOM 2468 N N . THR A 1 301 ? -12.732 3.016 10.168 1.00 98.25 301 THR A N 1
ATOM 2469 C CA . THR A 1 301 ? -13.723 3.688 11.000 1.00 98.25 301 THR A CA 1
ATOM 2470 C C . THR A 1 301 ? -14.981 3.926 10.187 1.00 98.25 301 THR A C 1
ATOM 2472 O O . THR A 1 301 ? -14.912 4.426 9.067 1.00 98.25 301 THR A O 1
ATOM 2475 N N . THR A 1 302 ? -16.128 3.662 10.801 1.00 97.69 302 THR A N 1
ATOM 2476 C CA . THR A 1 302 ? -17.436 4.108 10.320 1.00 97.69 302 THR A CA 1
ATOM 2477 C C . THR A 1 302 ? -18.221 4.763 11.462 1.00 97.69 302 THR A C 1
ATOM 2479 O O . THR A 1 302 ? -17.712 4.931 12.576 1.00 97.69 302 THR A O 1
ATOM 2482 N N . LYS A 1 303 ? -19.458 5.174 11.189 1.00 97.00 303 LYS A N 1
ATOM 2483 C CA . LYS A 1 303 ? -20.388 5.696 12.195 1.00 97.00 303 LYS A CA 1
ATOM 2484 C C . LYS A 1 303 ? -21.700 4.927 12.156 1.00 97.00 303 LYS A C 1
ATOM 2486 O O . LYS A 1 303 ? -22.111 4.461 11.094 1.00 97.00 303 LYS A O 1
ATOM 2491 N N . VAL A 1 304 ? -22.359 4.840 13.307 1.00 96.00 304 VAL A N 1
ATOM 2492 C CA . VAL A 1 304 ? -23.732 4.341 13.401 1.00 96.00 304 VAL A CA 1
ATOM 2493 C C . VAL A 1 304 ? -24.666 5.275 12.627 1.00 96.00 304 VAL A C 1
ATOM 2495 O O . VAL A 1 304 ? -24.569 6.497 12.748 1.00 96.00 304 VAL A O 1
ATOM 2498 N N . LYS A 1 305 ? -25.556 4.698 11.823 1.00 96.56 305 LYS A N 1
ATOM 2499 C CA . LYS A 1 305 ? -26.617 5.392 11.094 1.00 96.56 305 LYS A CA 1
AT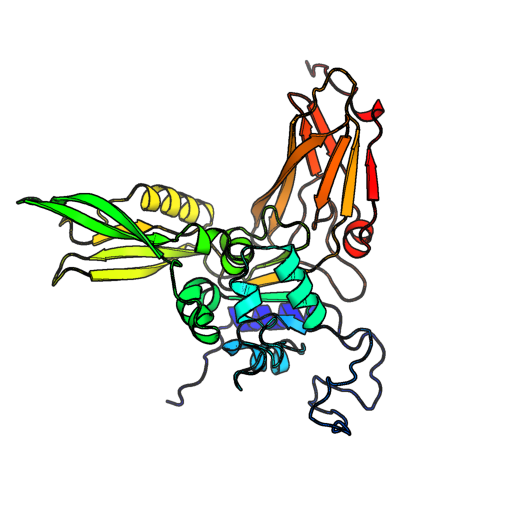OM 2500 C C . LYS A 1 305 ? -27.876 4.533 11.103 1.00 96.56 305 LYS A C 1
ATOM 2502 O O . LYS A 1 305 ? -27.835 3.388 10.653 1.00 96.56 305 LYS A O 1
ATOM 2507 N N . ASN A 1 306 ? -28.984 5.087 11.582 1.00 94.19 306 ASN A N 1
ATOM 2508 C CA . ASN A 1 306 ? -30.252 4.399 11.802 1.00 94.19 306 ASN A CA 1
ATOM 2509 C C . ASN A 1 306 ? -30.074 3.091 12.595 1.00 94.19 306 ASN A C 1
ATOM 2511 O O . ASN A 1 306 ? -30.589 2.043 12.199 1.00 94.19 306 ASN A O 1
ATOM 2515 N N . GLY A 1 307 ? -29.270 3.132 13.665 1.00 93.19 307 GLY A N 1
ATOM 2516 C CA . GLY A 1 307 ? -28.976 1.958 14.500 1.00 93.19 307 GLY A CA 1
ATOM 2517 C C . GLY A 1 307 ? -28.129 0.870 13.822 1.00 93.19 307 GLY A C 1
ATOM 2518 O O . GLY A 1 307 ? -28.070 -0.258 14.310 1.00 93.19 307 GLY A O 1
ATOM 2519 N N . LYS A 1 308 ? -27.470 1.168 12.693 1.00 95.38 308 LYS A N 1
ATOM 2520 C CA . LYS A 1 308 ? -26.659 0.210 11.921 1.00 95.38 308 LYS A CA 1
ATOM 2521 C C . LYS A 1 308 ? -25.270 0.745 11.619 1.00 95.38 308 LYS A C 1
ATOM 2523 O O . LYS A 1 308 ? -25.068 1.951 11.525 1.00 95.38 308 LYS A O 1
ATOM 2528 N N . TYR A 1 309 ? -24.320 -0.153 11.401 1.00 96.12 309 TYR A N 1
ATOM 2529 C CA . TYR A 1 309 ? -22.994 0.168 10.877 1.00 96.12 309 TYR A CA 1
ATOM 2530 C C . TYR A 1 309 ? -22.575 -0.858 9.823 1.00 96.12 309 TYR A C 1
ATOM 2532 O O . TYR A 1 309 ? -23.053 -1.995 9.813 1.00 96.12 309 TYR A O 1
ATOM 2540 N N . ASN A 1 310 ? -21.680 -0.447 8.925 1.00 97.38 310 ASN A N 1
ATOM 2541 C CA . ASN A 1 310 ? -21.137 -1.321 7.893 1.00 97.38 310 ASN A CA 1
ATOM 2542 C C . ASN A 1 310 ? -19.645 -1.071 7.656 1.00 9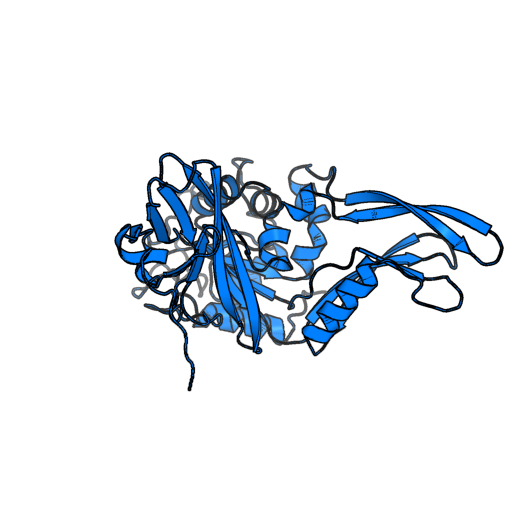7.38 310 ASN A C 1
ATOM 2544 O O . ASN A 1 310 ? -19.165 0.057 7.790 1.00 97.38 310 ASN A O 1
ATOM 2548 N N . PHE A 1 311 ? -18.947 -2.139 7.280 1.00 98.50 311 PHE A N 1
ATOM 2549 C CA . PHE A 1 311 ? -17.573 -2.120 6.787 1.00 98.50 311 PHE A CA 1
ATOM 2550 C C . PHE A 1 311 ? -17.465 -2.964 5.520 1.00 98.50 311 PHE A C 1
ATOM 2552 O O . PHE A 1 311 ? -18.155 -3.975 5.393 1.00 98.50 311 PHE A O 1
ATOM 2559 N N . ILE A 1 312 ? -16.559 -2.588 4.619 1.00 98.81 312 ILE A N 1
ATOM 2560 C CA . ILE A 1 312 ? -16.093 -3.450 3.528 1.00 98.81 312 ILE A CA 1
ATOM 2561 C C . ILE A 1 312 ? -14.621 -3.730 3.801 1.00 98.81 312 ILE A C 1
ATOM 2563 O O . ILE A 1 312 ? -13.816 -2.798 3.851 1.00 98.81 312 ILE A O 1
ATOM 2567 N N . VAL A 1 313 ? -14.288 -5.002 4.017 1.00 98.88 313 VAL A N 1
ATOM 2568 C CA . VAL A 1 313 ? -12.958 -5.408 4.476 1.00 98.88 313 VAL A CA 1
ATOM 2569 C C . VAL A 1 313 ? -12.261 -6.329 3.467 1.00 98.88 313 VAL A C 1
ATOM 2571 O O . VAL A 1 313 ? -12.876 -7.284 2.980 1.00 98.88 313 VAL A O 1
ATOM 2574 N N . PRO A 1 314 ? -10.976 -6.086 3.146 1.00 98.81 314 PRO A N 1
ATOM 2575 C CA . PRO A 1 314 ? -10.273 -6.823 2.104 1.00 98.81 314 PRO A CA 1
ATOM 2576 C C . PRO A 1 314 ? -9.488 -8.028 2.637 1.00 98.81 314 PRO A C 1
ATOM 2578 O O . PRO A 1 314 ? -9.012 -8.832 1.843 1.00 98.81 314 PRO A O 1
ATOM 2581 N N . TYR A 1 315 ? -9.316 -8.189 3.951 1.00 98.81 315 TYR A N 1
ATOM 2582 C CA . TYR A 1 315 ? -8.592 -9.334 4.509 1.00 98.81 315 TYR A CA 1
ATOM 2583 C C . TYR A 1 315 ? -9.564 -10.365 5.097 1.00 98.81 315 TYR A C 1
ATOM 2585 O O . TYR A 1 315 ? -10.571 -9.995 5.697 1.00 98.81 315 TYR A O 1
ATOM 2593 N N . PRO A 1 316 ? -9.281 -11.669 4.960 1.00 98.56 316 PRO A N 1
ATOM 2594 C CA . PRO A 1 316 ? -9.927 -12.686 5.774 1.00 98.56 316 PRO A CA 1
ATOM 2595 C C . PRO A 1 316 ? -9.280 -12.762 7.161 1.00 98.56 316 PRO A C 1
ATOM 2597 O O . PRO A 1 316 ? -8.222 -12.187 7.416 1.00 98.56 316 PRO A O 1
ATOM 2600 N N . THR A 1 317 ? -9.868 -13.569 8.040 1.00 98.44 317 THR A N 1
ATOM 2601 C CA . THR A 1 317 ? -9.310 -13.917 9.360 1.00 98.44 317 THR A CA 1
ATOM 2602 C C . THR A 1 317 ? -8.630 -15.291 9.376 1.00 98.44 317 THR A C 1
ATOM 2604 O O . THR A 1 317 ? -8.290 -15.809 10.435 1.00 98.44 317 THR A O 1
ATOM 2607 N N . ALA A 1 318 ? -8.434 -15.898 8.203 1.00 96.38 318 ALA A N 1
ATOM 2608 C CA . ALA A 1 318 ? -7.701 -17.146 7.997 1.00 96.38 318 ALA A CA 1
ATOM 2609 C C . ALA A 1 318 ? -6.598 -16.956 6.939 1.00 96.38 318 ALA A C 1
ATOM 2611 O O . ALA A 1 318 ? -6.477 -15.892 6.336 1.00 96.38 318 ALA A O 1
ATOM 2612 N N . ALA A 1 319 ? -5.772 -17.979 6.705 1.00 95.31 319 ALA A N 1
ATOM 2613 C CA . ALA A 1 319 ? -4.737 -17.912 5.674 1.00 95.31 319 ALA A CA 1
ATOM 2614 C C . ALA A 1 319 ? -5.344 -17.603 4.291 1.00 95.31 319 ALA A C 1
ATOM 2616 O O . ALA A 1 319 ? -6.277 -18.283 3.862 1.00 95.31 319 ALA A O 1
ATOM 2617 N N . MET A 1 320 ? -4.791 -16.608 3.591 1.00 96.75 320 MET A N 1
ATOM 2618 C CA . MET A 1 320 ? -5.202 -16.244 2.232 1.00 96.75 320 MET A CA 1
ATOM 2619 C C . MET A 1 320 ? -4.641 -17.255 1.228 1.00 96.75 320 MET A C 1
ATOM 2621 O O . MET A 1 320 ? -3.488 -17.155 0.804 1.00 96.75 320 MET A O 1
ATOM 2625 N N . ARG A 1 321 ? -5.446 -18.260 0.890 1.00 95.44 321 ARG A N 1
ATOM 2626 C CA . ARG A 1 321 ? -5.093 -19.329 -0.050 1.00 95.44 321 ARG A CA 1
ATOM 2627 C C . ARG A 1 321 ? -6.333 -19.854 -0.765 1.00 95.44 321 ARG A C 1
ATOM 2629 O O . ARG A 1 321 ? -7.413 -19.874 -0.180 1.00 95.44 321 ARG A O 1
ATOM 2636 N N . GLY A 1 322 ? -6.148 -20.330 -1.989 1.00 91.81 322 GLY A N 1
ATOM 2637 C CA . GLY A 1 322 ? -7.195 -20.915 -2.821 1.00 91.81 322 GLY A CA 1
ATOM 2638 C C . GLY A 1 322 ? -6.609 -21.631 -4.037 1.00 91.81 322 GLY A C 1
ATOM 2639 O O . GLY A 1 322 ? -5.428 -21.978 -4.048 1.00 91.81 322 GLY A O 1
ATOM 2640 N N . ASP A 1 323 ? -7.429 -21.871 -5.062 1.00 89.25 323 ASP A N 1
ATOM 2641 C CA . ASP A 1 323 ? -6.979 -22.559 -6.279 1.00 89.25 323 ASP A CA 1
ATOM 2642 C C . ASP A 1 323 ? -5.931 -21.711 -7.019 1.00 89.25 323 ASP A C 1
ATOM 2644 O O . ASP A 1 323 ? -6.214 -20.606 -7.487 1.00 89.25 323 ASP A O 1
ATOM 2648 N N . GLY A 1 324 ? -4.697 -22.215 -7.078 1.00 88.56 324 GLY A N 1
ATOM 2649 C CA . GLY A 1 324 ? -3.575 -21.547 -7.738 1.00 88.56 324 GLY A CA 1
ATOM 2650 C C . GLY A 1 324 ? -2.980 -20.347 -6.994 1.00 88.56 324 GLY A C 1
ATOM 2651 O O . GLY A 1 324 ? -2.161 -19.648 -7.582 1.00 88.56 324 GLY A O 1
ATOM 2652 N N . TYR A 1 325 ? -3.343 -20.075 -5.733 1.00 95.38 325 TYR A N 1
ATOM 2653 C CA . TYR A 1 325 ? -2.729 -18.976 -4.974 1.00 95.38 325 TYR A CA 1
ATOM 2654 C C . TYR A 1 325 ? -2.560 -19.260 -3.480 1.00 95.38 325 TYR A C 1
ATOM 2656 O O . TYR A 1 325 ? -3.351 -19.964 -2.854 1.00 95.38 325 TYR A O 1
ATOM 2664 N N . SER A 1 326 ? -1.526 -18.661 -2.891 1.00 96.56 326 SER A N 1
ATOM 2665 C CA . SER A 1 326 ? -1.273 -18.670 -1.447 1.00 96.56 326 SER A CA 1
ATOM 2666 C C . SER A 1 326 ? -0.363 -17.506 -1.091 1.00 96.56 326 SER A C 1
ATOM 2668 O O . SER A 1 326 ? 0.735 -17.413 -1.635 1.00 96.56 326 SER A O 1
ATOM 2670 N N . TYR A 1 327 ? -0.779 -16.653 -0.160 1.00 98.25 327 TYR A N 1
ATOM 2671 C CA . TYR A 1 327 ? -0.085 -15.397 0.125 1.00 98.25 327 TYR A CA 1
ATOM 2672 C C . TYR A 1 327 ? 0.729 -15.415 1.424 1.00 98.25 327 TYR A C 1
ATOM 2674 O O . TYR A 1 327 ? 0.503 -16.231 2.318 1.00 98.25 327 TYR A O 1
ATOM 2682 N N . ASP A 1 328 ? 1.688 -14.491 1.521 1.00 98.06 328 ASP A N 1
ATOM 2683 C CA . ASP A 1 328 ? 2.682 -14.445 2.602 1.00 98.06 328 ASP A CA 1
ATOM 2684 C C . ASP A 1 328 ? 2.204 -13.645 3.828 1.00 98.06 328 ASP A C 1
ATOM 2686 O O . ASP A 1 328 ? 2.774 -13.772 4.915 1.00 98.06 328 ASP A O 1
ATOM 2690 N N . ILE A 1 329 ? 1.156 -12.830 3.671 1.00 98.44 329 ILE A N 1
ATOM 2691 C CA . ILE A 1 329 ? 0.542 -12.067 4.764 1.00 98.44 329 ILE A CA 1
ATOM 2692 C C . ILE A 1 329 ? -0.485 -12.930 5.499 1.00 98.44 329 ILE A C 1
ATOM 2694 O O . ILE A 1 329 ? -1.349 -13.557 4.886 1.00 98.44 329 ILE A O 1
ATOM 2698 N N . LYS A 1 330 ? -0.405 -12.952 6.832 1.00 98.12 330 LYS A N 1
ATOM 2699 C CA . LYS A 1 330 ? -1.242 -13.797 7.693 1.00 98.12 330 LYS A CA 1
ATOM 2700 C C . LYS A 1 330 ? -2.026 -12.953 8.702 1.00 98.12 330 LYS A C 1
ATOM 2702 O O . LYS A 1 330 ? -1.401 -12.159 9.406 1.00 98.12 330 LYS A O 1
ATOM 2707 N N . PRO A 1 331 ? -3.351 -1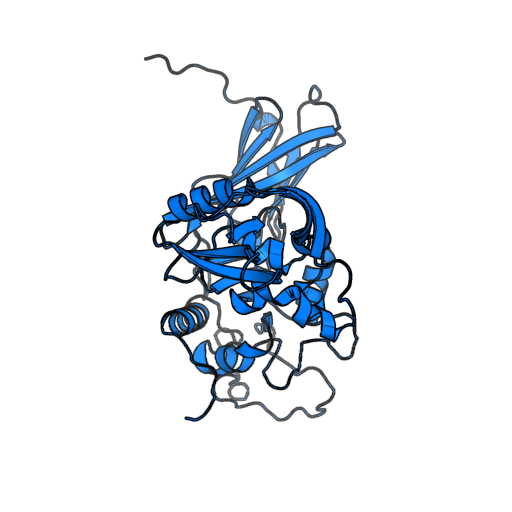3.120 8.828 1.00 98.19 331 PRO A N 1
ATOM 2708 C CA . PRO A 1 331 ? -4.106 -12.513 9.920 1.00 98.19 331 PRO A CA 1
ATOM 2709 C C . PRO A 1 331 ? -3.721 -13.128 11.269 1.00 98.19 331 PRO A C 1
ATOM 2711 O O . PRO A 1 331 ? -3.426 -14.320 11.369 1.00 98.19 331 PRO A O 1
ATOM 2714 N N . ILE A 1 332 ? -3.726 -12.300 12.310 1.00 98.00 332 ILE A N 1
ATOM 2715 C CA . ILE A 1 332 ? -3.518 -12.686 13.704 1.00 98.00 332 ILE A CA 1
ATOM 2716 C C . ILE A 1 332 ? -4.869 -12.555 14.417 1.00 98.00 332 ILE A C 1
ATOM 2718 O O . ILE A 1 332 ? -5.168 -11.526 15.023 1.00 98.00 332 ILE A O 1
ATOM 2722 N N . GLY A 1 333 ? -5.677 -13.612 14.336 1.00 97.69 333 GLY A N 1
ATOM 2723 C CA . GLY A 1 333 ? -6.978 -13.688 15.002 1.00 97.69 333 GLY A CA 1
ATOM 2724 C C . GLY A 1 333 ? -8.135 -13.030 14.231 1.00 97.69 333 GLY A C 1
ATOM 2725 O O . GLY A 1 333 ? -8.015 -12.772 13.029 1.00 97.69 333 GLY A O 1
ATOM 2726 N N . PRO A 1 334 ? -9.280 -12.818 14.905 1.00 98.31 334 PRO A N 1
ATOM 2727 C CA . PRO A 1 334 ? -10.468 -12.214 14.312 1.00 98.31 334 PRO A CA 1
ATOM 2728 C C . PRO A 1 334 ? -10.329 -10.695 14.145 1.00 98.31 334 PRO A C 1
ATOM 2730 O O . PRO A 1 334 ? -9.482 -10.051 14.770 1.00 98.31 334 PRO A O 1
ATOM 2733 N N . TYR A 1 335 ? -11.223 -10.112 13.346 1.00 98.62 335 TYR A N 1
ATOM 2734 C CA . TYR A 1 335 ? -11.463 -8.672 13.395 1.00 98.62 335 TYR A CA 1
ATOM 2735 C C . TYR A 1 335 ? -12.014 -8.281 14.764 1.00 98.62 335 TYR A C 1
ATOM 2737 O O . TYR A 1 335 ? -12.879 -8.971 15.295 1.00 98.62 335 TYR A O 1
ATOM 2745 N N . GLN A 1 336 ? -11.557 -7.149 15.290 1.00 98.31 336 GLN A N 1
ATOM 2746 C CA . GLN A 1 336 ? -12.055 -6.547 16.524 1.00 98.31 336 GLN A CA 1
ATOM 2747 C C . GLN A 1 336 ? -12.848 -5.291 16.166 1.00 98.31 336 GLN A C 1
ATOM 2749 O O . GLN A 1 336 ? -12.277 -4.336 15.633 1.00 98.31 336 GLN A O 1
ATOM 2754 N N . ILE A 1 337 ? -14.151 -5.289 16.444 1.00 97.94 337 ILE A N 1
ATOM 2755 C CA . ILE A 1 337 ? -15.042 -4.144 16.235 1.00 97.94 337 ILE A CA 1
ATOM 2756 C C . ILE A 1 337 ? -15.344 -3.503 17.583 1.00 97.94 337 ILE A C 1
ATOM 2758 O O . ILE A 1 337 ? -15.980 -4.115 18.435 1.00 97.94 337 ILE A O 1
ATOM 2762 N N . GLN A 1 338 ? -14.908 -2.262 17.762 1.00 96.50 338 GLN A N 1
ATOM 2763 C CA . GLN A 1 338 ? -15.107 -1.478 18.969 1.00 96.50 338 GLN A CA 1
ATOM 2764 C C . GLN A 1 338 ? -16.214 -0.434 18.784 1.00 96.50 338 GLN A C 1
ATOM 2766 O O . GLN A 1 338 ? -16.153 0.394 17.871 1.00 96.50 338 GLN A O 1
ATOM 2771 N N . ILE A 1 339 ? -17.187 -0.442 19.700 1.00 93.62 339 ILE A N 1
ATOM 2772 C CA . ILE A 1 339 ? -18.292 0.524 19.793 1.00 93.62 339 ILE A CA 1
ATOM 2773 C C . ILE A 1 339 ? -18.393 0.972 21.253 1.00 93.62 339 ILE A C 1
ATOM 2775 O O . ILE A 1 339 ? -18.820 0.207 22.119 1.00 93.62 339 ILE A O 1
ATOM 2779 N N . GLY A 1 340 ? -17.954 2.197 21.549 1.00 87.88 340 GLY A N 1
ATOM 2780 C CA . GLY A 1 340 ? -17.780 2.643 22.935 1.00 87.88 340 GLY A CA 1
ATOM 2781 C C . GLY A 1 340 ? -16.790 1.742 23.690 1.00 87.88 340 GLY A C 1
ATOM 2782 O O . GLY A 1 340 ? -15.646 1.574 23.261 1.00 87.88 340 GLY A O 1
ATOM 2783 N N . SER A 1 341 ? -17.230 1.147 24.802 1.00 86.31 341 SER A N 1
ATOM 2784 C CA . SER A 1 341 ? -16.447 0.182 25.591 1.00 86.31 341 SER A CA 1
ATOM 2785 C C . SER A 1 341 ? -16.588 -1.272 25.124 1.00 86.31 341 SER A C 1
ATOM 2787 O O . SER A 1 341 ? -15.831 -2.130 25.574 1.00 86.31 341 SER A O 1
ATOM 2789 N N . LYS A 1 342 ? -17.546 -1.573 24.237 1.00 89.94 342 LYS A N 1
ATOM 2790 C CA . LYS A 1 342 ? -17.797 -2.936 23.756 1.00 89.94 342 LYS A CA 1
ATOM 2791 C C . LYS A 1 342 ? -16.841 -3.283 22.622 1.00 89.94 342 LYS A C 1
ATOM 2793 O O . LYS A 1 342 ? -16.614 -2.461 21.734 1.00 89.94 342 LYS A O 1
ATOM 2798 N N . VAL A 1 343 ? -16.339 -4.515 22.634 1.00 93.81 343 VAL A N 1
ATOM 2799 C CA . VAL A 1 343 ? -15.509 -5.091 21.571 1.00 93.81 343 VAL A CA 1
ATOM 2800 C C . VAL A 1 343 ? -16.131 -6.409 21.119 1.00 93.81 343 VAL A C 1
ATOM 2802 O O . VAL A 1 343 ? -16.507 -7.232 21.951 1.00 93.81 343 VAL A O 1
ATOM 2805 N N . ILE A 1 344 ? -16.261 -6.587 19.806 1.00 93.25 344 ILE A N 1
ATOM 2806 C CA . ILE A 1 344 ? -16.865 -7.758 19.166 1.00 93.25 344 ILE A CA 1
ATOM 2807 C C . ILE A 1 344 ? -15.830 -8.403 18.256 1.00 93.25 344 ILE A C 1
ATOM 2809 O O . ILE A 1 344 ? -15.194 -7.717 17.454 1.00 93.25 344 ILE A O 1
ATOM 2813 N N . GLU A 1 345 ? -15.719 -9.724 18.335 1.00 96.50 345 GLU A N 1
ATOM 2814 C CA . GLU A 1 345 ? -14.883 -10.504 17.431 1.00 96.50 345 GLU A CA 1
ATOM 2815 C C . GLU A 1 345 ? -15.680 -10.977 16.216 1.00 96.50 345 GLU A C 1
ATOM 2817 O O . GLU A 1 345 ? -16.786 -11.503 16.346 1.00 96.50 345 GLU A O 1
ATOM 2822 N N . VAL A 1 346 ? -15.113 -10.807 15.021 1.00 97.19 346 VAL A N 1
ATOM 2823 C CA . VAL A 1 346 ? -15.744 -11.221 13.763 1.00 97.19 346 VAL A CA 1
ATOM 2824 C C . VAL A 1 346 ? -14.770 -12.049 12.941 1.00 97.19 346 VAL A C 1
ATOM 2826 O O . VAL A 1 346 ? -13.661 -11.607 12.639 1.00 97.19 346 VAL A O 1
ATOM 2829 N N . LEU A 1 347 ? -15.204 -13.246 12.549 1.00 97.88 347 LEU A N 1
ATOM 2830 C CA . LEU A 1 347 ? -14.486 -14.097 11.605 1.00 97.88 347 LEU A CA 1
ATOM 2831 C C . LEU A 1 347 ? -14.953 -13.803 10.178 1.00 97.88 347 LEU A C 1
ATOM 2833 O O . LEU A 1 347 ? -16.152 -13.752 9.904 1.00 97.88 347 LEU A O 1
ATOM 2837 N N . VAL A 1 348 ? -13.998 -13.640 9.267 1.00 98.50 348 VAL A N 1
ATOM 2838 C CA . VAL A 1 348 ? -14.242 -13.343 7.853 1.00 98.50 348 VAL A CA 1
ATOM 2839 C C . VAL A 1 348 ? -13.579 -14.427 7.001 1.00 98.50 348 VAL A C 1
ATOM 2841 O O . VAL A 1 348 ? -12.348 -14.485 6.938 1.00 98.50 348 VAL A O 1
ATOM 2844 N N . PRO A 1 349 ? -14.357 -15.306 6.346 1.00 97.62 349 PRO A N 1
ATOM 2845 C CA . PRO A 1 349 ? -13.814 -16.306 5.431 1.00 97.62 349 PRO A CA 1
ATOM 2846 C C . PRO A 1 349 ? -13.198 -15.675 4.176 1.00 97.62 349 PRO A C 1
ATOM 2848 O O . PRO A 1 349 ? -13.713 -14.686 3.658 1.00 97.62 349 PRO A O 1
ATOM 2851 N N . GLU A 1 350 ? -12.152 -16.298 3.631 1.00 97.50 350 GLU A N 1
ATOM 2852 C CA . GLU A 1 350 ? -11.520 -15.878 2.367 1.00 97.50 350 GLU A CA 1
ATOM 2853 C C . GLU A 1 350 ? -12.522 -15.816 1.210 1.00 97.50 350 GLU A C 1
ATOM 2855 O O . GLU A 1 350 ? -12.575 -14.827 0.486 1.00 97.50 350 GLU A O 1
ATOM 2860 N N . GLU A 1 351 ? -13.395 -16.816 1.082 1.00 97.12 351 GLU A N 1
ATOM 2861 C CA . GLU A 1 351 ? -14.435 -16.822 0.050 1.00 97.12 351 GLU A CA 1
ATOM 2862 C C . GLU A 1 351 ? -15.332 -15.577 0.130 1.00 97.12 351 GLU A C 1
ATOM 2864 O O . GLU A 1 351 ? -15.635 -14.968 -0.896 1.00 97.12 351 GLU A O 1
ATOM 2869 N N . ALA A 1 352 ? -15.702 -15.147 1.345 1.00 98.19 352 ALA A N 1
ATOM 2870 C CA . ALA A 1 352 ? -16.540 -13.970 1.545 1.00 98.19 352 ALA A CA 1
ATOM 2871 C C . ALA A 1 352 ? -15.869 -12.696 1.015 1.00 98.19 352 ALA A C 1
ATOM 2873 O O . ALA A 1 352 ? -16.541 -11.864 0.406 1.00 98.19 352 ALA A O 1
ATOM 2874 N N . VAL A 1 353 ? -14.551 -12.573 1.188 1.00 98.50 353 VAL A N 1
ATOM 2875 C CA . VAL A 1 353 ? -13.755 -11.466 0.642 1.00 98.50 353 VAL A CA 1
ATOM 2876 C C . VAL A 1 353 ? -13.733 -11.509 -0.883 1.00 98.50 353 VAL A C 1
ATOM 2878 O O . VAL A 1 353 ? -13.932 -10.483 -1.537 1.00 98.50 353 VAL A O 1
ATOM 2881 N N . MET A 1 354 ? -13.511 -12.694 -1.454 1.00 97.50 354 MET A N 1
ATOM 2882 C CA . MET A 1 354 ? -13.365 -12.861 -2.899 1.00 97.50 354 MET A CA 1
ATOM 2883 C C . MET A 1 354 ? -14.671 -12.598 -3.653 1.00 97.50 354 MET A C 1
ATOM 2885 O O . MET A 1 354 ? -14.649 -11.958 -4.706 1.00 97.50 354 MET A O 1
ATOM 2889 N N . ILE A 1 355 ? -15.814 -13.047 -3.120 1.00 97.62 355 ILE A N 1
ATOM 2890 C CA . ILE A 1 355 ? -17.119 -12.891 -3.784 1.00 97.62 355 ILE A CA 1
ATOM 2891 C C . ILE A 1 355 ? -17.892 -11.642 -3.347 1.00 97.62 355 ILE A C 1
ATOM 2893 O O . ILE A 1 355 ? -18.875 -11.295 -4.000 1.00 97.62 355 ILE A O 1
ATOM 2897 N N . GLY A 1 356 ? -17.442 -10.946 -2.299 1.00 98.00 356 GLY A N 1
ATOM 2898 C CA . GLY A 1 356 ? -18.129 -9.778 -1.745 1.00 98.00 356 GLY A CA 1
ATOM 2899 C C . GLY A 1 356 ? -19.346 -10.137 -0.891 1.00 98.00 356 GLY A C 1
ATOM 2900 O O . GLY A 1 356 ? -20.371 -9.461 -0.937 1.00 98.00 356 GLY A O 1
ATOM 2901 N N . LYS A 1 357 ? -19.275 -11.248 -0.150 1.00 98.19 357 LYS A N 1
ATOM 2902 C CA . LYS A 1 357 ? -20.395 -11.747 0.656 1.00 98.19 357 LYS A CA 1
ATOM 2903 C C . LYS A 1 357 ? -20.632 -10.849 1.868 1.00 98.19 357 LYS A C 1
ATOM 2905 O O . LYS A 1 357 ? -19.693 -10.382 2.512 1.00 98.19 357 LYS A O 1
ATOM 2910 N N . THR A 1 358 ? -21.902 -10.675 2.223 1.00 98.06 358 THR A N 1
ATOM 2911 C CA . THR A 1 358 ? -22.296 -10.013 3.468 1.00 98.06 358 THR A CA 1
ATOM 2912 C C . THR A 1 358 ? -22.262 -10.976 4.655 1.00 98.06 358 THR A C 1
ATOM 2914 O O . THR A 1 358 ? -22.878 -12.041 4.623 1.00 98.06 358 THR A O 1
ATOM 2917 N N . ILE A 1 359 ? -21.601 -10.558 5.730 1.00 96.56 359 ILE A N 1
ATOM 2918 C CA . ILE A 1 359 ? -21.602 -11.172 7.057 1.00 96.56 359 ILE A CA 1
ATOM 2919 C C . ILE A 1 359 ? -22.505 -10.314 7.945 1.00 96.56 359 ILE A C 1
ATOM 2921 O O . ILE A 1 359 ? -22.230 -9.134 8.166 1.00 96.56 359 ILE A O 1
ATOM 2925 N N . LYS A 1 360 ? -23.613 -10.891 8.418 1.00 92.50 360 LYS A N 1
ATOM 2926 C CA . LYS A 1 360 ? -24.562 -10.208 9.306 1.00 92.50 360 LYS A CA 1
ATOM 2927 C C . LYS A 1 360 ? -24.229 -10.521 10.761 1.00 92.50 360 LYS A C 1
ATOM 2929 O O . LYS A 1 360 ? -24.147 -11.688 11.130 1.00 92.50 360 LYS A O 1
ATOM 2934 N N . LEU A 1 361 ? -24.089 -9.483 11.575 1.00 88.44 361 LEU A N 1
ATOM 2935 C CA . LEU A 1 361 ? -23.935 -9.576 13.022 1.00 88.44 361 LEU A CA 1
ATOM 2936 C C . LEU A 1 361 ? -25.274 -9.214 13.667 1.00 88.44 361 LEU A C 1
ATOM 2938 O O . LEU A 1 361 ? -25.773 -8.105 13.481 1.00 88.44 361 LEU A O 1
ATOM 2942 N N . SER A 1 362 ? -25.881 -10.151 14.395 1.00 66.25 362 SER A N 1
ATOM 2943 C CA . SER A 1 362 ? -27.129 -9.897 15.122 1.00 66.25 362 SER A CA 1
ATOM 2944 C C . SER A 1 362 ? -26.877 -9.134 16.425 1.00 66.25 362 SER A C 1
ATOM 2946 O O . SER A 1 362 ? -25.878 -9.379 17.103 1.00 66.25 362 SER A O 1
ATOM 2948 N N . SER A 1 363 ? -27.838 -8.303 16.836 1.00 55.69 363 SER A N 1
ATOM 2949 C CA . SER A 1 363 ? -27.825 -7.530 18.091 1.00 55.69 363 SER A CA 1
ATOM 2950 C C . SER A 1 363 ? -27.625 -8.371 19.366 1.00 55.69 363 SER A C 1
ATOM 2952 O O . SER A 1 363 ? -27.119 -7.860 20.360 1.00 55.69 363 SER A O 1
ATOM 2954 N N . LEU A 1 364 ? -27.934 -9.673 19.336 1.00 43.91 364 LEU A N 1
ATOM 2955 C CA . LEU A 1 364 ? -27.711 -10.617 20.444 1.00 43.91 364 LEU A CA 1
ATOM 2956 C C . LEU A 1 364 ? -26.225 -10.862 20.776 1.00 43.91 364 LEU A C 1
ATOM 2958 O O . LEU A 1 364 ? -25.914 -11.269 21.892 1.00 43.91 364 LEU A O 1
ATOM 2962 N N . VAL A 1 365 ? -25.298 -10.568 19.855 1.00 45.53 365 VAL A N 1
ATOM 2963 C CA . VAL A 1 365 ? -23.843 -10.709 20.084 1.00 45.53 365 VAL A CA 1
ATOM 2964 C C . VAL A 1 365 ? -23.279 -9.529 20.904 1.00 45.53 365 VAL A C 1
ATOM 2966 O O . VAL A 1 365 ? -22.155 -9.580 21.391 1.00 45.53 365 VAL A O 1
ATOM 2969 N N . LEU A 1 366 ? -24.074 -8.478 21.148 1.00 44.47 366 LEU A N 1
ATOM 2970 C CA . LEU A 1 366 ? -23.672 -7.291 21.920 1.00 44.47 366 LEU A CA 1
ATOM 2971 C C . LEU A 1 366 ? -23.807 -7.438 23.451 1.00 44.47 366 LEU A C 1
ATOM 2973 O O . LEU A 1 366 ? -23.609 -6.444 24.161 1.00 44.47 366 LEU A O 1
ATOM 2977 N N . ASN A 1 367 ? -24.127 -8.639 23.956 1.00 34.06 367 ASN A N 1
ATOM 2978 C CA . ASN A 1 367 ? -24.385 -8.913 25.380 1.00 34.06 367 ASN A CA 1
ATOM 2979 C C . ASN A 1 367 ? -23.408 -9.892 26.069 1.00 34.06 367 ASN A C 1
ATOM 2981 O O . ASN A 1 367 ? -23.684 -10.363 27.168 1.00 34.06 367 ASN A O 1
ATOM 2985 N N . THR A 1 368 ? -22.230 -10.163 25.506 1.00 35.81 368 THR A N 1
ATOM 2986 C CA . THR A 1 368 ? -21.191 -10.988 26.167 1.00 35.81 368 THR A CA 1
ATOM 2987 C C . THR A 1 368 ? -19.821 -10.337 25.949 1.00 35.81 368 THR A C 1
ATOM 2989 O O . THR A 1 368 ? -19.456 -10.135 24.801 1.00 35.81 368 THR A O 1
ATOM 2992 N N . ARG A 1 369 ? -18.989 -9.945 26.927 1.00 36.31 369 ARG A N 1
ATOM 2993 C CA . ARG A 1 369 ? -18.856 -10.258 28.360 1.00 36.31 369 ARG A CA 1
ATOM 2994 C C . ARG A 1 369 ? -18.463 -8.993 29.146 1.00 36.31 369 ARG A C 1
ATOM 2996 O O . ARG A 1 369 ? -17.443 -8.383 28.842 1.00 36.31 369 ARG A O 1
ATOM 3003 N N . ALA A 1 370 ? -19.193 -8.682 30.213 1.00 35.62 370 ALA A N 1
ATOM 3004 C CA . ALA A 1 370 ? -18.621 -8.074 31.413 1.00 35.62 370 ALA A CA 1
ATOM 3005 C C . ALA A 1 370 ? -18.561 -9.193 32.461 1.00 35.62 370 ALA A C 1
ATOM 3007 O O . ALA A 1 370 ? -19.577 -9.835 32.712 1.00 35.62 370 ALA A O 1
ATOM 3008 N N . GLY A 1 371 ? -17.383 -9.499 33.003 1.00 32.22 371 GLY A N 1
ATOM 3009 C CA . GLY A 1 371 ? -17.256 -10.559 34.004 1.00 32.22 371 GLY A CA 1
ATOM 3010 C C . GLY A 1 371 ? -15.825 -11.038 34.196 1.00 32.22 371 GLY A C 1
ATOM 3011 O O . GLY A 1 371 ? -15.320 -11.832 33.409 1.00 32.22 371 GLY A O 1
ATOM 3012 N N . SER A 1 372 ? -15.206 -10.491 35.239 1.00 31.36 372 SER A N 1
ATOM 3013 C CA . SER A 1 372 ? -14.030 -10.946 35.988 1.00 31.36 372 SER A CA 1
ATOM 3014 C C . SER A 1 372 ? -13.459 -12.334 35.664 1.00 31.36 372 SER A C 1
ATOM 3016 O O . SER A 1 372 ? -14.152 -13.347 35.751 1.00 31.36 372 SER A O 1
ATOM 3018 N N . ARG A 1 373 ? -12.136 -12.397 35.484 1.00 29.83 373 ARG A N 1
ATOM 3019 C CA . ARG A 1 373 ? -11.349 -13.552 35.929 1.00 29.83 373 ARG A CA 1
ATOM 3020 C C . ARG A 1 373 ? -10.486 -13.123 37.110 1.00 29.83 373 ARG A C 1
ATOM 3022 O O . ARG A 1 373 ? -9.396 -12.597 36.926 1.00 29.83 373 ARG A O 1
ATOM 3029 N N . THR A 1 374 ? -11.027 -13.322 38.303 1.00 29.77 374 THR A N 1
ATOM 3030 C CA . THR A 1 374 ? -10.268 -13.585 39.526 1.00 29.77 374 THR A CA 1
ATOM 3031 C C . THR A 1 374 ? -10.278 -15.093 39.732 1.00 29.77 374 THR A C 1
ATOM 3033 O O . THR A 1 374 ? -11.348 -15.667 39.926 1.00 29.77 374 THR A O 1
ATOM 3036 N N . PHE A 1 375 ? -9.117 -15.713 39.536 1.00 34.31 375 PHE A N 1
ATOM 3037 C CA . PHE A 1 375 ? -8.367 -16.600 40.437 1.00 34.31 375 PHE A CA 1
ATOM 3038 C C . PHE A 1 375 ? -7.293 -17.317 39.620 1.00 34.31 375 PHE A C 1
ATOM 3040 O O . PHE A 1 375 ? -7.631 -17.861 38.542 1.00 34.31 375 PHE A O 1
#

Secondary structure (DSSP, 8-state):
--------HHHHHHHHHHHHHS--TTTT---TT-BTTTTB-PPPSSTTSPP---TT--EEE--GGGHHHHHHTS--EESS-TT-TTSS-TTSS-SHHHHHH-S-HHHHHHHHHHTTEEEEEEEHHHHT-HHHHHHTTT--TTSEEEEEEEEEETTEEEEEEEEEE-HHHHHSHHHHHHTTTTTT-SSEEEEEE-SSPEEEEEEEEE-SSS-EEEEEEEEESSHHHHHHHHHHHHT-EESSTTS-EEEE-PPPPB-SEEEEEE---EEEEEE--TTS-TT-EEEEEEEEE-TTS-EEEEEEEEE-BTTEEEEEE---SS--EETTEE-S-EEEEEEEEEETTEEEEE---HHHHHHT-EEEEPGGGGG--------

pLDDT: mean 91.03, std 13.88, range [29.77, 98.94]

Nearest PDB structures (foldseek):
  3waj-assembly1_A  TM=7.538E-01  e=1.919E-27  Archaeoglobus fulgidus DSM 4304
  7e9s-assembly1_A  TM=7.415E-01  e=2.036E-27  Archaeoglobus fulgidus DSM 4304
  5gmy-assembly1_A  TM=7.282E-01  e=2.501E-25  Archaeoglobus fulgidus DSM 4304
  3wak-assembly1_A  TM=7.395E-01  e=5.825E-24  Archaeoglobus fulgidus DSM 4304
  3wai-assembly1_A  TM=5.717E-01  e=9.806E-25  Escherichia coli K-12

Mean predicted aligned error: 6.05 Å

Solvent-accessible surface area (backbone atoms only — not comparable to full-atom values): 20478 Å² total; per-residue (Å²): 130,89,92,65,90,80,78,49,71,64,57,50,51,47,29,49,43,53,42,69,32,37,53,56,40,64,57,93,59,70,53,93,67,52,37,79,74,83,67,42,64,71,79,64,96,52,85,88,53,83,78,90,67,61,93,59,45,46,19,34,41,34,61,32,86,49,14,59,53,34,32,77,62,15,57,43,47,45,47,15,24,75,86,65,44,31,41,62,35,97,83,72,74,34,28,41,37,55,35,39,60,25,66,46,68,67,61,31,50,52,29,31,58,77,61,42,37,40,34,36,47,50,39,51,70,61,64,72,32,59,63,69,43,25,53,82,76,73,57,61,72,62,49,57,40,72,47,81,46,81,43,81,51,101,89,48,76,45,80,43,76,46,79,33,81,18,72,59,38,60,45,7,41,39,35,31,40,65,60,46,61,23,45,57,44,36,38,37,30,59,34,43,67,40,66,87,45,32,37,30,46,29,32,34,45,30,52,64,97,54,78,50,74,52,74,48,77,46,79,26,89,45,68,69,62,38,46,51,49,30,57,54,31,58,69,48,46,63,80,44,93,84,63,39,38,34,35,31,58,38,44,59,60,29,45,52,34,38,35,32,37,59,41,63,9,20,31,43,37,39,48,54,59,91,87,54,55,65,66,43,61,33,39,36,37,34,42,33,32,42,82,83,72,50,72,48,70,38,45,45,76,43,45,27,52,92,40,25,40,65,47,51,37,36,68,35,37,48,76,50,61,59,90,54,30,51,48,51,37,34,45,57,54,49,34,41,38,34,48,85,92,48,67,43,80,42,83,40,56,54,68,31,18,63,75,39,37,75,48,80,47,62,59,80,66,79,76,66,84,89,79,86,88,86,130

Sequence (375 aa):
MPSGIQITRQRYDTYMWLKKHTPDPQGKIIKKDFDYAAGYYPIPKDPNLPYNYPKSAYGIMAWWEIGHQITYIAERIPNTNPFQQGIIEKNKATGAALFFTSADEKKAVENLDIMGSKYIFIDNKTANNIGGISVWYKGTENWTTYIKHKITLPQKTLNIKIPIDSAKFHQSMLNRLFYNDANGLQHFRLIYESGGDYLVMLRRAIFKPYFYVDAKILNFKNYKDALKFVTDANRMYWANKEKTVFIHNARNPVKGDKIFEKVKGATINGEVSKDIADGTRVNLTLKLKTKFDRIFTYEQTTKVKNGKYNFIVPYPTAAMRGDGYSYDIKPIGPYQIQIGSKVIEVLVPEEAVMIGKTIKLSSLVLNTRAGSRTF

Radius of gyration: 23.43 Å; Cα contacts (8 Å, |Δi|>4): 782; chains: 1; bounding box: 61×59×77 Å